Protein AF-A0A1M6NAM0-F1 (afdb_monomer_lite)

Organism: NCBI:txid1120989

Sequence (395 aa):
MFKIKYGFIKPSIDAHTMGLYSASELLKECGYDVLIADEKISLALDNIRYEENRNKIITWLKENGITHIGISYRLDEIEAANIMGFLVYTLKNSRMFSYQGGQIFSVIFGGLPKACEIIDREHNGFVKTFIGGETPYEFLTKIGVPDEKIPKSIIEGSFYDENRLSIGKEIIKSGKYQLIKPIDRSGYKEFGTKKDSVIKRLEHNLNNKFLPLMRAHVGPYSSTKNRIDSVKEFLLWAKKLADAGYLDILSIGTSQLTQSNFGEDWGDKPNGGGVPINSPEEYKQIWQCSRPLLIRTYAGTKNIPQLAKIHEETINICWHALSLWWFNKLDGRGPYDLYTNLLQHVETMKYIAKTNKPLEPNVSHHFSFRGGDDVTYIVTAYLAAKLAKKWVLKL

Structure (mmCIF, N/CA/C/O backbone):
data_AF-A0A1M6NAM0-F1
#
_entry.id   AF-A0A1M6NAM0-F1
#
loop_
_atom_site.group_PDB
_atom_site.id
_atom_site.type_symbol
_atom_site.label_atom_id
_atom_site.label_alt_id
_atom_site.label_comp_id
_atom_site.label_asym_id
_atom_site.label_entity_id
_atom_site.label_seq_id
_atom_site.pdbx_PDB_ins_code
_atom_site.Cartn_x
_atom_site.Cartn_y
_atom_site.Cartn_z
_atom_site.occupancy
_atom_site.B_iso_or_equiv
_atom_site.auth_seq_id
_atom_site.auth_comp_id
_atom_site.auth_asym_id
_atom_site.auth_atom_id
_atom_site.pdbx_PDB_model_num
ATOM 1 N N . MET A 1 1 ? -30.523 5.021 28.034 1.00 57.56 1 MET A N 1
ATOM 2 C CA . MET A 1 1 ? -29.873 4.053 27.123 1.00 57.56 1 MET A CA 1
ATOM 3 C C . MET A 1 1 ? -28.913 4.850 26.251 1.00 57.56 1 MET A C 1
ATOM 5 O O . MET A 1 1 ? -29.354 5.852 25.702 1.00 57.56 1 MET A O 1
ATOM 9 N N . PHE A 1 2 ? -27.617 4.523 26.211 1.00 67.19 2 PHE A N 1
ATOM 10 C CA . PHE A 1 2 ? -26.674 5.264 25.360 1.00 67.19 2 PHE A CA 1
ATOM 11 C C . PHE A 1 2 ? -27.055 5.073 23.884 1.00 67.19 2 PHE A C 1
ATOM 13 O O . PHE A 1 2 ? -27.337 3.949 23.469 1.00 67.19 2 PHE A O 1
ATOM 20 N N . LYS A 1 3 ? -27.082 6.156 23.096 1.00 88.19 3 LYS A N 1
ATOM 21 C CA . LYS A 1 3 ? -27.219 6.059 21.636 1.00 88.19 3 LYS A CA 1
ATOM 22 C C . LYS A 1 3 ? -25.950 5.397 21.095 1.00 88.19 3 LYS A C 1
ATOM 24 O O . LYS A 1 3 ? -24.852 5.823 21.443 1.00 88.19 3 LYS A O 1
ATOM 29 N N . ILE A 1 4 ? -26.093 4.352 20.280 1.00 94.69 4 ILE A N 1
ATOM 30 C CA . ILE A 1 4 ? -24.936 3.663 19.699 1.00 94.69 4 ILE A CA 1
ATOM 31 C C . ILE A 1 4 ? -24.218 4.625 18.752 1.00 94.69 4 ILE A C 1
ATOM 33 O O . ILE A 1 4 ? -24.805 5.129 17.796 1.00 94.69 4 ILE A O 1
ATOM 37 N N . LYS A 1 5 ? -22.940 4.846 19.041 1.00 97.38 5 LYS A N 1
ATOM 38 C CA . LYS A 1 5 ? -22.021 5.670 18.264 1.00 97.38 5 LYS A CA 1
ATOM 39 C C . LYS A 1 5 ? -20.646 5.023 18.203 1.00 97.38 5 LYS A C 1
ATOM 41 O O . LYS A 1 5 ? -20.064 4.705 19.250 1.00 97.38 5 LYS A O 1
ATOM 46 N N . TYR A 1 6 ? -20.144 4.854 16.986 1.00 98.06 6 TYR A N 1
ATOM 47 C CA . TYR A 1 6 ? -18.836 4.278 16.701 1.00 98.06 6 TYR A CA 1
ATOM 48 C C . TYR A 1 6 ? -17.795 5.388 16.556 1.00 98.06 6 TYR A C 1
ATOM 50 O O . TYR A 1 6 ? -18.033 6.391 15.887 1.00 98.06 6 TYR A O 1
ATOM 58 N N . GLY A 1 7 ? -16.642 5.218 17.195 1.00 97.94 7 GLY A N 1
ATOM 59 C CA . GLY A 1 7 ? -15.486 6.095 17.069 1.00 97.94 7 GLY A CA 1
ATOM 60 C C . GLY A 1 7 ? -14.316 5.336 16.461 1.00 97.94 7 GLY A C 1
ATOM 61 O O . GLY A 1 7 ? -13.894 4.338 17.039 1.00 97.94 7 GLY A O 1
ATOM 62 N N . PHE A 1 8 ? -13.773 5.802 15.339 1.00 97.94 8 PHE A N 1
ATOM 63 C CA . PHE A 1 8 ? -12.608 5.189 14.697 1.00 97.94 8 PHE A CA 1
ATOM 64 C C . PHE A 1 8 ? -11.373 6.082 14.779 1.00 97.94 8 PHE A C 1
ATOM 66 O O . PHE A 1 8 ? -11.454 7.282 14.522 1.00 97.94 8 PHE A O 1
ATOM 73 N N . ILE A 1 9 ? -10.223 5.487 15.097 1.00 97.00 9 ILE A N 1
ATOM 74 C CA . ILE A 1 9 ? -8.929 6.172 15.194 1.00 97.00 9 ILE A CA 1
ATOM 75 C C . ILE A 1 9 ? -7.865 5.350 14.460 1.00 97.00 9 ILE A C 1
ATOM 77 O O . ILE A 1 9 ? -7.894 4.119 14.468 1.00 97.00 9 ILE A O 1
ATOM 81 N N . LYS A 1 10 ? -6.893 6.030 13.856 1.00 95.44 10 LYS A N 1
ATOM 82 C CA . LYS A 1 10 ? -5.633 5.435 13.403 1.00 95.44 10 LYS A CA 1
ATOM 83 C C . LYS A 1 10 ? -4.459 6.316 13.847 1.00 95.44 10 LYS A C 1
ATOM 85 O O . LYS A 1 10 ? -4.662 7.519 14.013 1.00 95.44 10 LYS A O 1
ATOM 90 N N . PRO A 1 11 ? -3.244 5.771 14.002 1.00 93.25 11 PRO A N 1
ATOM 91 C CA . PRO A 1 11 ? -2.044 6.588 14.172 1.00 93.25 11 PRO A CA 1
ATOM 92 C C . PRO A 1 11 ? -1.869 7.564 12.996 1.00 93.25 11 PRO A C 1
ATOM 94 O O . PRO A 1 11 ? -2.260 7.263 11.858 1.00 93.25 11 PRO A O 1
ATOM 97 N N . SER A 1 12 ? -1.308 8.748 13.245 1.00 88.06 12 SER A N 1
ATOM 98 C CA . SER A 1 12 ? -1.076 9.755 12.200 1.00 88.06 12 SER A CA 1
ATOM 99 C C . SER A 1 12 ? -0.089 9.235 11.150 1.00 88.06 12 SER A C 1
ATOM 101 O O . SER A 1 12 ? -0.310 9.420 9.952 1.00 88.06 12 SER A O 1
ATOM 103 N N . ILE A 1 13 ? 0.912 8.469 11.600 1.00 83.50 13 ILE A N 1
ATOM 104 C CA . ILE A 1 13 ? 1.967 7.875 10.770 1.00 83.50 13 ILE A CA 1
ATOM 105 C C . ILE A 1 13 ? 1.465 6.783 9.816 1.00 83.50 13 ILE A C 1
ATOM 107 O O . ILE A 1 13 ? 2.133 6.477 8.829 1.00 83.50 13 ILE A O 1
ATOM 111 N N . ASP A 1 14 ? 0.306 6.175 10.093 1.00 82.06 14 ASP A N 1
ATOM 112 C CA . ASP A 1 14 ? -0.238 5.113 9.253 1.00 82.06 14 ASP A CA 1
ATOM 113 C C . ASP A 1 14 ? -1.055 5.700 8.096 1.00 82.06 14 ASP A C 1
ATOM 115 O O . ASP A 1 14 ? -2.150 6.233 8.282 1.00 82.06 14 ASP A O 1
ATOM 119 N N . ALA A 1 15 ? -0.541 5.587 6.873 1.00 78.75 15 ALA A N 1
ATOM 120 C CA . ALA A 1 15 ? -1.218 6.082 5.677 1.00 78.75 15 ALA A CA 1
ATOM 121 C C . ALA A 1 15 ? -2.416 5.212 5.231 1.00 78.75 15 ALA A C 1
ATOM 123 O O . ALA A 1 15 ? -3.127 5.582 4.292 1.00 78.75 15 ALA A O 1
ATOM 124 N N . HIS A 1 16 ? -2.653 4.053 5.856 1.00 84.38 16 HIS A N 1
ATOM 125 C CA . HIS A 1 16 ? -3.719 3.135 5.462 1.00 84.38 16 HIS A CA 1
ATOM 126 C C . HIS A 1 16 ? -5.068 3.551 6.061 1.00 84.38 16 HIS A C 1
ATOM 128 O O . HIS A 1 16 ? -5.345 3.345 7.239 1.00 84.38 16 HIS A O 1
ATOM 134 N N . THR A 1 17 ? -5.947 4.103 5.223 1.00 85.50 17 THR A N 1
ATOM 135 C CA . THR A 1 17 ? -7.264 4.620 5.643 1.00 85.50 17 THR A CA 1
ATOM 136 C C . THR A 1 17 ? -8.459 3.858 5.076 1.00 85.50 17 THR A C 1
ATOM 138 O O . THR A 1 17 ? -9.567 3.982 5.588 1.00 85.50 17 THR A O 1
ATOM 141 N N . MET A 1 18 ? -8.258 3.052 4.031 1.00 84.94 18 MET A N 1
ATOM 142 C CA . MET A 1 18 ? -9.350 2.449 3.256 1.00 84.94 18 MET A CA 1
ATOM 143 C C . MET A 1 18 ? -10.272 1.555 4.098 1.00 84.94 18 MET A C 1
ATOM 145 O O . MET A 1 18 ? -11.488 1.669 3.992 1.00 84.94 18 MET A O 1
ATOM 149 N N . GLY A 1 19 ? -9.705 0.708 4.966 1.00 88.44 19 GLY A N 1
ATOM 150 C CA . GLY A 1 19 ? -10.501 -0.156 5.847 1.00 88.44 19 GLY A CA 1
ATOM 151 C C . GLY A 1 19 ? -11.333 0.641 6.854 1.00 88.44 19 GLY A C 1
ATOM 152 O O . GLY A 1 19 ? -12.492 0.317 7.084 1.00 88.44 19 GLY A O 1
ATOM 153 N N . LEU A 1 20 ? -10.767 1.727 7.389 1.00 91.62 20 LEU A N 1
ATOM 154 C CA . LEU A 1 20 ? -11.437 2.614 8.338 1.00 91.62 20 LEU A CA 1
ATOM 155 C C . LEU A 1 20 ? -12.620 3.348 7.684 1.00 91.62 20 LEU A C 1
ATOM 157 O O . LEU A 1 20 ? -13.704 3.389 8.261 1.00 91.62 20 LEU A O 1
ATOM 161 N N . TYR A 1 21 ? -12.439 3.885 6.471 1.00 91.00 21 TYR A N 1
ATOM 162 C CA . TYR A 1 21 ? -13.532 4.532 5.737 1.00 91.00 21 TYR A CA 1
ATOM 163 C C . TYR A 1 21 ? -14.615 3.538 5.315 1.00 91.00 21 TYR A C 1
ATOM 165 O O . TYR A 1 21 ? -15.789 3.830 5.505 1.00 91.00 21 TYR A O 1
ATOM 173 N N . SER A 1 22 ? -14.238 2.351 4.830 1.00 91.06 22 SER A N 1
ATOM 174 C CA . SER A 1 22 ? -15.201 1.298 4.480 1.00 91.06 22 SER A CA 1
ATOM 175 C C . SER A 1 22 ? -16.061 0.896 5.685 1.00 91.06 22 SER A C 1
ATOM 177 O O . SER A 1 22 ? -17.285 0.931 5.613 1.00 91.06 22 SER A O 1
ATOM 179 N N . ALA A 1 23 ? -15.436 0.632 6.839 1.00 94.12 23 ALA A N 1
ATOM 180 C CA . ALA A 1 23 ? -16.148 0.331 8.081 1.00 94.12 23 ALA A CA 1
ATOM 181 C C . ALA A 1 23 ? -17.101 1.463 8.505 1.00 94.12 23 ALA A C 1
ATOM 183 O O . ALA A 1 23 ? -18.219 1.202 8.950 1.00 94.12 23 ALA A O 1
ATOM 184 N N . SER A 1 24 ? -16.665 2.718 8.357 1.00 94.81 24 SER A N 1
ATOM 185 C CA . SER A 1 24 ? -17.482 3.896 8.655 1.00 94.81 24 SER A CA 1
ATOM 186 C C . SER A 1 24 ? -18.713 3.985 7.754 1.00 94.81 24 SER A C 1
ATOM 188 O O . SER A 1 24 ? -19.811 4.197 8.261 1.00 94.81 24 SER A O 1
ATOM 190 N N . GLU A 1 25 ? -18.550 3.833 6.440 1.00 93.94 25 GLU A N 1
ATOM 191 C CA . GLU A 1 25 ? -19.672 3.924 5.501 1.00 93.94 25 GLU A CA 1
ATOM 192 C C . GLU A 1 25 ? -20.664 2.771 5.694 1.00 93.94 25 GLU A C 1
ATOM 194 O O . GLU A 1 25 ? -21.855 3.032 5.836 1.00 93.94 25 GLU A O 1
ATOM 199 N N . LEU A 1 26 ? -20.191 1.530 5.870 1.00 95.00 26 LEU A N 1
ATOM 200 C CA . LEU A 1 26 ? -21.059 0.379 6.163 1.00 95.00 26 LEU A CA 1
ATOM 201 C C . LEU A 1 26 ? -21.927 0.599 7.412 1.00 95.00 26 LEU A C 1
ATOM 203 O O . LEU A 1 26 ? -23.118 0.289 7.425 1.00 95.00 26 LEU A O 1
ATOM 207 N N . LEU A 1 27 ? -21.347 1.162 8.474 1.00 96.62 27 LEU A N 1
ATOM 208 C CA . LEU A 1 27 ? -22.077 1.472 9.703 1.00 96.62 27 LEU A CA 1
ATOM 209 C C . LEU A 1 27 ? -23.093 2.606 9.521 1.00 96.62 27 LEU A C 1
ATOM 211 O O . LEU A 1 27 ? -24.193 2.529 10.076 1.00 96.62 27 LEU A O 1
ATOM 215 N N . LYS A 1 28 ? -22.761 3.638 8.737 1.00 95.81 28 LYS A N 1
ATOM 216 C CA . LYS A 1 28 ? -23.703 4.718 8.399 1.00 95.81 28 LYS A CA 1
ATOM 217 C C . LYS A 1 28 ? -24.864 4.207 7.552 1.00 95.81 28 LYS A C 1
ATOM 219 O O . LYS A 1 28 ? -26.001 4.590 7.814 1.00 95.81 28 LYS A O 1
ATOM 224 N N . GLU A 1 29 ? -24.606 3.313 6.598 1.00 94.62 29 GLU A N 1
ATOM 225 C CA . GLU A 1 29 ? -25.645 2.656 5.794 1.00 94.62 29 GLU A CA 1
ATOM 226 C C . GLU A 1 29 ? -26.602 1.816 6.656 1.00 94.62 29 GLU A C 1
ATOM 228 O O . GLU A 1 29 ? -27.796 1.756 6.371 1.00 94.62 29 GLU A O 1
ATOM 233 N N . CYS A 1 30 ? -26.114 1.255 7.768 1.00 95.38 30 CYS A N 1
ATOM 234 C CA . CYS A 1 30 ? -26.939 0.577 8.777 1.00 95.38 30 CYS A CA 1
ATOM 235 C C . CYS A 1 30 ? -27.636 1.544 9.768 1.00 95.38 30 CYS A C 1
ATOM 237 O O . CYS A 1 30 ? -28.266 1.112 10.741 1.00 95.38 30 CYS A O 1
ATOM 239 N N . GLY A 1 31 ? -27.512 2.860 9.563 1.00 95.12 31 GLY A N 1
ATOM 240 C CA . GLY A 1 31 ? -28.168 3.901 10.358 1.00 95.12 31 GLY A CA 1
ATOM 241 C C . GLY A 1 31 ? -27.487 4.237 11.690 1.00 95.12 31 GLY A C 1
ATOM 242 O O . GLY A 1 31 ? -28.157 4.727 12.603 1.00 95.12 31 GLY A O 1
ATOM 243 N N . TYR A 1 32 ? -26.189 3.956 11.842 1.00 96.44 32 TYR A N 1
ATOM 244 C CA . TYR A 1 32 ? -25.426 4.310 13.044 1.00 96.44 32 TYR A CA 1
ATOM 245 C C . TYR A 1 32 ? -24.670 5.633 12.905 1.00 96.44 32 TYR A C 1
ATOM 247 O O . TYR A 1 32 ? -24.197 5.999 11.830 1.00 96.44 32 TYR A O 1
ATOM 255 N N . ASP A 1 33 ? -24.483 6.318 14.036 1.00 96.56 33 ASP A N 1
ATOM 256 C CA . ASP A 1 33 ? -23.594 7.474 14.102 1.00 96.56 33 ASP A CA 1
ATOM 257 C C . ASP A 1 33 ? -22.136 6.998 14.130 1.00 96.56 33 ASP A C 1
ATOM 259 O O . ASP A 1 33 ? -21.750 6.171 14.965 1.00 96.56 33 ASP A O 1
ATOM 263 N N . VAL A 1 34 ? -21.307 7.570 13.260 1.00 97.69 34 VAL A N 1
ATOM 264 C CA . VAL A 1 34 ? -19.876 7.263 13.185 1.00 97.69 34 VAL A CA 1
ATOM 265 C C . VAL A 1 34 ? -19.062 8.550 13.249 1.00 97.69 34 VAL A C 1
ATOM 267 O O . VAL A 1 34 ? -19.365 9.518 12.555 1.00 97.69 34 VAL A O 1
ATOM 270 N N . LEU A 1 35 ? -18.014 8.553 14.071 1.00 97.81 35 LEU A N 1
ATOM 271 C CA . LEU A 1 35 ? -17.036 9.631 14.165 1.00 97.81 35 LEU A CA 1
ATOM 272 C C . LEU A 1 35 ? -15.633 9.090 13.883 1.00 97.81 35 LEU A C 1
ATOM 274 O O . LEU A 1 35 ? -15.180 8.153 14.536 1.00 97.81 35 LEU A O 1
ATOM 278 N N . ILE A 1 36 ? -14.931 9.709 12.940 1.00 97.31 36 ILE A N 1
ATOM 279 C CA . ILE A 1 36 ? -13.511 9.448 12.697 1.00 97.31 36 ILE A CA 1
ATOM 280 C C . ILE A 1 36 ? -12.712 10.527 13.426 1.00 97.31 36 ILE A C 1
ATOM 282 O O . ILE A 1 36 ? -13.030 11.711 13.319 1.00 97.31 36 ILE A O 1
ATOM 286 N N . ALA A 1 37 ? -11.714 10.109 14.198 1.00 96.25 37 ALA A N 1
ATOM 287 C CA . ALA A 1 37 ? -10.822 11.000 14.922 1.00 96.25 37 ALA A CA 1
ATOM 288 C C . ALA A 1 37 ? -10.070 11.955 13.985 1.00 96.25 37 ALA A C 1
ATOM 290 O O . ALA A 1 37 ? -9.683 11.594 12.873 1.00 96.25 37 ALA A O 1
ATOM 291 N N . ASP A 1 38 ? -9.837 13.171 14.474 1.00 94.06 38 ASP A N 1
ATOM 292 C CA . ASP A 1 38 ? -9.029 14.170 13.787 1.00 94.06 38 ASP A CA 1
ATOM 293 C C . ASP A 1 38 ? -7.519 13.902 13.951 1.00 94.06 38 ASP A C 1
ATOM 295 O O . ASP A 1 38 ? -7.074 12.928 14.575 1.00 94.06 38 ASP A O 1
ATOM 299 N N . GLU A 1 39 ? -6.705 14.789 13.380 1.00 92.12 39 GLU A N 1
ATOM 300 C CA . GLU A 1 39 ? -5.246 14.708 13.459 1.00 92.12 39 GLU A CA 1
ATOM 301 C C . GLU A 1 39 ? -4.734 14.796 14.904 1.00 92.12 39 GLU A C 1
ATOM 303 O O . GLU A 1 39 ? -3.809 14.075 15.273 1.00 92.12 39 GLU A O 1
ATOM 308 N N . LYS A 1 40 ? -5.366 15.608 15.760 1.00 94.88 40 LYS A N 1
ATOM 309 C CA . LYS A 1 40 ? -4.952 15.783 17.159 1.00 94.88 40 LYS A CA 1
ATOM 310 C C . LYS A 1 40 ? -5.066 14.476 17.942 1.00 94.88 40 LYS A C 1
ATOM 312 O O . LYS A 1 40 ? -4.161 14.131 18.703 1.00 94.88 40 LYS A O 1
ATOM 317 N N . ILE A 1 41 ? -6.164 13.746 17.765 1.00 97.19 41 ILE A N 1
ATOM 318 C CA . ILE A 1 41 ? -6.365 12.445 18.411 1.00 97.19 41 ILE A CA 1
ATOM 319 C C . ILE A 1 41 ? -5.492 11.364 17.761 1.00 97.19 41 ILE A C 1
ATOM 321 O O . ILE A 1 41 ? -4.957 10.509 18.468 1.00 97.19 41 ILE A O 1
ATOM 325 N N . SER A 1 42 ? -5.265 11.442 16.449 1.00 95.69 42 SER A N 1
ATOM 326 C CA . SER A 1 42 ? -4.344 10.540 15.740 1.00 95.69 42 SER A CA 1
ATOM 327 C C . SER A 1 42 ? -2.897 10.674 16.247 1.00 95.69 42 SER A C 1
ATOM 329 O O . SER A 1 42 ? -2.242 9.667 16.504 1.00 95.69 42 SER A O 1
ATOM 331 N N . LEU A 1 43 ? -2.423 11.903 16.486 1.00 94.06 43 LEU A N 1
ATOM 332 C CA . LEU A 1 43 ? -1.107 12.189 17.079 1.00 94.06 43 LEU A CA 1
ATOM 333 C C . LEU A 1 43 ? -0.995 11.709 18.531 1.00 94.06 43 LEU A C 1
ATOM 335 O O . LEU A 1 43 ? 0.064 11.257 18.967 1.00 94.06 43 LEU A O 1
ATOM 339 N N . ALA A 1 44 ? -2.087 11.788 19.299 1.00 95.62 44 ALA A N 1
ATOM 340 C CA . ALA A 1 44 ? -2.117 11.215 20.641 1.00 95.62 44 ALA A CA 1
ATOM 341 C C . ALA A 1 44 ? -1.950 9.685 20.593 1.00 95.62 44 ALA A C 1
ATOM 343 O O . ALA A 1 44 ? -1.272 9.112 21.448 1.00 95.62 44 ALA A O 1
ATOM 344 N N . LEU A 1 45 ? -2.520 9.029 19.576 1.00 95.69 45 LEU A N 1
ATOM 345 C CA . LEU A 1 45 ? -2.398 7.585 19.399 1.00 95.69 45 LEU A CA 1
ATOM 346 C C . LEU A 1 45 ? -0.976 7.149 19.012 1.00 95.69 45 LEU A C 1
ATOM 348 O O . LEU A 1 45 ? -0.531 6.118 19.510 1.00 95.69 45 LEU A O 1
ATOM 352 N N . ASP A 1 46 ? -0.240 7.947 18.226 1.00 90.69 46 ASP A N 1
ATOM 353 C CA . ASP A 1 46 ? 1.162 7.657 17.854 1.00 90.69 46 ASP A CA 1
ATOM 354 C C . ASP A 1 46 ? 2.068 7.414 19.066 1.00 90.69 46 ASP A C 1
ATOM 356 O O . ASP A 1 46 ? 3.032 6.661 18.994 1.00 90.69 46 ASP A O 1
ATOM 360 N N . ASN A 1 47 ? 1.779 8.080 20.187 1.00 88.12 47 ASN A N 1
ATOM 361 C CA . ASN A 1 47 ? 2.566 7.982 21.410 1.00 88.12 47 ASN A CA 1
ATOM 362 C C . ASN A 1 47 ? 1.666 7.715 22.621 1.00 88.12 47 ASN A C 1
ATOM 364 O O . ASN A 1 47 ? 1.764 8.385 23.657 1.00 88.12 47 ASN A O 1
ATOM 368 N N . ILE A 1 48 ? 0.787 6.718 22.498 1.00 94.62 48 ILE A N 1
ATOM 369 C CA . ILE A 1 48 ? -0.180 6.337 23.538 1.00 94.62 48 ILE A CA 1
ATOM 370 C C . ILE A 1 48 ? 0.489 5.912 24.862 1.00 94.62 48 ILE A C 1
ATOM 372 O O . ILE A 1 48 ? -0.126 5.952 25.925 1.00 94.62 48 ILE A O 1
ATOM 376 N N . ARG A 1 49 ? 1.785 5.579 24.865 1.00 92.69 49 ARG A N 1
ATOM 377 C CA . ARG A 1 49 ? 2.541 5.285 26.097 1.00 92.69 49 ARG A CA 1
ATOM 378 C C . ARG A 1 49 ? 2.580 6.441 27.108 1.00 92.69 49 ARG A C 1
ATOM 380 O O . ARG A 1 49 ? 2.792 6.192 28.295 1.00 92.69 49 ARG A O 1
ATOM 387 N N . TYR A 1 50 ? 2.355 7.687 26.683 1.00 94.44 50 TYR A N 1
ATOM 388 C CA . TYR A 1 50 ? 2.322 8.847 27.582 1.00 94.44 50 TYR A CA 1
ATOM 389 C C . TYR A 1 50 ? 0.914 9.105 28.116 1.00 94.44 50 TYR A C 1
ATOM 391 O O . TYR A 1 50 ? -0.050 9.168 27.356 1.00 94.44 50 TYR A O 1
ATOM 399 N N . GLU A 1 51 ? 0.792 9.297 29.430 1.00 94.38 51 GLU A N 1
ATOM 400 C CA . GLU A 1 51 ? -0.500 9.463 30.107 1.00 94.38 51 GLU A CA 1
ATOM 401 C C . GLU A 1 51 ? -1.313 10.651 29.586 1.00 94.38 51 GLU A C 1
ATOM 403 O O . GLU A 1 51 ? -2.515 10.522 29.368 1.00 94.38 51 GLU A O 1
ATOM 408 N N . GLU A 1 52 ? -0.655 11.773 29.289 1.00 95.75 52 GLU A N 1
ATOM 409 C CA . GLU A 1 52 ? -1.301 12.952 28.709 1.00 95.75 52 GLU A CA 1
ATOM 410 C C . GLU A 1 52 ? -2.047 12.616 27.405 1.00 95.75 52 GLU A C 1
ATOM 412 O O . GLU A 1 52 ? -3.183 13.046 27.195 1.00 95.75 52 GLU A O 1
ATOM 417 N N . ASN A 1 53 ? -1.448 11.789 26.545 1.00 96.75 53 ASN A N 1
ATOM 418 C CA . ASN A 1 53 ? -2.059 11.369 25.288 1.00 96.75 53 ASN A CA 1
ATOM 419 C C . ASN A 1 53 ? -3.241 10.424 25.508 1.00 96.75 53 ASN A C 1
ATOM 421 O O . ASN A 1 53 ? -4.267 10.542 24.838 1.00 96.75 53 ASN A O 1
ATOM 425 N N . ARG A 1 54 ? -3.145 9.536 26.499 1.00 97.31 54 ARG A N 1
ATOM 426 C CA . ARG A 1 54 ? -4.257 8.658 26.880 1.00 97.31 54 ARG A CA 1
ATOM 427 C C . ARG A 1 54 ? -5.435 9.461 27.421 1.00 97.31 54 ARG A C 1
ATOM 429 O O . ARG A 1 54 ? -6.569 9.204 27.028 1.00 97.31 54 ARG A O 1
ATOM 436 N N . ASN A 1 55 ? -5.172 10.494 28.220 1.00 96.88 55 ASN A N 1
ATOM 437 C CA . ASN A 1 55 ? -6.204 11.405 28.713 1.00 96.88 55 ASN A CA 1
ATOM 438 C C . ASN A 1 55 ? -6.907 12.149 27.569 1.00 96.88 55 ASN A C 1
ATOM 440 O O . ASN A 1 55 ? -8.132 12.240 27.584 1.00 96.88 55 ASN A O 1
ATOM 444 N N . LYS A 1 56 ? -6.176 12.592 26.533 1.00 97.81 56 LYS A N 1
ATOM 445 C CA . LYS A 1 56 ? -6.784 13.188 25.324 1.00 97.81 56 LYS A CA 1
ATOM 446 C C . LYS A 1 56 ? -7.770 12.228 24.648 1.00 97.81 56 LYS A C 1
ATOM 448 O O . LYS A 1 56 ? -8.873 12.645 24.301 1.00 97.81 56 LYS A O 1
ATOM 453 N N . ILE A 1 57 ? -7.407 10.949 24.511 1.00 97.75 57 ILE A N 1
ATOM 454 C CA . ILE A 1 57 ? -8.280 9.919 23.923 1.00 97.75 57 ILE A CA 1
ATOM 455 C C . ILE A 1 57 ? -9.518 9.683 24.804 1.00 97.75 57 ILE A C 1
ATOM 457 O O . ILE A 1 57 ? -10.634 9.635 24.289 1.00 97.75 57 ILE A O 1
ATOM 461 N N . ILE A 1 58 ? -9.356 9.584 26.129 1.00 98.19 58 ILE A N 1
ATOM 462 C CA . ILE A 1 58 ? -10.486 9.415 27.059 1.00 98.19 58 ILE A CA 1
ATOM 463 C C . ILE A 1 58 ? -11.450 10.603 27.001 1.00 98.19 58 ILE A C 1
ATOM 465 O O . ILE A 1 58 ? -12.664 10.398 26.939 1.00 98.19 58 ILE A O 1
ATOM 469 N N . THR A 1 59 ? -10.931 11.831 27.005 1.00 97.94 59 THR A N 1
ATOM 470 C CA . THR A 1 59 ? -11.742 13.047 26.885 1.00 97.94 59 THR A CA 1
ATOM 471 C C . THR A 1 59 ? -12.519 13.052 25.574 1.00 97.94 59 THR A C 1
ATOM 473 O O . THR A 1 59 ? -13.738 13.202 25.599 1.00 97.94 59 THR A O 1
ATOM 476 N N . TRP A 1 60 ? -11.856 12.759 24.452 1.00 98.19 60 TRP A N 1
ATOM 477 C CA . TRP A 1 60 ? -12.510 12.664 23.148 1.00 98.19 60 TRP A CA 1
ATOM 478 C C . TRP A 1 60 ? -13.642 11.632 23.126 1.00 98.19 60 TRP A C 1
ATOM 480 O O . TRP A 1 60 ? -14.729 11.929 22.628 1.00 98.19 60 TRP A O 1
ATOM 490 N N . LEU A 1 61 ? -13.428 10.448 23.714 1.00 98.06 61 LEU A N 1
ATOM 491 C CA . LEU A 1 61 ? -14.466 9.422 23.832 1.00 98.06 61 LEU A CA 1
ATOM 492 C C . LEU A 1 61 ? -15.685 9.933 24.607 1.00 98.06 61 LEU A C 1
ATOM 494 O O . LEU A 1 61 ? -16.818 9.717 24.172 1.00 98.06 61 LEU A O 1
ATOM 498 N N . LYS A 1 62 ? -15.466 10.591 25.753 1.00 97.00 62 LYS A N 1
ATOM 499 C CA . LYS A 1 62 ? -16.530 11.115 26.627 1.00 97.00 62 LYS A CA 1
ATOM 500 C C . LYS A 1 62 ? -17.311 12.244 25.968 1.00 97.00 62 LYS A C 1
ATOM 502 O O . LYS A 1 62 ? -18.529 12.151 25.869 1.00 97.00 62 LYS A O 1
ATOM 507 N N . GLU A 1 63 ? -16.617 13.270 25.486 1.00 97.06 63 GLU A N 1
ATOM 508 C CA . GLU A 1 63 ? -17.230 14.457 24.874 1.00 97.06 63 GLU A CA 1
ATOM 509 C C . GLU A 1 63 ? -18.073 14.103 23.649 1.00 97.06 63 GLU A C 1
ATOM 511 O O . GLU A 1 63 ? -19.112 14.710 23.405 1.00 97.06 63 GLU A O 1
ATOM 516 N N . ASN A 1 64 ? -17.661 13.077 22.901 1.00 97.12 64 ASN A N 1
ATOM 517 C CA . ASN A 1 64 ? -18.372 12.648 21.706 1.00 97.12 64 ASN A CA 1
ATOM 518 C C . ASN A 1 64 ? -19.407 11.550 21.958 1.00 97.12 64 ASN A C 1
ATOM 520 O O . ASN A 1 64 ? -20.061 11.144 20.994 1.00 97.12 64 ASN A O 1
ATOM 524 N N . GLY A 1 65 ? -19.565 11.065 23.195 1.00 96.62 65 GLY A N 1
ATOM 525 C CA . GLY A 1 65 ? -20.501 9.989 23.532 1.00 96.62 65 GLY A CA 1
ATOM 526 C C . GLY A 1 65 ? -20.223 8.693 22.766 1.00 96.62 65 GLY A C 1
ATOM 527 O O . GLY A 1 65 ? -21.153 8.028 22.313 1.00 96.62 65 GLY A O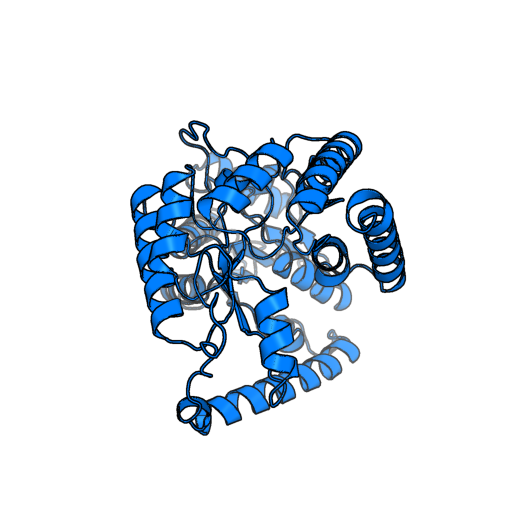 1
ATOM 528 N N . ILE A 1 66 ? -18.948 8.370 22.535 1.00 97.94 66 ILE A N 1
ATOM 529 C CA . ILE A 1 66 ? -18.564 7.168 21.790 1.00 97.94 66 ILE A CA 1
ATOM 530 C C . ILE A 1 66 ? -18.800 5.939 22.661 1.00 97.94 66 ILE A C 1
ATOM 532 O O . ILE A 1 66 ? -18.381 5.884 23.815 1.00 97.94 66 ILE A O 1
ATOM 536 N N . THR A 1 67 ? -19.434 4.934 22.065 1.00 97.69 67 THR A N 1
ATOM 537 C CA . THR A 1 67 ? -19.831 3.687 22.737 1.00 97.69 67 THR A CA 1
ATOM 538 C C . THR A 1 67 ? -19.088 2.465 22.209 1.00 97.69 67 THR A C 1
ATOM 540 O O . THR A 1 67 ? -18.954 1.470 22.912 1.00 97.69 67 THR A O 1
ATOM 543 N N . HIS A 1 68 ? -18.582 2.528 20.980 1.00 97.88 68 HIS A N 1
ATOM 544 C CA . HIS A 1 68 ? -17.822 1.461 20.338 1.00 97.88 68 HIS A CA 1
ATOM 545 C C . HIS A 1 68 ? -16.567 2.107 19.751 1.00 97.88 68 HIS A C 1
ATOM 547 O O . HIS A 1 68 ? -16.689 3.032 18.951 1.00 97.88 68 HIS A O 1
ATOM 553 N N . ILE A 1 69 ? -15.374 1.683 20.166 1.00 98.06 69 ILE A N 1
ATOM 554 C CA . ILE A 1 69 ? -14.108 2.246 19.669 1.00 98.06 69 ILE A CA 1
ATOM 555 C C . ILE A 1 69 ? -13.421 1.254 18.732 1.00 98.06 69 ILE A C 1
ATOM 557 O O . ILE A 1 69 ? -13.275 0.083 19.075 1.00 98.06 69 ILE A O 1
ATOM 561 N N . GLY A 1 70 ? -12.994 1.726 17.563 1.00 97.69 70 GLY A N 1
ATOM 562 C CA . GLY A 1 70 ? -12.230 0.962 16.586 1.00 97.69 70 GLY A CA 1
ATOM 563 C C . GLY A 1 70 ? -10.869 1.585 16.303 1.00 97.69 70 GLY A C 1
ATOM 564 O O . GLY A 1 70 ? -10.775 2.783 16.040 1.00 97.69 70 GLY A O 1
ATOM 565 N N . ILE A 1 71 ? -9.820 0.767 16.327 1.00 97.94 71 ILE A N 1
ATOM 566 C CA . ILE A 1 71 ? -8.459 1.165 15.960 1.00 97.94 71 ILE A CA 1
ATOM 567 C C . ILE A 1 71 ? -8.063 0.486 14.651 1.00 97.94 71 ILE A C 1
ATOM 569 O O . ILE A 1 71 ? -8.258 -0.717 14.497 1.00 97.94 71 ILE A O 1
ATOM 573 N N . SER A 1 72 ? -7.494 1.248 13.716 1.00 96.44 72 SER A N 1
ATOM 574 C CA . SER A 1 72 ? -6.902 0.718 12.482 1.00 96.44 72 SER A CA 1
ATOM 575 C C . SER A 1 72 ? -5.396 0.956 12.484 1.00 96.44 72 SER A C 1
ATOM 577 O O . SER A 1 72 ? -4.968 2.107 12.570 1.00 96.44 72 SER A O 1
ATOM 579 N N . TYR A 1 73 ? -4.600 -0.109 12.361 1.00 94.75 73 TYR A N 1
ATOM 580 C CA . TYR A 1 73 ? -3.142 -0.006 12.252 1.00 94.75 73 TYR A CA 1
ATOM 581 C C . TYR A 1 73 ? -2.532 -1.164 11.451 1.00 94.75 73 TYR A C 1
ATOM 583 O O . TYR A 1 73 ? -2.764 -2.336 11.756 1.00 94.75 73 TYR A O 1
ATOM 591 N N . ARG A 1 74 ? -1.749 -0.848 10.411 1.00 90.31 74 ARG A N 1
ATOM 592 C CA . ARG A 1 74 ? -1.223 -1.828 9.438 1.00 90.31 74 ARG A CA 1
ATOM 593 C C . ARG A 1 74 ? 0.292 -1.803 9.241 1.00 90.31 74 ARG A C 1
ATOM 595 O O . ARG A 1 74 ? 0.771 -2.439 8.304 1.00 90.31 74 ARG A O 1
ATOM 602 N N . LEU A 1 75 ? 1.037 -1.080 10.073 1.00 86.75 75 LEU A N 1
ATOM 603 C CA . LEU A 1 75 ? 2.485 -0.974 9.891 1.00 86.75 75 LEU A CA 1
ATOM 604 C C . LEU A 1 75 ? 3.239 -2.136 10.545 1.00 86.75 75 LEU A C 1
ATOM 606 O O . LEU A 1 75 ? 4.046 -2.759 9.870 1.00 86.75 75 LEU A O 1
ATOM 610 N N . ASP A 1 76 ? 2.971 -2.457 11.811 1.00 89.38 76 ASP A N 1
ATOM 611 C CA . ASP A 1 76 ? 3.758 -3.444 12.564 1.00 89.38 76 ASP A CA 1
ATOM 612 C C . ASP A 1 76 ? 2.912 -4.216 13.586 1.00 89.38 76 ASP A C 1
ATOM 614 O O . ASP A 1 76 ? 2.056 -3.643 14.256 1.00 89.38 76 ASP A O 1
ATOM 618 N N . GLU A 1 77 ? 3.133 -5.524 13.715 1.00 91.81 77 GLU A N 1
ATOM 619 C CA . GLU A 1 77 ? 2.345 -6.374 14.608 1.00 91.81 77 GLU A CA 1
ATOM 620 C C . GLU A 1 77 ? 2.610 -6.190 16.107 1.00 91.81 77 GLU A C 1
ATOM 622 O O . GLU A 1 77 ? 1.685 -6.378 16.899 1.00 91.81 77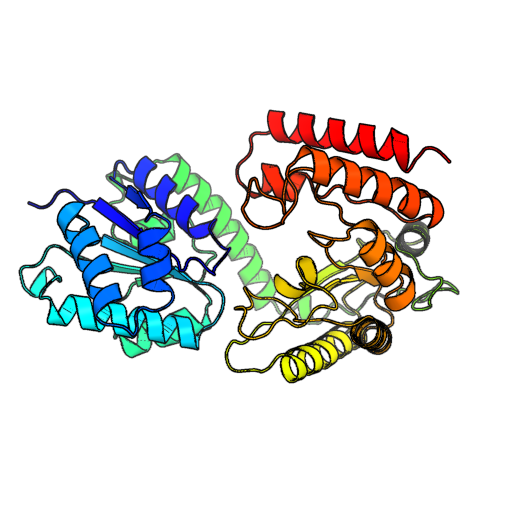 GLU A O 1
ATOM 627 N N . ILE A 1 78 ? 3.828 -5.818 16.506 1.00 91.25 78 ILE A N 1
ATOM 628 C CA . ILE A 1 78 ? 4.184 -5.610 17.915 1.00 91.25 78 ILE A CA 1
ATOM 629 C C . ILE A 1 78 ? 3.686 -4.245 18.367 1.00 91.25 78 ILE A C 1
ATOM 631 O O . ILE A 1 78 ? 3.055 -4.128 19.416 1.00 91.25 78 ILE A O 1
ATOM 635 N N . GLU A 1 79 ? 3.900 -3.217 17.548 1.00 91.88 79 GLU A N 1
ATOM 636 C CA . GLU A 1 79 ? 3.404 -1.882 17.867 1.00 91.88 79 GLU A CA 1
ATOM 637 C C . GLU A 1 79 ? 1.869 -1.836 17.873 1.00 91.88 79 GLU A C 1
ATOM 639 O O . GLU A 1 79 ? 1.275 -1.188 18.733 1.00 91.88 79 GLU A O 1
ATOM 644 N N . ALA A 1 80 ? 1.206 -2.611 17.005 1.00 95.06 80 ALA A N 1
ATOM 645 C CA . ALA A 1 80 ? -0.242 -2.811 17.068 1.00 95.06 80 ALA A CA 1
ATOM 646 C C . ALA A 1 80 ? -0.702 -3.316 18.445 1.00 95.06 80 ALA A C 1
ATOM 648 O O . ALA A 1 80 ? -1.639 -2.767 19.033 1.00 95.06 80 ALA A O 1
ATOM 649 N N . ALA A 1 81 ? -0.044 -4.365 18.949 1.00 95.94 81 ALA A N 1
ATOM 650 C CA . ALA A 1 81 ? -0.352 -4.963 20.241 1.00 95.94 81 ALA A CA 1
ATOM 651 C C . ALA A 1 81 ? -0.092 -3.976 21.386 1.00 95.94 81 ALA A C 1
ATOM 653 O O . ALA A 1 81 ? -0.957 -3.791 22.238 1.00 95.94 81 ALA A O 1
ATOM 654 N N . ASN A 1 82 ? 1.026 -3.241 21.345 1.00 95.44 82 ASN A N 1
ATOM 655 C CA . ASN A 1 82 ? 1.332 -2.190 22.318 1.00 95.44 82 ASN A CA 1
ATOM 656 C C . ASN A 1 82 ? 0.246 -1.107 22.355 1.00 95.44 82 ASN A C 1
ATOM 658 O O . ASN A 1 82 ? -0.234 -0.748 23.435 1.00 95.44 82 ASN A O 1
ATOM 662 N N . ILE A 1 83 ? -0.165 -0.598 21.187 1.00 96.56 83 ILE A N 1
ATOM 663 C CA . ILE A 1 83 ? -1.214 0.423 21.079 1.00 96.56 83 ILE A CA 1
ATOM 664 C C . ILE A 1 83 ? -2.507 -0.075 21.731 1.00 96.56 83 ILE A C 1
ATOM 666 O O . ILE A 1 83 ? -3.102 0.626 22.557 1.00 96.56 83 ILE A O 1
ATOM 670 N N . MET A 1 84 ? -2.923 -1.299 21.401 1.00 98.00 84 MET A N 1
ATOM 671 C CA . MET A 1 84 ? -4.128 -1.900 21.970 1.00 98.00 84 MET A CA 1
ATOM 672 C C . MET A 1 84 ? -4.006 -2.155 23.471 1.00 98.00 84 MET A C 1
ATOM 674 O O . MET A 1 84 ? -4.936 -1.835 24.215 1.00 98.00 84 MET A O 1
ATOM 678 N N . GLY A 1 85 ? -2.850 -2.627 23.935 1.00 97.19 85 GLY A N 1
ATOM 679 C CA . GLY A 1 85 ? -2.557 -2.840 25.346 1.00 97.19 85 GLY A CA 1
ATOM 680 C C . GLY A 1 85 ? -2.715 -1.559 26.165 1.00 97.19 85 GLY A C 1
ATOM 681 O O . GLY A 1 85 ? -3.472 -1.537 27.140 1.00 97.19 85 GLY A O 1
ATOM 682 N N . PHE A 1 86 ? -2.084 -0.458 25.738 1.00 97.94 86 PHE A N 1
ATOM 683 C CA . PHE A 1 86 ? -2.218 0.843 26.404 1.00 97.94 86 PHE A CA 1
ATOM 684 C C . PHE A 1 86 ? -3.652 1.383 26.369 1.00 97.94 86 PHE A C 1
ATOM 686 O O . PHE A 1 86 ? -4.119 1.943 27.370 1.00 97.94 86 PHE A O 1
ATOM 693 N N . LEU A 1 87 ? -4.364 1.213 25.250 1.00 98.06 87 LEU A N 1
ATOM 694 C CA . LEU A 1 87 ? -5.751 1.655 25.114 1.00 98.06 87 LEU A CA 1
ATOM 695 C C . LEU A 1 87 ? -6.671 0.895 26.075 1.00 98.06 87 LEU A C 1
ATOM 697 O O . LEU A 1 87 ? -7.365 1.519 26.878 1.00 98.06 87 LEU A O 1
ATOM 701 N N . VAL A 1 88 ? -6.657 -0.440 26.032 1.00 97.69 88 VAL A N 1
ATOM 702 C CA . VAL A 1 88 ? -7.516 -1.290 26.871 1.00 97.69 88 VAL A CA 1
ATOM 703 C C . VAL A 1 88 ? -7.204 -1.084 28.352 1.00 97.69 88 VAL A C 1
ATOM 705 O O . VAL A 1 88 ? -8.128 -0.932 29.155 1.00 97.69 88 VAL A O 1
ATOM 708 N N . TYR A 1 89 ? -5.921 -1.003 28.718 1.00 96.88 89 TYR A N 1
ATOM 709 C CA . TYR A 1 89 ? -5.491 -0.684 30.081 1.00 96.88 89 TYR A CA 1
ATOM 710 C C . TYR A 1 89 ? -6.083 0.643 30.571 1.00 96.88 89 TYR A C 1
ATOM 712 O O . TYR A 1 89 ? -6.631 0.726 31.671 1.00 96.88 89 TYR A O 1
ATOM 720 N N . THR A 1 90 ? -6.040 1.675 29.730 1.00 97.12 90 THR A N 1
ATOM 721 C CA . THR A 1 90 ? -6.549 3.008 30.083 1.00 97.12 90 THR A CA 1
ATOM 722 C C . THR A 1 90 ? -8.059 3.023 30.202 1.00 97.12 90 THR A C 1
ATOM 724 O O . THR A 1 90 ? -8.582 3.536 31.187 1.00 97.12 90 THR A O 1
ATOM 727 N N . LEU A 1 91 ? -8.771 2.414 29.252 1.00 98.00 91 LEU A N 1
ATOM 728 C CA . LEU A 1 91 ? -10.225 2.281 29.322 1.00 98.00 91 LEU A CA 1
ATOM 729 C C . LEU A 1 91 ? -10.651 1.580 30.619 1.00 98.00 91 LEU A C 1
ATOM 731 O O . LEU A 1 91 ? -11.572 2.048 31.292 1.00 98.00 91 LEU A O 1
ATOM 735 N N . LYS A 1 92 ? -9.936 0.520 31.017 1.00 97.00 92 LYS A N 1
ATOM 736 C CA . LYS A 1 92 ? -10.198 -0.215 32.260 1.00 97.00 92 LYS A CA 1
ATOM 737 C C . LYS A 1 92 ? -9.950 0.640 33.503 1.00 97.00 92 LYS A C 1
ATOM 739 O O . LYS A 1 92 ? -10.794 0.678 34.400 1.00 97.00 92 LYS A O 1
ATOM 744 N N . ASN A 1 93 ? -8.817 1.336 33.564 1.00 96.69 93 ASN A N 1
ATOM 745 C CA . ASN A 1 93 ? -8.448 2.156 34.720 1.00 96.69 93 ASN A CA 1
ATOM 746 C C . ASN A 1 93 ? -9.336 3.392 34.874 1.00 96.69 93 ASN A C 1
ATOM 748 O O . ASN A 1 93 ? -9.681 3.772 35.990 1.00 96.69 93 ASN A O 1
ATOM 752 N N . SER A 1 94 ? -9.773 3.980 33.762 1.00 96.75 94 SER A N 1
ATOM 753 C CA . SER A 1 94 ? -10.713 5.100 33.746 1.00 96.75 94 SER A CA 1
ATOM 754 C C . SER A 1 94 ? -12.182 4.673 33.891 1.00 96.75 94 SER A C 1
ATOM 756 O O . SER A 1 94 ? -13.062 5.522 33.757 1.00 96.75 94 SER A O 1
ATOM 758 N N . ARG A 1 95 ? -12.458 3.383 34.161 1.00 97.44 95 ARG A N 1
ATOM 759 C CA . ARG A 1 95 ? -13.807 2.796 34.305 1.00 97.44 95 ARG A CA 1
ATOM 760 C C . ARG A 1 95 ? -14.729 3.094 33.116 1.00 97.44 95 ARG A C 1
ATOM 762 O O . ARG A 1 95 ? -15.907 3.390 33.282 1.00 97.44 95 ARG A O 1
ATOM 769 N N . MET A 1 96 ? -14.181 3.044 31.904 1.00 97.81 96 MET A N 1
ATOM 770 C CA . MET A 1 96 ? -14.901 3.404 30.681 1.00 97.81 96 MET A CA 1
ATOM 771 C C . MET A 1 96 ? -15.765 2.275 30.132 1.00 97.81 96 MET A C 1
ATOM 773 O O . MET A 1 96 ? -16.671 2.558 29.352 1.00 97.81 96 MET A O 1
ATOM 777 N N . PHE A 1 97 ? -15.513 1.020 30.506 1.00 97.88 97 PHE A N 1
ATOM 778 C CA . PHE A 1 97 ? -16.282 -0.107 29.987 1.00 97.88 97 PHE A CA 1
ATOM 779 C C . PHE A 1 97 ? -17.673 -0.209 30.606 1.00 97.88 97 PHE A C 1
ATOM 781 O O . PHE A 1 97 ? -17.858 0.074 31.788 1.00 97.88 97 PHE A O 1
ATOM 788 N N . SER A 1 98 ? -18.641 -0.682 29.825 1.00 95.81 98 SER A N 1
ATOM 789 C CA . SER A 1 98 ? -20.036 -0.842 30.247 1.00 95.81 98 SER A CA 1
ATOM 790 C C . SER A 1 98 ? -20.193 -1.742 31.476 1.00 95.81 98 SER A C 1
ATOM 792 O O . SER A 1 98 ? -20.944 -1.402 32.387 1.00 95.81 98 SER A O 1
ATOM 794 N N . TYR A 1 99 ? -19.408 -2.820 31.585 1.00 93.94 99 TYR A N 1
ATOM 795 C CA . TYR A 1 99 ? -19.384 -3.682 32.777 1.00 93.94 99 TYR A CA 1
ATOM 796 C C . TYR A 1 99 ? -18.810 -2.990 34.032 1.00 93.94 99 TYR A C 1
ATOM 798 O O . TYR A 1 99 ? -18.962 -3.499 35.139 1.00 93.94 99 TYR A O 1
ATOM 806 N N . GLN A 1 100 ? -18.153 -1.834 33.877 1.00 96.38 100 GLN A N 1
ATOM 807 C CA . GLN A 1 100 ? -17.691 -0.960 34.967 1.00 96.38 100 GLN A CA 1
ATOM 808 C C . GLN A 1 100 ? -18.628 0.239 35.199 1.00 96.38 100 GLN A C 1
ATOM 810 O O . GLN A 1 100 ? -18.293 1.123 35.986 1.00 96.38 100 GLN A O 1
ATOM 815 N N . GLY A 1 101 ? -19.770 0.297 34.504 1.00 94.50 101 GLY A N 1
ATOM 816 C CA . GLY A 1 101 ? -20.688 1.440 34.506 1.00 94.50 101 GLY A CA 1
ATOM 817 C C . GLY A 1 101 ? -20.308 2.572 33.542 1.00 94.50 101 GLY A C 1
ATOM 818 O O . GLY A 1 101 ? -20.921 3.635 33.587 1.00 94.50 101 GLY A O 1
ATOM 819 N N . GLY A 1 102 ? -19.305 2.371 32.683 1.00 96.06 102 GLY A N 1
ATOM 820 C CA . GLY A 1 102 ? -18.905 3.326 31.649 1.00 96.06 102 GLY A CA 1
ATOM 821 C C . GLY A 1 102 ? -19.705 3.201 30.344 1.00 96.06 102 GLY A C 1
ATOM 822 O O . GLY A 1 102 ? -20.663 2.439 30.243 1.00 96.06 102 GLY A O 1
ATOM 823 N N . GLN A 1 103 ? -19.314 3.967 29.322 1.00 96.06 103 GLN A N 1
ATOM 824 C CA . GLN A 1 103 ? -20.048 4.061 28.048 1.00 96.06 103 GLN A CA 1
ATOM 825 C C . GLN A 1 103 ? -19.550 3.117 26.939 1.00 96.06 103 GLN A C 1
ATOM 827 O O . GLN A 1 103 ? -20.215 2.992 25.916 1.00 96.06 103 GLN A O 1
ATOM 832 N N . ILE A 1 104 ? -18.383 2.482 27.095 1.00 97.75 104 ILE A N 1
ATOM 833 C CA . ILE A 1 104 ? -17.750 1.672 26.043 1.00 97.75 104 ILE A CA 1
ATOM 834 C C . ILE A 1 104 ? -18.235 0.224 26.121 1.00 97.75 104 ILE A C 1
ATOM 836 O O . ILE A 1 104 ? -17.934 -0.491 27.075 1.00 97.75 104 ILE A O 1
ATOM 840 N N . PHE A 1 105 ? -18.956 -0.215 25.094 1.00 96.06 105 PHE A N 1
ATOM 841 C CA . PHE A 1 105 ? -19.522 -1.557 24.963 1.00 96.06 105 PHE A CA 1
ATOM 842 C C . PHE A 1 105 ? -18.616 -2.512 24.191 1.00 96.06 105 PHE A C 1
ATOM 844 O O . PHE A 1 105 ? -18.617 -3.705 24.480 1.00 96.06 105 PHE A O 1
ATOM 851 N N . SER A 1 106 ? -17.833 -2.015 23.230 1.00 96.00 106 SER A N 1
ATOM 852 C CA . SER A 1 106 ? -16.914 -2.862 22.468 1.00 96.00 106 SER A CA 1
ATOM 853 C C . SER A 1 106 ? -15.641 -2.142 22.057 1.00 96.00 106 SER A C 1
ATOM 855 O O . SER A 1 106 ? -15.649 -0.938 21.781 1.00 96.00 106 SER A O 1
ATOM 857 N N . VAL A 1 107 ? -14.581 -2.931 21.904 1.00 97.88 107 VAL A N 1
ATOM 858 C CA . VAL A 1 107 ? -13.311 -2.513 21.316 1.00 97.88 107 VAL A CA 1
ATOM 859 C C . VAL A 1 107 ? -13.058 -3.342 20.062 1.00 97.88 107 VAL A C 1
ATOM 861 O O . VAL A 1 107 ? -13.195 -4.565 20.076 1.00 97.88 107 VAL A O 1
ATOM 864 N N . ILE A 1 108 ? -12.713 -2.662 18.976 1.00 97.62 108 ILE A N 1
ATOM 865 C CA . ILE A 1 108 ? -12.483 -3.234 17.654 1.00 97.62 108 ILE A CA 1
ATOM 866 C C . ILE A 1 108 ? -11.052 -2.903 17.225 1.00 97.62 108 ILE A C 1
ATOM 868 O O . ILE A 1 108 ? -10.573 -1.790 17.447 1.00 97.62 108 ILE A O 1
ATOM 872 N N . PHE A 1 109 ? -10.378 -3.852 16.585 1.00 98.00 109 PHE A N 1
ATOM 873 C CA . PHE A 1 109 ? -9.068 -3.641 15.982 1.00 98.00 109 PHE A CA 1
ATOM 874 C C . PHE A 1 109 ? -9.033 -4.186 14.553 1.00 98.00 109 PHE A C 1
ATOM 876 O O . PHE A 1 109 ? -9.412 -5.330 14.328 1.00 98.00 109 PHE A O 1
ATOM 883 N N . GLY A 1 110 ? -8.556 -3.390 13.598 1.00 97.19 110 GLY A N 1
ATOM 884 C CA . GLY A 1 110 ? -8.292 -3.809 12.223 1.00 97.19 110 GLY A CA 1
ATOM 885 C C . GLY A 1 110 ? -6.817 -3.643 11.869 1.00 97.19 110 GLY A C 1
ATOM 886 O O . GLY A 1 110 ? -6.266 -2.553 12.031 1.00 97.19 110 GLY A O 1
ATOM 887 N N . GLY A 1 111 ? -6.166 -4.692 11.365 1.00 95.12 111 GLY A N 1
ATOM 888 C CA . GLY A 1 111 ? -4.725 -4.639 11.123 1.00 95.12 111 GLY A CA 1
ATOM 889 C C . GLY A 1 111 ? -4.135 -5.848 10.409 1.00 95.12 111 GLY A C 1
ATOM 890 O O . GLY A 1 111 ? -4.814 -6.556 9.673 1.00 95.12 111 GLY A O 1
ATOM 891 N N . LEU A 1 112 ? -2.830 -6.065 10.595 1.00 93.06 112 LEU A N 1
ATOM 892 C CA . LEU A 1 112 ? -2.130 -7.228 10.042 1.00 93.06 112 LEU A CA 1
ATOM 893 C C . LEU A 1 112 ? -2.636 -8.535 10.690 1.00 93.06 112 LEU A C 1
ATOM 895 O O . LEU A 1 112 ? -2.953 -8.525 11.883 1.00 93.06 112 LEU A O 1
ATOM 899 N N . PRO A 1 113 ? -2.643 -9.679 9.972 1.00 94.00 113 PRO A N 1
ATOM 900 C CA . PRO A 1 113 ? -3.081 -10.957 10.536 1.00 94.00 113 PRO A CA 1
ATOM 901 C C . PRO A 1 113 ? -2.363 -11.317 11.839 1.00 94.00 113 PRO A C 1
ATOM 903 O O . PRO A 1 113 ? -3.002 -11.672 12.827 1.00 94.00 113 PRO A O 1
ATOM 906 N N . LYS A 1 114 ? -1.037 -11.127 11.879 1.00 93.44 114 LYS A N 1
ATOM 907 C CA . LYS A 1 114 ? -0.248 -11.443 13.069 1.00 93.44 114 LYS A CA 1
ATOM 908 C C . LYS A 1 114 ? -0.560 -10.533 14.258 1.00 93.44 114 LYS A C 1
ATOM 910 O O . LYS A 1 114 ? -0.622 -11.017 15.383 1.00 93.44 114 LYS A O 1
ATOM 915 N N . ALA A 1 115 ? -0.809 -9.248 14.003 1.00 95.94 115 ALA A N 1
ATOM 916 C CA . ALA A 1 115 ? -1.243 -8.298 15.024 1.00 95.94 115 ALA A CA 1
ATOM 917 C C . ALA A 1 115 ? -2.561 -8.752 15.664 1.00 95.94 115 ALA A C 1
ATOM 919 O O . ALA A 1 115 ? -2.685 -8.797 16.884 1.00 95.94 115 ALA A O 1
ATOM 920 N N . CYS A 1 116 ? -3.524 -9.149 14.828 1.00 96.69 116 CYS A N 1
ATOM 921 C CA . CYS A 1 116 ? -4.827 -9.625 15.276 1.00 96.69 116 CYS A CA 1
ATOM 922 C C . CYS A 1 116 ? -4.712 -10.883 16.144 1.00 96.69 116 CYS A C 1
ATOM 924 O O . CYS A 1 116 ? -5.362 -10.948 17.180 1.00 96.69 116 CYS A O 1
ATOM 926 N N . GLU A 1 117 ? -3.860 -11.847 15.773 1.00 96.19 117 GLU A N 1
ATOM 927 C CA . GLU A 1 117 ? -3.595 -13.038 16.598 1.00 96.19 117 GLU A CA 1
ATOM 928 C C . GLU A 1 117 ? -3.024 -12.690 17.981 1.00 96.19 117 GLU A C 1
ATOM 930 O O . GLU A 1 117 ? -3.400 -13.309 18.977 1.00 96.19 117 GLU A O 1
ATOM 935 N N . ILE A 1 118 ? -2.088 -11.736 18.043 1.00 97.00 118 ILE A N 1
ATOM 936 C CA . ILE A 1 118 ? -1.460 -11.307 19.301 1.00 97.00 118 ILE A CA 1
ATOM 937 C C . ILE A 1 118 ? -2.503 -10.624 20.192 1.00 97.00 118 ILE A C 1
ATOM 939 O O . ILE A 1 118 ? -2.696 -11.036 21.332 1.00 97.00 118 ILE A O 1
ATOM 943 N N . ILE A 1 119 ? -3.225 -9.643 19.647 1.00 97.88 119 ILE A N 1
ATOM 944 C CA . ILE A 1 119 ? -4.239 -8.852 20.360 1.00 97.88 119 ILE A CA 1
ATOM 945 C C . ILE A 1 119 ? -5.388 -9.735 20.863 1.00 97.88 119 ILE A C 1
ATOM 947 O O . ILE A 1 119 ? -5.822 -9.589 22.006 1.00 97.88 119 ILE A O 1
ATOM 951 N N . ASP A 1 120 ? -5.875 -10.661 20.033 1.00 95.62 120 ASP A N 1
ATOM 952 C CA . ASP A 1 120 ? -6.939 -11.595 20.412 1.00 95.62 120 ASP A CA 1
ATOM 953 C C . ASP A 1 120 ? -6.519 -12.462 21.608 1.00 95.62 120 ASP A C 1
ATOM 955 O O . ASP A 1 120 ? -7.263 -12.586 22.584 1.00 95.62 120 ASP A O 1
ATOM 959 N N . ARG A 1 121 ? -5.280 -12.972 21.587 1.00 96.06 121 ARG A N 1
ATOM 960 C CA . ARG A 1 121 ? -4.705 -13.764 22.679 1.00 96.06 121 ARG A CA 1
ATOM 961 C C . ARG A 1 121 ? -4.491 -12.944 23.950 1.00 96.06 121 ARG A C 1
ATOM 963 O O . ARG A 1 121 ? -4.868 -13.396 25.025 1.00 96.06 121 ARG A O 1
ATOM 970 N N . GLU A 1 122 ? -3.886 -11.762 23.850 1.00 96.62 122 GLU A N 1
ATOM 971 C CA . GLU A 1 122 ? -3.569 -10.907 25.007 1.00 96.62 122 GLU A CA 1
ATOM 972 C C . GLU A 1 122 ? -4.821 -10.392 25.723 1.00 96.62 122 GLU A C 1
ATOM 974 O O . GLU A 1 122 ? -4.811 -10.177 26.938 1.00 96.62 122 GLU A O 1
ATOM 979 N N . HIS A 1 123 ? -5.917 -10.228 24.984 1.00 95.44 123 HIS A N 1
ATOM 980 C CA . HIS A 1 123 ? -7.182 -9.739 25.517 1.00 95.44 123 HIS A CA 1
ATOM 981 C C . HIS A 1 123 ? -8.270 -10.817 25.619 1.00 95.44 123 HIS A C 1
ATOM 983 O O . HIS A 1 123 ? -9.414 -10.480 25.918 1.00 95.44 123 HIS A O 1
ATOM 989 N N . ASN A 1 124 ? -7.938 -12.098 25.424 1.00 92.94 124 ASN A N 1
ATOM 990 C CA . ASN A 1 124 ? -8.861 -13.239 25.514 1.00 92.94 124 ASN A CA 1
ATOM 991 C C . ASN A 1 124 ? -10.168 -13.031 24.718 1.00 92.94 124 ASN A C 1
ATOM 993 O O . ASN A 1 124 ? -11.264 -13.213 25.249 1.00 92.94 124 ASN A O 1
ATOM 997 N N . GLY A 1 125 ? -10.057 -12.569 23.470 1.00 88.56 125 GLY A N 1
ATOM 998 C CA . GLY A 1 125 ? -11.201 -12.309 22.586 1.00 88.56 125 GLY A CA 1
ATOM 999 C C . GLY A 1 125 ? -12.054 -11.086 22.949 1.00 88.56 125 GLY A C 1
ATOM 1000 O O . GLY A 1 125 ? -13.058 -10.818 22.289 1.00 88.56 125 GLY A O 1
ATOM 1001 N N . PHE A 1 126 ? -11.677 -10.311 23.974 1.00 92.81 126 PHE A N 1
ATOM 1002 C CA . PHE A 1 126 ? -12.390 -9.083 24.346 1.00 92.81 126 PHE A CA 1
ATOM 1003 C C . PHE A 1 126 ? -12.335 -8.016 23.242 1.00 92.81 126 PHE A C 1
ATOM 1005 O O . PHE A 1 126 ? -13.296 -7.271 23.036 1.00 92.81 126 PHE A O 1
ATOM 1012 N N . VAL A 1 127 ? -11.210 -7.938 22.526 1.00 97.06 127 VAL A N 1
ATOM 1013 C CA . VAL A 1 127 ? -11.052 -7.067 21.359 1.00 97.06 127 VAL A CA 1
ATOM 1014 C C . VAL A 1 127 ? -11.472 -7.839 20.115 1.00 97.06 127 VAL A C 1
ATOM 1016 O O . VAL A 1 127 ? -10.867 -8.853 19.778 1.00 97.06 127 VAL A O 1
ATOM 1019 N N . LYS A 1 128 ? -12.468 -7.332 19.383 1.00 97.06 128 LYS A N 1
ATOM 1020 C CA . LYS A 1 128 ? -12.880 -7.916 18.101 1.00 97.06 128 LYS A CA 1
ATOM 1021 C C . LYS A 1 128 ? -11.868 -7.539 17.021 1.00 97.06 128 LYS A C 1
ATOM 1023 O O . LYS A 1 128 ? -11.772 -6.368 16.654 1.00 97.06 128 LYS A O 1
ATOM 1028 N N . THR A 1 129 ? -11.123 -8.517 16.518 1.00 97.00 129 THR A N 1
ATOM 1029 C CA . THR A 1 129 ? -10.043 -8.292 15.547 1.00 97.00 129 THR A CA 1
ATOM 1030 C C . THR A 1 129 ? -10.478 -8.542 14.100 1.00 97.00 129 THR A C 1
ATOM 1032 O O . THR A 1 129 ? -11.327 -9.396 13.838 1.00 97.00 129 THR A O 1
ATOM 1035 N N . PHE A 1 130 ? -9.902 -7.798 13.156 1.00 96.31 130 PHE A N 1
ATOM 1036 C CA . PHE A 1 130 ? -10.184 -7.870 11.720 1.00 96.31 130 PHE A CA 1
ATOM 1037 C C . PHE A 1 130 ? -8.869 -7.863 10.937 1.00 96.31 130 PHE A C 1
ATOM 1039 O O . PHE A 1 130 ? -8.101 -6.900 11.003 1.00 96.31 130 PHE A O 1
ATOM 1046 N N . ILE A 1 131 ? -8.602 -8.943 10.205 1.00 93.50 131 ILE A N 1
ATOM 1047 C CA . ILE A 1 131 ? -7.343 -9.134 9.465 1.00 93.50 131 ILE A CA 1
ATOM 1048 C C . ILE A 1 131 ? -7.388 -8.497 8.069 1.00 93.50 131 ILE A C 1
ATOM 1050 O O . ILE A 1 131 ? -6.357 -8.362 7.402 1.00 93.50 131 ILE A O 1
ATOM 1054 N N . GLY A 1 132 ? -8.583 -8.095 7.635 1.00 86.81 132 GLY A N 1
ATOM 1055 C CA . GLY A 1 132 ? -8.865 -7.637 6.288 1.00 86.81 132 GLY A CA 1
ATOM 1056 C C . GLY A 1 132 ? -9.210 -8.802 5.362 1.00 86.81 132 GLY A C 1
ATOM 1057 O O . GLY A 1 132 ? -8.538 -9.832 5.345 1.00 86.81 132 GLY A O 1
ATOM 1058 N N . GLY A 1 133 ? -10.234 -8.594 4.537 1.00 83.88 133 GLY A N 1
ATOM 1059 C CA . GLY A 1 133 ? -10.771 -9.607 3.626 1.00 83.88 133 GLY A CA 1
ATOM 1060 C C . GLY A 1 133 ? -12.102 -10.200 4.086 1.00 83.88 133 GLY A C 1
ATOM 1061 O O . GLY A 1 133 ? -12.677 -10.982 3.337 1.00 83.88 133 GLY A O 1
ATOM 1062 N N . GLU A 1 134 ? -12.590 -9.809 5.267 1.00 88.44 134 GLU A N 1
ATOM 1063 C CA . GLU A 1 134 ? -13.964 -10.063 5.695 1.00 88.44 134 GLU A CA 1
ATOM 1064 C C . GLU A 1 134 ? -14.956 -9.420 4.718 1.00 88.44 134 GLU A C 1
ATOM 1066 O O . GLU A 1 134 ? -14.725 -8.307 4.224 1.00 88.44 134 GLU A O 1
ATOM 1071 N N . THR A 1 135 ? -16.071 -10.099 4.454 1.00 89.38 135 THR A N 1
ATOM 1072 C CA . THR A 1 135 ? -17.168 -9.490 3.694 1.00 89.38 135 THR A CA 1
ATOM 1073 C C . THR A 1 135 ? -17.815 -8.365 4.512 1.00 89.38 135 THR A C 1
ATOM 1075 O O . THR A 1 135 ? -17.760 -8.372 5.749 1.00 89.38 135 THR A O 1
ATOM 1078 N N . PRO A 1 136 ? -18.469 -7.387 3.862 1.00 91.38 136 PRO A N 1
ATOM 1079 C CA . PRO A 1 136 ? -19.265 -6.382 4.561 1.00 91.38 136 PRO A CA 1
ATOM 1080 C C . PRO A 1 136 ? -20.252 -6.977 5.580 1.00 91.38 136 PRO A C 1
ATOM 1082 O O . PRO A 1 136 ? -20.366 -6.471 6.697 1.00 91.38 136 PRO A O 1
ATOM 1085 N N . TYR A 1 137 ? -20.917 -8.080 5.226 1.00 91.19 137 TYR A N 1
ATOM 1086 C CA . TYR A 1 137 ? -21.838 -8.782 6.117 1.00 91.19 137 TYR A CA 1
ATOM 1087 C C . TYR A 1 137 ? -21.127 -9.434 7.315 1.00 91.19 137 TYR A C 1
ATOM 1089 O O . TYR A 1 137 ? -21.548 -9.241 8.457 1.00 91.19 137 TYR A O 1
ATOM 1097 N N . GLU A 1 138 ? -20.016 -10.145 7.092 1.00 91.75 138 GLU A N 1
ATOM 1098 C CA . GLU A 1 138 ? -19.196 -10.723 8.170 1.00 91.75 138 GLU A CA 1
ATOM 1099 C C . GLU A 1 138 ? -18.700 -9.642 9.140 1.00 91.75 138 GLU A C 1
ATOM 1101 O O . GLU A 1 138 ? -18.728 -9.832 10.356 1.00 91.75 138 GLU A O 1
ATOM 1106 N N . PHE A 1 139 ? -18.276 -8.486 8.620 1.00 94.38 139 PHE A N 1
ATOM 1107 C CA . PHE A 1 139 ? -17.855 -7.353 9.439 1.00 94.38 139 PHE A CA 1
ATOM 1108 C C . PHE A 1 139 ? -18.985 -6.862 10.353 1.00 94.38 139 PHE A C 1
ATOM 1110 O O . PHE A 1 139 ? -18.805 -6.805 11.574 1.00 94.38 139 PHE A O 1
ATOM 1117 N N . LEU A 1 140 ? -20.145 -6.536 9.772 1.00 95.50 140 LEU A N 1
ATOM 1118 C CA . LEU A 1 140 ? -21.296 -5.966 10.480 1.00 95.50 140 LEU A CA 1
ATOM 1119 C C . LEU A 1 140 ? -21.843 -6.920 11.550 1.00 95.50 140 LEU A C 1
ATOM 1121 O O . LEU A 1 140 ? -22.028 -6.527 12.706 1.00 95.50 140 LEU A O 1
ATOM 1125 N N . THR A 1 141 ? -22.019 -8.192 11.198 1.00 93.88 141 THR A N 1
ATOM 1126 C CA . THR A 1 141 ? -22.486 -9.226 12.132 1.00 93.88 141 THR A CA 1
ATOM 1127 C C . THR A 1 141 ? -21.480 -9.451 13.261 1.00 93.88 141 THR A C 1
ATOM 1129 O O . THR A 1 141 ? -21.853 -9.445 14.437 1.00 93.88 141 THR A O 1
ATOM 1132 N N . LYS A 1 142 ? -20.176 -9.536 12.952 1.00 94.38 142 LYS A N 1
ATOM 1133 C CA . LYS A 1 142 ? -19.125 -9.725 13.963 1.00 94.38 142 LYS A CA 1
ATOM 1134 C C . LYS A 1 142 ? -19.078 -8.579 14.966 1.00 94.38 142 LYS A C 1
ATOM 1136 O O . LYS A 1 142 ? -18.887 -8.829 16.159 1.00 94.38 142 LYS A O 1
ATOM 1141 N N . ILE A 1 143 ? -19.284 -7.327 14.549 1.00 93.19 143 ILE A N 1
ATOM 1142 C CA . ILE A 1 143 ? -19.338 -6.189 15.486 1.00 93.19 143 ILE A CA 1
ATOM 1143 C C . ILE A 1 143 ? -20.675 -6.069 16.232 1.00 93.19 143 ILE A C 1
ATOM 1145 O O . ILE A 1 143 ? -20.701 -5.390 17.258 1.00 93.19 143 ILE A O 1
ATOM 1149 N N . GLY A 1 144 ? -21.710 -6.812 15.832 1.00 92.25 144 GLY A N 1
ATOM 1150 C CA . GLY A 1 144 ? -22.998 -6.910 16.528 1.00 92.25 144 GLY A CA 1
ATOM 1151 C C . GLY A 1 144 ? -24.107 -6.035 15.942 1.00 92.25 144 GLY A C 1
ATOM 1152 O O . GLY A 1 144 ? -25.021 -5.653 16.672 1.00 92.25 144 GLY A O 1
ATOM 1153 N N . VAL A 1 145 ? -24.021 -5.679 14.658 1.00 94.69 145 VAL A N 1
ATOM 1154 C CA . VAL A 1 145 ? -25.134 -5.043 13.945 1.00 94.69 145 VAL A CA 1
ATOM 1155 C C . VAL A 1 145 ? -26.227 -6.093 13.698 1.00 94.69 145 VAL A C 1
ATOM 1157 O O . VAL A 1 145 ? -25.905 -7.147 13.153 1.00 94.69 145 VAL A O 1
ATOM 1160 N N . PRO A 1 146 ? -27.492 -5.842 14.093 1.00 93.31 146 PRO A N 1
ATOM 1161 C CA . PRO A 1 146 ? -28.599 -6.763 13.835 1.00 93.31 146 PRO A CA 1
ATOM 1162 C C . PRO A 1 146 ? -28.913 -6.890 12.342 1.00 93.31 146 PRO A C 1
ATOM 1164 O O . PRO A 1 146 ? -28.896 -5.881 11.633 1.00 93.31 146 PRO A O 1
ATOM 1167 N N . ASP A 1 147 ? -29.278 -8.092 11.890 1.00 90.75 147 ASP A N 1
ATOM 1168 C CA . ASP A 1 147 ? -29.585 -8.383 10.482 1.00 90.75 147 ASP A CA 1
ATOM 1169 C C . ASP A 1 147 ? -30.692 -7.478 9.924 1.00 90.75 147 ASP A C 1
ATOM 1171 O O . ASP A 1 147 ? -30.638 -7.078 8.763 1.00 90.75 147 ASP A O 1
ATOM 1175 N N . GLU A 1 148 ? -31.664 -7.066 10.751 1.00 93.38 148 GLU A N 1
ATOM 1176 C CA . GLU A 1 148 ? -32.761 -6.195 10.306 1.00 93.38 148 GLU A CA 1
ATOM 1177 C C . GLU A 1 148 ? -32.297 -4.774 9.952 1.00 93.38 148 GLU A C 1
ATOM 1179 O O . GLU A 1 148 ? -33.021 -4.033 9.284 1.00 93.38 148 GLU A O 1
ATOM 1184 N N . LYS A 1 149 ? -31.101 -4.376 10.407 1.00 93.31 149 LYS A N 1
ATOM 1185 C CA . LYS A 1 149 ? -30.479 -3.087 10.082 1.00 93.31 149 LYS A CA 1
ATOM 1186 C C . LYS A 1 149 ? -29.521 -3.153 8.902 1.00 93.31 149 LYS A C 1
ATOM 1188 O O . LYS A 1 149 ? -29.086 -2.094 8.455 1.00 93.31 149 LYS A O 1
ATOM 1193 N N . ILE A 1 150 ? -29.182 -4.343 8.409 1.00 93.94 150 ILE A N 1
ATOM 1194 C CA . ILE A 1 150 ? -28.241 -4.502 7.301 1.00 93.94 150 ILE A CA 1
ATOM 1195 C C . ILE A 1 150 ? -29.007 -4.364 5.972 1.00 93.94 150 ILE A C 1
ATOM 1197 O O . ILE A 1 150 ? -29.925 -5.143 5.703 1.00 93.94 150 ILE A O 1
ATOM 1201 N N . PRO A 1 151 ? -28.653 -3.394 5.108 1.00 93.00 151 PRO A N 1
ATOM 1202 C CA . PRO A 1 151 ? -29.248 -3.257 3.78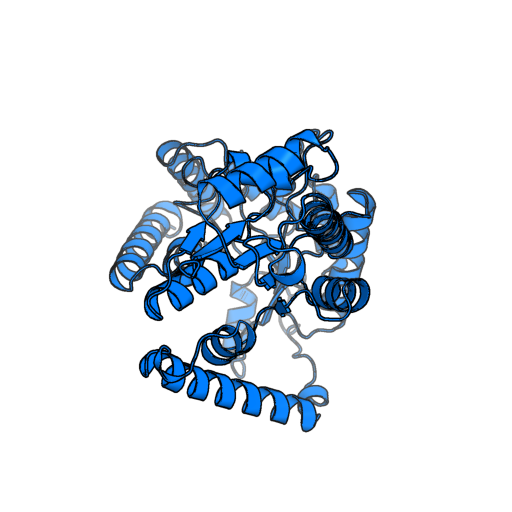1 1.00 93.00 151 PRO A CA 1
ATOM 1203 C C . PRO A 1 151 ? -29.151 -4.538 2.940 1.00 93.00 151 PRO A C 1
ATOM 1205 O O . PRO A 1 151 ? -28.107 -5.187 2.884 1.00 93.00 151 PRO A O 1
ATOM 1208 N N . LYS A 1 152 ? -30.215 -4.862 2.191 1.00 89.25 152 LYS A N 1
ATOM 1209 C CA . LYS A 1 152 ? -30.246 -6.047 1.308 1.00 89.25 152 LYS A CA 1
ATOM 1210 C C . LYS A 1 152 ? -29.111 -6.072 0.281 1.00 89.25 152 LYS A C 1
ATOM 1212 O O . LYS A 1 152 ? -28.557 -7.133 0.025 1.00 89.25 152 LYS A O 1
ATOM 1217 N N . SER A 1 153 ? -28.729 -4.912 -0.255 1.00 87.94 153 SER A N 1
ATOM 1218 C CA . SER A 1 153 ? -27.613 -4.778 -1.201 1.00 87.94 153 SER A CA 1
ATOM 1219 C C . SER A 1 153 ? -26.280 -5.269 -0.624 1.00 87.94 153 SER A C 1
ATOM 1221 O O . SER A 1 153 ? -25.492 -5.884 -1.338 1.00 87.94 153 SER A O 1
ATOM 1223 N N . ILE A 1 154 ? -26.036 -5.039 0.670 1.00 86.31 154 ILE A N 1
ATOM 1224 C CA . ILE A 1 154 ? -24.834 -5.502 1.376 1.00 86.31 154 ILE A CA 1
ATOM 1225 C C . ILE A 1 154 ? -24.849 -7.027 1.529 1.00 86.31 154 ILE A C 1
ATOM 1227 O O . ILE A 1 154 ? -23.820 -7.682 1.338 1.00 86.31 154 ILE A O 1
ATOM 1231 N N . ILE A 1 155 ? -26.015 -7.597 1.843 1.00 83.56 155 ILE A N 1
ATOM 1232 C CA . ILE A 1 155 ? -26.199 -9.048 1.978 1.00 83.56 155 ILE A CA 1
ATOM 1233 C C . ILE A 1 155 ? -25.955 -9.735 0.625 1.00 83.56 155 ILE A C 1
ATOM 1235 O O . ILE A 1 155 ? -25.156 -10.665 0.534 1.00 83.56 155 ILE A O 1
ATOM 1239 N N . GLU A 1 156 ? -26.574 -9.234 -0.446 1.00 83.75 156 GLU A N 1
ATOM 1240 C CA . GLU A 1 156 ? -26.414 -9.771 -1.805 1.00 83.75 156 GLU A CA 1
ATOM 1241 C C . GLU A 1 156 ? -24.972 -9.643 -2.320 1.00 83.75 156 GLU A C 1
ATOM 1243 O O . GLU A 1 156 ? -24.428 -10.594 -2.885 1.00 83.75 156 GLU A O 1
ATOM 1248 N N . GLY A 1 157 ? -24.316 -8.501 -2.081 1.00 79.19 157 GLY A N 1
ATOM 1249 C CA . GLY A 1 157 ? -22.907 -8.304 -2.431 1.00 79.19 157 GLY A CA 1
ATOM 1250 C C . GLY A 1 157 ? -21.975 -9.286 -1.713 1.00 79.19 157 GLY A C 1
ATOM 1251 O O . GLY A 1 157 ? -21.052 -9.828 -2.323 1.00 79.19 157 GLY A O 1
ATOM 1252 N N . SER A 1 158 ? -22.264 -9.591 -0.445 1.00 80.88 158 SER A N 1
ATOM 1253 C CA . SER A 1 158 ? -21.471 -10.538 0.346 1.00 80.88 158 SER A CA 1
ATOM 1254 C C . SER A 1 158 ? -21.575 -11.970 -0.191 1.00 80.88 158 SER A C 1
ATOM 1256 O O . SER A 1 158 ? -20.575 -12.683 -0.199 1.00 80.88 158 SER A O 1
ATOM 1258 N N . PHE A 1 159 ? -22.723 -12.371 -0.752 1.00 79.62 159 PHE A N 1
ATOM 1259 C CA . PHE A 1 159 ? -22.875 -13.682 -1.398 1.00 79.62 159 PHE A CA 1
ATOM 1260 C C . PHE A 1 159 ? -21.951 -13.852 -2.616 1.00 79.62 159 PHE A C 1
ATOM 1262 O O . PHE A 1 159 ? -21.386 -14.925 -2.845 1.00 79.62 159 PHE A O 1
ATOM 1269 N N . TYR A 1 160 ? -21.754 -12.795 -3.410 1.00 80.00 160 TYR A N 1
ATOM 1270 C CA . TYR A 1 160 ? -20.794 -12.831 -4.516 1.00 80.00 160 TYR A CA 1
ATOM 1271 C C . TYR A 1 160 ? -19.357 -13.030 -4.007 1.00 80.00 160 TYR A C 1
ATOM 1273 O O . TYR A 1 160 ? -18.616 -13.868 -4.535 1.00 80.00 160 TYR A O 1
ATOM 1281 N N . ASP A 1 161 ? -18.974 -12.301 -2.957 1.00 80.06 161 ASP A N 1
ATOM 1282 C CA . ASP A 1 161 ? -17.648 -12.420 -2.347 1.00 80.06 161 ASP A CA 1
ATOM 1283 C C . ASP A 1 161 ? -17.415 -13.805 -1.721 1.00 80.06 161 ASP A C 1
ATOM 1285 O O . ASP A 1 161 ? -16.338 -14.382 -1.906 1.00 80.06 161 ASP A O 1
ATOM 1289 N N . GLU A 1 162 ? -18.421 -14.382 -1.059 1.00 83.06 162 GLU A N 1
ATOM 1290 C CA . GLU A 1 162 ? -18.375 -15.739 -0.499 1.00 83.06 162 GLU A CA 1
ATOM 1291 C C . GLU A 1 162 ? -18.166 -16.801 -1.580 1.00 83.06 162 GLU A C 1
ATOM 1293 O O . GLU A 1 162 ? -17.305 -17.673 -1.436 1.00 83.06 162 GLU A O 1
ATOM 1298 N N . ASN A 1 163 ? -18.885 -16.702 -2.702 1.00 85.81 163 ASN A N 1
ATOM 1299 C CA . ASN A 1 163 ? -18.694 -17.607 -3.835 1.00 85.81 163 ASN A CA 1
ATOM 1300 C C . ASN A 1 163 ? -17.276 -17.499 -4.408 1.00 85.81 163 ASN A C 1
ATOM 1302 O O . ASN A 1 163 ? -16.615 -18.516 -4.639 1.00 85.81 163 ASN A O 1
ATOM 1306 N N . ARG A 1 164 ? -16.761 -16.273 -4.578 1.00 87.06 164 ARG A N 1
ATOM 1307 C CA . ARG A 1 164 ? -15.378 -16.046 -5.027 1.00 87.06 164 ARG A CA 1
ATOM 1308 C C . ARG A 1 164 ? -14.365 -16.652 -4.051 1.00 87.06 164 ARG A C 1
ATOM 1310 O O . ARG A 1 164 ? -13.385 -17.263 -4.484 1.00 87.06 164 ARG A O 1
ATOM 1317 N N . LEU A 1 165 ? -14.592 -16.508 -2.744 1.00 86.06 165 LEU A N 1
ATOM 1318 C CA . LEU A 1 165 ? -13.738 -17.088 -1.708 1.00 86.06 165 LEU A CA 1
ATOM 1319 C C . LEU A 1 165 ? -13.803 -18.621 -1.707 1.00 86.06 165 LEU A C 1
ATOM 1321 O O . LEU A 1 165 ? -12.767 -19.268 -1.548 1.00 86.06 165 LEU A O 1
ATOM 1325 N N . SER A 1 166 ? -14.987 -19.203 -1.915 1.00 89.94 166 SER A N 1
ATOM 1326 C CA . SER A 1 166 ? -15.176 -20.652 -2.028 1.00 89.94 166 SER A CA 1
ATOM 1327 C C . SER A 1 166 ? -14.350 -21.228 -3.178 1.00 89.94 166 SER A C 1
ATOM 1329 O O . SER A 1 166 ? -13.559 -22.145 -2.963 1.00 89.94 166 SER A O 1
ATOM 1331 N N . ILE A 1 167 ? -14.411 -20.602 -4.359 1.00 92.31 167 ILE A N 1
ATOM 1332 C CA . ILE A 1 167 ? -13.582 -20.978 -5.515 1.00 92.31 167 ILE A CA 1
ATOM 1333 C C . ILE A 1 167 ? -12.090 -20.939 -5.146 1.00 92.31 167 ILE A C 1
ATOM 1335 O O . ILE A 1 167 ? -11.349 -21.881 -5.425 1.00 92.31 167 ILE A O 1
ATOM 1339 N N . GLY A 1 168 ? -11.632 -19.882 -4.466 1.00 90.88 168 GLY A N 1
ATOM 1340 C CA . GLY A 1 168 ? -10.245 -19.784 -3.998 1.00 90.88 168 GLY A CA 1
ATOM 1341 C C . GLY A 1 168 ? -9.848 -20.917 -3.040 1.00 90.88 168 GLY A C 1
ATOM 1342 O O . GLY A 1 168 ? -8.789 -21.530 -3.204 1.00 90.88 168 GLY A O 1
ATOM 1343 N N . LYS A 1 169 ? -10.714 -21.242 -2.071 1.00 92.19 169 LYS A N 1
ATOM 1344 C CA . LYS A 1 169 ? -10.513 -22.353 -1.124 1.00 92.19 169 LYS A CA 1
ATOM 1345 C C . LYS A 1 169 ? -10.455 -23.700 -1.843 1.00 92.19 169 LYS A C 1
ATOM 1347 O O . LYS A 1 169 ? -9.604 -24.523 -1.507 1.00 92.19 169 LYS A O 1
ATOM 1352 N N . GLU A 1 170 ? -11.302 -23.920 -2.843 1.00 95.25 170 GLU A N 1
ATOM 1353 C CA . GLU A 1 170 ? -11.289 -25.131 -3.666 1.00 95.25 170 GLU A CA 1
ATOM 1354 C C . GLU A 1 170 ? -9.986 -25.272 -4.459 1.00 95.25 170 GLU A C 1
ATOM 1356 O O . GLU A 1 170 ? -9.389 -26.352 -4.463 1.00 95.25 170 GLU A O 1
ATOM 1361 N N . ILE A 1 171 ? -9.489 -24.186 -5.063 1.00 93.19 171 ILE A N 1
ATOM 1362 C CA . ILE A 1 171 ? -8.201 -24.180 -5.772 1.00 93.19 171 ILE A CA 1
ATOM 1363 C C . ILE A 1 171 ? -7.068 -24.592 -4.825 1.00 93.19 171 ILE A C 1
ATOM 1365 O O . ILE A 1 171 ? -6.292 -25.489 -5.169 1.00 93.19 171 ILE A O 1
ATOM 1369 N N . ILE A 1 172 ? -6.996 -23.999 -3.626 1.00 92.94 172 ILE A N 1
ATOM 1370 C CA . ILE A 1 172 ? -5.973 -24.331 -2.621 1.00 92.94 172 ILE A CA 1
ATOM 1371 C C . ILE A 1 172 ? -6.114 -25.791 -2.171 1.00 92.94 172 ILE A C 1
ATOM 1373 O O . ILE A 1 172 ? -5.144 -26.547 -2.219 1.00 92.94 172 ILE A O 1
ATOM 1377 N N . LYS A 1 173 ? -7.326 -26.215 -1.792 1.00 95.38 173 LYS A N 1
ATOM 1378 C CA . LYS A 1 173 ? -7.610 -27.582 -1.328 1.00 95.38 173 LYS A CA 1
ATOM 1379 C C . LYS A 1 173 ? -7.269 -28.631 -2.385 1.00 95.38 173 LYS A C 1
ATOM 1381 O O . LYS A 1 173 ? -6.830 -29.723 -2.040 1.00 95.38 173 LYS A O 1
ATOM 1386 N N . SER A 1 174 ? -7.448 -28.307 -3.666 1.00 95.75 174 SER A N 1
ATOM 1387 C CA . SER A 1 174 ? -7.142 -29.228 -4.761 1.00 95.75 174 SER A CA 1
ATOM 1388 C C . SER A 1 174 ? -5.648 -29.532 -4.909 1.00 95.75 174 SER A C 1
ATOM 1390 O O . SER A 1 174 ? -5.303 -30.529 -5.537 1.00 95.75 174 SER A O 1
ATOM 1392 N N . GLY A 1 175 ? -4.760 -28.651 -4.427 1.00 94.62 175 GLY A N 1
ATOM 1393 C CA . GLY A 1 175 ? -3.308 -28.761 -4.609 1.00 94.62 175 GLY A CA 1
ATOM 1394 C C . GLY A 1 175 ? -2.820 -28.647 -6.061 1.00 94.62 175 GLY A C 1
ATOM 1395 O O . GLY A 1 175 ? -1.616 -28.579 -6.294 1.00 94.62 175 GLY A O 1
ATOM 1396 N N . LYS A 1 176 ? -3.720 -28.569 -7.055 1.00 92.81 176 LYS A N 1
ATOM 1397 C CA . LYS A 1 176 ? -3.382 -28.593 -8.491 1.00 92.81 176 LYS A CA 1
ATOM 1398 C C . LYS A 1 176 ? -2.448 -27.458 -8.907 1.00 92.81 176 LYS A C 1
ATOM 1400 O O . LYS A 1 176 ? -1.643 -27.634 -9.815 1.00 92.81 176 LYS A O 1
ATOM 1405 N N . TYR A 1 177 ? -2.527 -26.314 -8.227 1.00 89.12 177 TYR A N 1
ATOM 1406 C CA . TYR A 1 177 ? -1.664 -25.160 -8.483 1.00 89.12 177 TYR A CA 1
ATOM 1407 C C . TYR A 1 177 ? -0.174 -25.462 -8.247 1.00 89.12 177 TYR A C 1
ATOM 1409 O O . TYR A 1 177 ? 0.671 -24.840 -8.879 1.00 89.12 177 TYR A O 1
ATOM 1417 N N . GLN A 1 178 ? 0.161 -26.440 -7.397 1.00 90.81 178 GLN A N 1
ATOM 1418 C CA . GLN A 1 178 ? 1.548 -26.843 -7.129 1.00 90.81 178 GLN A CA 1
ATOM 1419 C C . GLN A 1 178 ? 2.193 -27.573 -8.318 1.00 90.81 178 GLN A C 1
ATOM 1421 O O . GLN A 1 178 ? 3.414 -27.679 -8.389 1.00 90.81 178 GLN A O 1
ATOM 1426 N N . LEU A 1 179 ? 1.383 -28.070 -9.261 1.00 92.31 179 LEU A N 1
ATOM 1427 C CA . LEU A 1 179 ? 1.858 -28.706 -10.493 1.00 92.31 179 LEU A CA 1
ATOM 1428 C C . LEU A 1 179 ? 2.216 -27.682 -11.580 1.00 92.31 179 LEU A C 1
ATOM 1430 O O . LEU A 1 179 ? 2.840 -28.045 -12.580 1.00 92.31 179 LEU A O 1
ATOM 1434 N N . ILE A 1 180 ? 1.807 -26.419 -11.414 1.00 89.81 180 ILE A N 1
ATOM 1435 C CA . ILE A 1 180 ? 2.097 -25.350 -12.369 1.00 89.81 180 ILE A CA 1
ATOM 1436 C C . ILE A 1 180 ? 3.575 -25.003 -12.243 1.00 89.81 180 ILE A C 1
ATOM 1438 O O . ILE A 1 180 ? 4.030 -24.580 -11.187 1.00 89.81 180 ILE A O 1
ATOM 1442 N N . LYS A 1 181 ? 4.323 -25.174 -13.332 1.00 91.62 181 LYS A N 1
ATOM 1443 C CA . LYS A 1 181 ? 5.741 -24.817 -13.388 1.00 91.62 181 LYS A CA 1
ATOM 1444 C C . LYS A 1 181 ? 5.923 -23.359 -13.826 1.00 91.62 181 LYS A C 1
ATOM 1446 O O . LYS A 1 181 ? 5.068 -22.840 -14.549 1.00 91.62 181 LYS A O 1
ATOM 1451 N N . PRO A 1 182 ? 7.039 -22.718 -13.441 1.00 91.69 182 PRO A N 1
ATOM 1452 C CA . PRO A 1 182 ? 7.445 -21.433 -13.994 1.00 91.69 182 PRO A CA 1
ATOM 1453 C C . PRO A 1 182 ? 7.465 -21.448 -15.523 1.00 91.69 182 PRO A C 1
ATOM 1455 O O . PRO A 1 182 ? 7.822 -22.455 -16.140 1.00 91.69 182 PRO A O 1
ATOM 1458 N N . ILE A 1 183 ? 7.098 -20.321 -16.130 1.00 88.44 183 ILE A N 1
ATOM 1459 C CA . ILE A 1 183 ? 7.166 -20.142 -17.580 1.00 88.44 183 ILE A CA 1
ATOM 1460 C C . ILE A 1 183 ? 8.591 -19.717 -17.926 1.00 88.44 183 ILE A C 1
ATOM 1462 O O . ILE A 1 183 ? 9.089 -18.733 -17.382 1.00 88.44 183 ILE A O 1
ATOM 1466 N N . ASP A 1 184 ? 9.235 -20.425 -18.851 1.00 89.62 184 ASP A N 1
ATOM 1467 C CA . ASP A 1 184 ? 10.515 -19.977 -19.390 1.00 89.62 184 ASP A CA 1
ATOM 1468 C C . ASP A 1 184 ? 10.303 -18.777 -20.324 1.00 89.62 184 ASP A C 1
ATOM 1470 O O . ASP A 1 184 ? 9.533 -18.831 -21.284 1.00 89.62 184 ASP A O 1
ATOM 1474 N N . ARG A 1 185 ? 10.982 -17.675 -20.009 1.00 90.88 185 ARG A N 1
ATOM 1475 C CA . ARG A 1 185 ? 10.925 -16.399 -20.732 1.00 90.88 185 ARG A CA 1
ATOM 1476 C C . ARG A 1 185 ? 12.234 -16.075 -21.454 1.00 90.88 185 ARG A C 1
ATOM 1478 O O . ARG A 1 185 ? 12.350 -15.007 -22.050 1.00 90.88 185 ARG A O 1
ATOM 1485 N N . SER A 1 186 ? 13.227 -16.962 -21.390 1.00 92.31 186 SER A N 1
ATOM 1486 C CA . SER A 1 186 ? 14.607 -16.695 -21.812 1.00 92.31 186 SER A CA 1
ATOM 1487 C C . SER A 1 186 ? 14.852 -16.744 -23.325 1.00 92.31 186 SER A C 1
ATOM 1489 O O . SER A 1 186 ? 15.985 -16.582 -23.773 1.00 92.31 186 SER A O 1
ATOM 1491 N N . GLY A 1 187 ? 13.802 -16.901 -24.137 1.00 92.69 187 GLY A N 1
ATOM 1492 C CA . GLY A 1 187 ? 13.896 -17.115 -25.583 1.00 92.69 187 GLY A CA 1
ATOM 1493 C C . GLY A 1 187 ? 14.296 -15.898 -26.431 1.00 92.69 187 GLY A C 1
ATOM 1494 O O . GLY A 1 187 ? 14.093 -15.922 -27.643 1.00 92.69 187 GLY A O 1
ATOM 1495 N N . TYR A 1 188 ? 14.842 -14.831 -25.840 1.00 95.06 188 TYR A N 1
ATOM 1496 C CA . TYR A 1 188 ? 15.380 -13.678 -26.568 1.00 95.06 188 TYR A CA 1
ATOM 1497 C C . TYR A 1 188 ? 16.664 -13.146 -25.919 1.00 95.06 188 TYR A C 1
ATOM 1499 O O . TYR A 1 188 ? 16.868 -13.226 -24.709 1.00 95.06 188 TYR A O 1
ATOM 1507 N N . LYS A 1 189 ? 17.548 -12.581 -26.751 1.00 96.62 189 LYS A N 1
ATOM 1508 C CA . LYS A 1 189 ? 18.949 -12.274 -26.414 1.00 96.62 189 LYS A CA 1
ATOM 1509 C C . LYS A 1 189 ? 19.118 -11.368 -25.194 1.00 96.62 189 LYS A C 1
ATOM 1511 O O . LYS A 1 189 ? 20.083 -11.510 -24.449 1.00 96.62 189 LYS A O 1
ATOM 1516 N N . GLU A 1 190 ? 18.237 -10.392 -25.019 1.00 97.56 190 GLU A N 1
ATOM 1517 C CA . GLU A 1 190 ? 18.362 -9.393 -23.961 1.00 97.56 190 GLU A CA 1
ATOM 1518 C C . GLU A 1 190 ? 17.707 -9.787 -22.640 1.00 97.56 190 GLU A C 1
ATOM 1520 O O . GLU A 1 190 ? 17.821 -9.007 -21.691 1.00 97.56 190 GLU A O 1
ATOM 1525 N N . PHE A 1 191 ? 17.071 -10.957 -22.550 1.00 97.06 191 PHE A N 1
ATOM 1526 C CA . PHE A 1 191 ? 16.386 -11.418 -21.345 1.00 97.06 191 PHE A CA 1
ATOM 1527 C C . PHE A 1 191 ? 17.281 -11.330 -20.100 1.00 97.06 1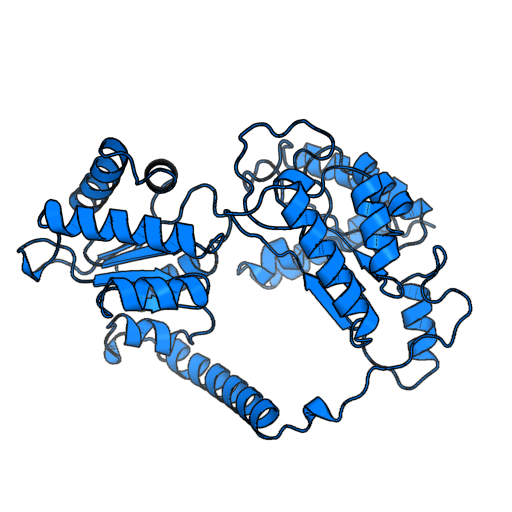91 PHE A C 1
ATOM 1529 O O . PHE A 1 191 ? 18.407 -11.830 -20.068 1.00 97.06 191 PHE A O 1
ATOM 1536 N N . GLY A 1 192 ? 16.793 -10.642 -19.065 1.00 95.88 192 GLY A N 1
ATOM 1537 C CA . GLY A 1 192 ? 17.500 -10.471 -17.795 1.00 95.88 192 GLY A CA 1
ATOM 1538 C C . GLY A 1 192 ? 18.771 -9.614 -17.871 1.00 95.88 192 GLY A C 1
ATOM 1539 O O . GLY A 1 192 ? 19.558 -9.604 -16.921 1.00 95.88 192 GLY A O 1
ATOM 1540 N N . THR A 1 193 ? 19.021 -8.906 -18.976 1.00 97.00 193 THR A N 1
ATOM 1541 C CA . THR A 1 193 ? 20.158 -7.980 -19.131 1.00 97.00 193 THR A CA 1
ATOM 1542 C C . THR A 1 193 ? 19.745 -6.521 -18.886 1.00 97.00 193 THR A C 1
ATOM 1544 O O . THR A 1 193 ? 18.568 -6.196 -18.756 1.00 97.00 193 THR A O 1
ATOM 1547 N N . LYS A 1 194 ? 20.708 -5.586 -18.888 1.00 95.75 194 LYS A N 1
ATOM 1548 C CA . LYS A 1 194 ? 20.416 -4.135 -18.887 1.00 95.75 194 LYS A CA 1
ATOM 1549 C C . LYS A 1 194 ? 19.686 -3.650 -20.148 1.00 95.75 194 LYS A C 1
ATOM 1551 O O . LYS A 1 194 ? 19.187 -2.535 -20.152 1.00 95.75 194 LYS A O 1
ATOM 1556 N N . LYS A 1 195 ? 19.647 -4.454 -21.216 1.00 96.19 195 LYS A N 1
ATOM 1557 C CA . LYS A 1 195 ? 18.923 -4.147 -22.460 1.00 96.19 195 LYS A CA 1
ATOM 1558 C C . LYS A 1 195 ? 17.551 -4.825 -22.527 1.00 96.19 195 LYS A C 1
ATOM 1560 O O . LYS A 1 195 ? 16.896 -4.753 -23.572 1.00 96.19 195 LYS A O 1
ATOM 1565 N N . ASP A 1 196 ? 17.156 -5.505 -21.450 1.00 97.25 196 ASP A N 1
ATOM 1566 C CA . ASP A 1 196 ? 15.822 -6.067 -21.303 1.00 97.25 196 ASP A CA 1
ATOM 1567 C C . ASP A 1 196 ? 14.783 -4.951 -21.127 1.00 97.25 196 ASP A C 1
ATOM 1569 O O . ASP A 1 196 ? 15.080 -3.895 -20.557 1.00 97.25 196 ASP A O 1
ATOM 1573 N N . SER A 1 197 ? 13.563 -5.182 -21.600 1.00 96.06 197 SER A N 1
ATOM 1574 C CA . SER A 1 197 ? 12.442 -4.264 -21.435 1.00 96.06 197 SER A CA 1
ATOM 1575 C C . SER A 1 197 ? 11.115 -5.013 -21.388 1.00 96.06 197 SER A C 1
ATOM 1577 O O . SER A 1 197 ? 10.973 -6.123 -21.902 1.00 96.06 197 SER A O 1
ATOM 1579 N N . VAL A 1 198 ? 10.104 -4.370 -20.799 1.00 95.38 198 VAL A N 1
ATOM 1580 C CA . VAL A 1 198 ? 8.741 -4.918 -20.788 1.00 95.38 198 VAL A CA 1
ATOM 1581 C C . VAL A 1 198 ? 8.192 -5.097 -22.207 1.00 95.38 198 VAL A C 1
ATOM 1583 O O . VAL A 1 198 ? 7.510 -6.079 -22.467 1.00 95.38 198 VAL A O 1
ATOM 1586 N N . ILE A 1 199 ? 8.554 -4.210 -23.141 1.00 93.94 199 ILE A N 1
ATOM 1587 C CA . ILE A 1 199 ? 8.140 -4.300 -24.547 1.00 93.94 199 ILE A CA 1
ATOM 1588 C C . ILE A 1 199 ? 8.715 -5.556 -25.206 1.00 93.94 199 ILE A C 1
ATOM 1590 O O . ILE A 1 199 ? 7.948 -6.338 -25.754 1.00 93.94 199 ILE A O 1
ATOM 1594 N N . LYS A 1 200 ? 10.019 -5.824 -25.051 1.00 94.69 200 LYS A N 1
ATOM 1595 C CA . LYS A 1 200 ? 10.648 -7.034 -25.612 1.00 94.69 200 LYS A CA 1
ATOM 1596 C C . LYS A 1 200 ? 10.028 -8.318 -25.062 1.00 94.69 200 LYS A C 1
ATOM 1598 O O . LYS A 1 200 ? 9.830 -9.274 -25.806 1.00 94.69 200 LYS A O 1
ATOM 1603 N N . ARG A 1 201 ? 9.669 -8.338 -23.772 1.00 93.56 201 ARG A N 1
ATOM 1604 C CA . ARG A 1 201 ? 8.951 -9.477 -23.172 1.00 93.56 201 ARG A CA 1
ATOM 1605 C C . ARG A 1 201 ? 7.561 -9.668 -23.748 1.00 93.56 201 ARG A C 1
ATOM 1607 O O . ARG A 1 201 ? 7.166 -10.800 -24.006 1.00 93.56 201 ARG A O 1
ATOM 1614 N N . LEU A 1 202 ? 6.819 -8.579 -23.933 1.00 92.50 202 LEU A N 1
ATOM 1615 C CA . LEU A 1 202 ? 5.492 -8.634 -24.538 1.00 92.50 202 LEU A CA 1
ATOM 1616 C C . LEU A 1 202 ? 5.575 -9.107 -25.993 1.00 92.50 202 LEU A C 1
ATOM 1618 O O . LEU A 1 202 ? 4.832 -10.005 -26.363 1.00 92.50 202 LEU A O 1
ATOM 1622 N N . GLU A 1 203 ? 6.509 -8.584 -26.785 1.00 91.69 203 GLU A N 1
ATOM 1623 C CA . GLU A 1 203 ? 6.752 -9.022 -28.166 1.00 91.69 203 GLU A CA 1
ATOM 1624 C C . GLU A 1 203 ? 7.124 -10.509 -28.235 1.00 91.69 203 GLU A C 1
ATOM 1626 O O . GLU A 1 203 ? 6.547 -11.260 -29.021 1.00 91.69 203 GLU A O 1
ATOM 1631 N N . HIS A 1 204 ? 8.026 -10.971 -27.363 1.00 91.25 204 HIS A N 1
ATOM 1632 C CA . HIS A 1 204 ? 8.372 -12.389 -27.269 1.00 91.25 204 HIS A CA 1
ATOM 1633 C C . HIS A 1 204 ? 7.162 -13.261 -26.890 1.00 91.25 204 HIS A C 1
ATOM 1635 O O . HIS A 1 204 ? 6.971 -14.336 -27.462 1.00 91.25 204 HIS A O 1
ATOM 1641 N N . ASN A 1 205 ? 6.311 -12.792 -25.970 1.00 88.25 205 ASN A N 1
ATOM 1642 C CA . ASN A 1 205 ? 5.083 -13.490 -25.585 1.00 88.25 205 ASN A CA 1
ATOM 1643 C C . ASN A 1 205 ? 4.027 -13.510 -26.699 1.00 88.25 205 ASN A C 1
ATOM 1645 O O . ASN A 1 205 ? 3.306 -14.497 -26.807 1.00 88.25 205 ASN A O 1
ATOM 1649 N N . LEU A 1 206 ? 3.916 -12.445 -27.502 1.00 86.50 206 LEU A N 1
ATOM 1650 C CA . LEU A 1 206 ? 2.967 -12.349 -28.621 1.00 86.50 206 LEU A CA 1
ATOM 1651 C C . LEU A 1 206 ? 3.308 -13.321 -29.755 1.00 86.50 206 LEU A C 1
ATOM 1653 O O . LEU A 1 206 ? 2.407 -13.835 -30.409 1.00 86.50 206 LEU A O 1
ATOM 1657 N N . ASN A 1 207 ? 4.595 -13.611 -29.952 1.00 81.75 207 ASN A N 1
ATOM 1658 C CA . ASN A 1 207 ? 5.062 -14.596 -30.931 1.00 81.75 207 ASN A CA 1
ATOM 1659 C C . ASN A 1 207 ? 4.875 -16.057 -30.469 1.00 81.75 207 ASN A C 1
ATOM 1661 O O . ASN A 1 207 ? 5.195 -16.984 -31.210 1.00 81.75 207 ASN A O 1
ATOM 1665 N N . ASN A 1 208 ? 4.365 -16.271 -29.254 1.00 76.06 208 ASN A N 1
ATOM 1666 C CA . ASN A 1 208 ? 4.102 -17.573 -28.647 1.00 76.06 208 ASN A CA 1
ATOM 1667 C C . ASN A 1 208 ? 2.641 -17.647 -28.161 1.00 76.06 208 ASN A C 1
ATOM 1669 O O . ASN A 1 208 ? 1.836 -16.750 -28.409 1.00 76.06 208 ASN A O 1
ATOM 1673 N N . LYS A 1 209 ? 2.257 -18.714 -27.442 1.00 78.19 209 LYS A N 1
ATOM 1674 C CA . LYS A 1 209 ? 0.971 -18.722 -26.721 1.00 78.19 209 LYS A CA 1
ATOM 1675 C C . LYS A 1 209 ? 0.981 -17.585 -25.699 1.00 78.19 209 LYS A C 1
ATOM 1677 O O . LYS A 1 209 ? 1.740 -17.639 -24.733 1.00 78.19 209 LYS A O 1
ATOM 1682 N N . PHE A 1 210 ? 0.146 -16.573 -25.927 1.00 78.44 210 PHE A N 1
ATOM 1683 C CA . PHE A 1 210 ? 0.109 -15.391 -25.078 1.00 78.44 210 PHE A CA 1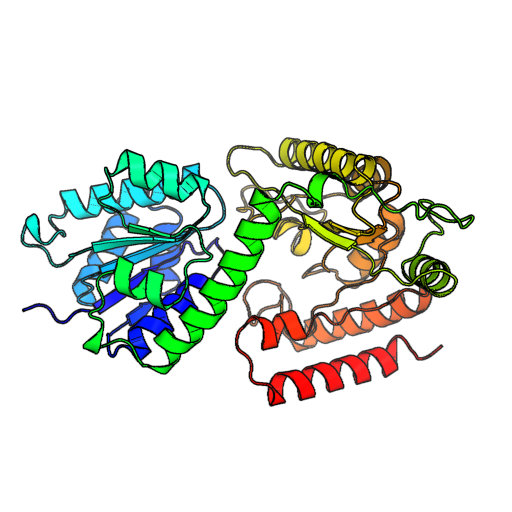
ATOM 1684 C C . PHE A 1 210 ? -0.223 -15.771 -23.633 1.00 78.44 210 PHE A C 1
ATOM 1686 O O . PHE A 1 210 ? -1.279 -16.333 -23.342 1.00 78.44 210 PHE A O 1
ATOM 1693 N N . LEU A 1 211 ? 0.688 -15.420 -22.730 1.00 84.25 211 LEU A N 1
ATOM 1694 C CA . LEU A 1 211 ? 0.498 -15.501 -21.290 1.00 84.25 211 LEU A CA 1
ATOM 1695 C C . LEU A 1 211 ? 0.783 -14.116 -20.700 1.00 84.25 211 LEU A C 1
ATOM 1697 O O . LEU A 1 211 ? 1.782 -13.495 -21.092 1.00 84.25 211 LEU A O 1
ATOM 1701 N N . PRO A 1 212 ? -0.054 -13.624 -19.769 1.00 90.69 212 PRO A N 1
ATOM 1702 C CA . PRO A 1 212 ? 0.172 -12.333 -19.137 1.00 90.69 212 PRO A CA 1
ATOM 1703 C C . PRO A 1 212 ? 1.526 -12.313 -18.418 1.00 90.69 212 PRO A C 1
ATOM 1705 O O . PRO A 1 212 ? 2.026 -13.349 -17.969 1.00 90.69 212 PRO A O 1
ATOM 1708 N N . LEU A 1 213 ? 2.122 -11.124 -18.320 1.00 93.75 213 LEU A N 1
ATOM 1709 C CA . LEU A 1 213 ? 3.296 -10.925 -17.477 1.00 93.75 213 LEU A CA 1
ATOM 1710 C C . LEU A 1 213 ? 2.862 -10.820 -16.015 1.00 93.75 213 LEU A C 1
ATOM 1712 O O . LEU A 1 213 ? 1.961 -10.047 -15.681 1.00 93.75 213 LEU A O 1
ATOM 1716 N N . MET A 1 214 ? 3.527 -11.569 -15.142 1.00 95.00 214 MET A N 1
ATOM 1717 C CA . MET A 1 214 ? 3.208 -11.617 -13.719 1.00 95.00 214 MET A CA 1
ATOM 1718 C C . MET A 1 214 ? 4.018 -10.578 -12.946 1.00 95.00 214 MET A C 1
ATOM 1720 O O . MET A 1 214 ? 5.248 -10.527 -13.028 1.00 95.00 214 MET A O 1
ATOM 1724 N N . ARG A 1 215 ? 3.323 -9.749 -12.161 1.00 95.88 215 ARG A N 1
ATOM 1725 C CA . ARG A 1 215 ? 3.917 -8.687 -11.340 1.00 95.88 215 ARG A CA 1
ATOM 1726 C C . ARG A 1 215 ? 3.532 -8.861 -9.878 1.00 95.88 215 ARG A C 1
ATOM 1728 O O . ARG A 1 215 ? 2.346 -8.948 -9.576 1.00 95.88 215 ARG A O 1
ATOM 1735 N N . ALA A 1 216 ? 4.508 -8.764 -8.979 1.00 96.19 216 ALA A N 1
ATOM 1736 C CA . ALA A 1 216 ? 4.258 -8.611 -7.546 1.00 96.19 216 ALA A CA 1
ATOM 1737 C C . ALA A 1 216 ? 4.711 -7.232 -7.053 1.00 96.19 216 ALA A C 1
ATOM 1739 O O . ALA A 1 216 ? 5.751 -6.727 -7.481 1.00 96.19 216 ALA A O 1
ATOM 1740 N N . HIS A 1 217 ? 3.932 -6.627 -6.152 1.00 94.69 217 HIS A N 1
ATOM 1741 C CA . HIS A 1 217 ? 4.345 -5.451 -5.389 1.00 94.69 217 HIS A CA 1
ATOM 1742 C C . HIS A 1 217 ? 4.822 -5.897 -4.009 1.00 94.69 217 HIS A C 1
ATOM 1744 O O . HIS A 1 217 ? 4.041 -6.467 -3.253 1.00 94.69 217 HIS A O 1
ATOM 1750 N N . VAL A 1 218 ? 6.102 -5.691 -3.705 1.00 94.44 218 VAL A N 1
ATOM 1751 C CA . VAL A 1 218 ? 6.748 -6.295 -2.535 1.00 94.44 218 VAL A CA 1
ATOM 1752 C C . VAL A 1 218 ? 7.551 -5.244 -1.792 1.00 94.44 218 VAL A C 1
ATOM 1754 O O . VAL A 1 218 ? 8.456 -4.636 -2.360 1.00 94.44 218 VAL A O 1
ATOM 1757 N N . GLY A 1 219 ? 7.238 -5.059 -0.514 1.00 90.44 219 GLY A N 1
ATOM 1758 C CA . GLY A 1 219 ? 7.966 -4.149 0.358 1.00 90.44 219 GLY A CA 1
ATOM 1759 C C . GLY A 1 219 ? 7.783 -4.508 1.825 1.00 90.44 219 GLY A C 1
ATOM 1760 O O . GLY A 1 219 ? 6.945 -3.885 2.474 1.00 90.44 219 GLY A O 1
ATOM 1761 N N . PRO A 1 220 ? 8.502 -5.526 2.339 1.00 82.50 220 PRO A N 1
ATOM 1762 C CA . PRO A 1 220 ? 8.416 -5.887 3.746 1.00 82.50 220 PRO A CA 1
ATOM 1763 C C . PRO A 1 220 ? 8.831 -4.703 4.621 1.00 82.50 220 PRO A C 1
ATOM 1765 O O . PRO A 1 220 ? 9.714 -3.921 4.261 1.00 82.50 220 PRO A O 1
ATOM 1768 N N . TYR A 1 221 ? 8.184 -4.590 5.774 1.00 79.88 221 TYR A N 1
ATOM 1769 C CA . TYR A 1 221 ? 8.503 -3.618 6.805 1.00 79.88 221 TYR A CA 1
ATOM 1770 C C . TYR A 1 221 ? 8.431 -4.300 8.164 1.00 79.88 221 TYR A C 1
ATOM 1772 O O . TYR A 1 221 ? 7.593 -5.171 8.379 1.00 79.88 221 TYR A O 1
ATOM 1780 N N . SER A 1 222 ? 9.323 -3.898 9.060 1.00 77.75 222 SER A N 1
ATOM 1781 C CA . SER A 1 222 ? 9.310 -4.300 10.458 1.00 77.75 222 SER A CA 1
ATOM 1782 C C . SER A 1 222 ? 9.820 -3.131 11.287 1.00 77.75 222 SER A C 1
ATOM 1784 O O . SER A 1 222 ? 10.879 -2.583 10.978 1.00 77.75 222 SER A O 1
ATOM 1786 N N . SER A 1 223 ? 9.090 -2.758 12.336 1.00 71.12 223 SER A N 1
ATOM 1787 C CA . SER A 1 223 ? 9.483 -1.670 13.244 1.00 71.12 223 SER A CA 1
ATOM 1788 C C . SER A 1 223 ? 10.692 -2.035 14.111 1.00 71.12 223 SER A C 1
ATOM 1790 O O . SER A 1 223 ? 11.413 -1.161 14.585 1.00 71.12 223 SER A O 1
ATOM 1792 N N . THR A 1 224 ? 10.940 -3.335 14.293 1.00 76.31 224 THR A N 1
ATOM 1793 C CA . THR A 1 224 ? 12.023 -3.855 15.141 1.00 76.31 224 THR A CA 1
ATOM 1794 C C . THR A 1 224 ? 13.364 -3.940 14.415 1.00 76.31 224 THR A C 1
ATOM 1796 O O . THR A 1 224 ? 14.400 -4.156 15.046 1.00 76.31 224 THR A O 1
ATOM 1799 N N . LYS A 1 225 ? 13.373 -3.768 13.086 1.00 82.62 225 LYS A N 1
ATOM 1800 C CA . LYS A 1 225 ? 14.586 -3.817 12.266 1.00 82.62 225 LYS A CA 1
ATOM 1801 C C . LYS A 1 225 ? 15.053 -2.416 11.917 1.00 82.62 225 LYS A C 1
ATOM 1803 O O . LYS A 1 225 ? 14.280 -1.553 11.514 1.00 82.62 225 LYS A O 1
ATOM 1808 N N . ASN A 1 226 ? 16.365 -2.214 11.981 1.00 88.31 226 ASN A N 1
ATOM 1809 C CA . ASN A 1 226 ? 16.962 -1.000 11.443 1.00 88.31 226 ASN A CA 1
ATOM 1810 C C . ASN A 1 226 ? 16.873 -0.975 9.900 1.00 88.31 226 ASN A C 1
ATOM 1812 O O . ASN A 1 226 ? 16.578 -1.975 9.230 1.00 88.31 226 ASN A O 1
ATOM 1816 N N . ARG A 1 227 ? 17.171 0.196 9.326 1.00 91.12 227 ARG A N 1
ATOM 1817 C CA . ARG A 1 227 ? 17.138 0.455 7.879 1.00 91.12 227 ARG A CA 1
ATOM 1818 C C . ARG A 1 227 ? 17.956 -0.555 7.072 1.00 91.12 227 ARG A C 1
ATOM 1820 O O . ARG A 1 227 ? 17.475 -1.096 6.080 1.00 91.12 227 ARG A O 1
ATOM 1827 N N . ILE A 1 228 ? 19.198 -0.785 7.493 1.00 91.88 228 ILE A N 1
ATOM 1828 C CA . ILE A 1 228 ? 20.170 -1.604 6.764 1.00 91.88 228 ILE A CA 1
ATOM 1829 C C . ILE A 1 228 ? 19.702 -3.058 6.722 1.00 91.88 228 ILE A C 1
ATOM 1831 O O . ILE A 1 228 ? 19.719 -3.682 5.661 1.00 91.88 228 ILE A O 1
ATOM 1835 N N . ASP A 1 229 ? 19.241 -3.594 7.848 1.00 92.69 229 ASP A N 1
ATOM 1836 C CA . ASP A 1 229 ? 18.780 -4.979 7.917 1.00 92.69 229 ASP A CA 1
ATOM 1837 C C . ASP A 1 229 ? 17.458 -5.185 7.167 1.00 92.69 229 ASP A C 1
ATOM 1839 O O . ASP A 1 229 ? 17.271 -6.230 6.544 1.00 92.69 229 ASP A O 1
ATOM 1843 N N . SER A 1 230 ? 16.599 -4.161 7.110 1.00 92.56 230 SER A N 1
ATOM 1844 C CA . SER A 1 230 ? 15.399 -4.164 6.259 1.00 92.56 230 SER A CA 1
ATOM 1845 C C . SER A 1 230 ? 15.747 -4.236 4.765 1.00 92.56 230 SER A C 1
ATOM 1847 O O . SER A 1 230 ? 15.131 -4.989 4.011 1.00 92.56 230 SER A O 1
ATOM 1849 N N . VAL A 1 231 ? 16.773 -3.499 4.320 1.00 95.44 231 VAL A N 1
ATOM 1850 C CA . VAL A 1 231 ? 17.265 -3.585 2.932 1.00 95.44 231 VAL A CA 1
ATOM 1851 C C . VAL A 1 231 ? 17.867 -4.966 2.652 1.00 95.44 231 VAL A C 1
ATOM 1853 O O . VAL A 1 231 ? 17.549 -5.564 1.624 1.00 95.44 231 VAL A O 1
ATOM 1856 N N . LYS A 1 232 ? 18.674 -5.523 3.567 1.00 95.50 232 LYS A N 1
ATOM 1857 C CA . LYS A 1 232 ? 19.236 -6.882 3.422 1.00 95.50 232 LYS A CA 1
ATOM 1858 C C . LYS A 1 232 ? 18.152 -7.951 3.316 1.00 95.50 232 LYS A C 1
ATOM 1860 O O . LYS A 1 232 ? 18.252 -8.845 2.478 1.00 95.50 232 LYS A O 1
ATOM 1865 N N . GLU A 1 233 ? 17.112 -7.866 4.140 1.00 94.75 233 GLU A N 1
ATOM 1866 C CA . GLU A 1 233 ? 15.969 -8.774 4.055 1.00 94.75 233 GLU A CA 1
ATOM 1867 C C . GLU A 1 233 ? 15.291 -8.686 2.688 1.00 94.75 233 GLU A C 1
ATOM 1869 O O . GLU A 1 233 ? 15.022 -9.716 2.066 1.00 94.75 233 GLU A O 1
ATOM 1874 N N . PHE A 1 234 ? 15.083 -7.472 2.178 1.00 97.06 234 PHE A N 1
ATOM 1875 C CA . PHE A 1 234 ? 14.504 -7.301 0.856 1.00 97.06 234 PHE A CA 1
ATOM 1876 C C . PHE A 1 234 ? 15.384 -7.883 -0.260 1.00 97.06 234 PHE A C 1
ATOM 1878 O O . PHE A 1 234 ? 14.847 -8.503 -1.174 1.00 97.06 234 PHE A O 1
ATOM 1885 N N . LEU A 1 235 ? 16.716 -7.774 -0.176 1.00 97.81 235 LEU A N 1
ATOM 1886 C CA . LEU A 1 235 ? 17.630 -8.432 -1.125 1.00 97.81 235 LEU A CA 1
ATOM 1887 C C . LEU A 1 235 ? 17.437 -9.959 -1.136 1.00 97.81 235 LEU A C 1
ATOM 1889 O O . LEU A 1 235 ? 17.372 -10.571 -2.205 1.00 97.81 235 LEU A O 1
ATOM 1893 N N . LEU A 1 236 ? 17.285 -10.576 0.043 1.00 96.88 236 LEU A N 1
ATOM 1894 C CA . LEU A 1 236 ? 17.008 -12.012 0.160 1.00 96.88 236 LEU A CA 1
ATOM 1895 C C . LEU A 1 236 ? 15.658 -12.382 -0.465 1.00 96.88 236 LEU A C 1
ATOM 1897 O O . LEU A 1 236 ? 15.555 -13.398 -1.153 1.00 96.88 236 LEU A O 1
ATOM 1901 N N . TRP A 1 237 ? 14.624 -11.567 -0.249 1.00 97.12 237 TRP A N 1
ATOM 1902 C CA . TRP A 1 237 ? 13.304 -11.779 -0.847 1.00 97.12 237 TRP A CA 1
ATOM 1903 C C . TRP A 1 237 ? 13.343 -11.621 -2.366 1.00 97.12 237 TRP A C 1
ATOM 1905 O O . TRP A 1 237 ? 12.835 -12.480 -3.081 1.00 97.12 237 TRP A O 1
ATOM 1915 N N . ALA A 1 238 ? 13.988 -10.567 -2.866 1.00 98.06 238 ALA A N 1
ATOM 1916 C CA . ALA A 1 238 ? 14.142 -10.302 -4.289 1.00 98.06 238 ALA A CA 1
ATOM 1917 C C . ALA A 1 238 ? 14.849 -11.463 -5.003 1.00 98.06 238 ALA A C 1
ATOM 1919 O O . ALA A 1 238 ? 14.390 -11.897 -6.059 1.00 98.06 238 ALA A O 1
ATOM 1920 N N . LYS A 1 239 ? 15.900 -12.021 -4.385 1.00 98.25 239 LYS A N 1
ATOM 1921 C CA . LYS A 1 239 ? 16.575 -13.221 -4.887 1.00 98.25 239 LYS A CA 1
ATOM 1922 C C . LYS A 1 239 ? 15.657 -14.442 -4.909 1.00 98.25 239 LYS A C 1
ATOM 1924 O O . LYS A 1 239 ? 15.544 -15.091 -5.941 1.00 98.25 239 LYS A O 1
ATOM 1929 N N . LYS A 1 240 ? 14.957 -14.731 -3.807 1.00 97.69 240 LYS A N 1
ATOM 1930 C CA . LYS A 1 240 ? 14.010 -15.861 -3.741 1.00 97.69 240 LYS A CA 1
ATOM 1931 C C . LYS A 1 240 ? 12.920 -15.765 -4.810 1.00 97.69 240 LYS A C 1
ATOM 1933 O O . LYS A 1 240 ? 12.581 -16.767 -5.428 1.00 97.69 240 LYS A O 1
ATOM 1938 N N . LEU A 1 241 ? 12.378 -14.568 -5.028 1.00 97.12 241 LEU A N 1
ATOM 1939 C CA . LEU A 1 241 ? 11.346 -14.318 -6.033 1.00 97.12 241 LEU A CA 1
ATOM 1940 C C . LEU A 1 241 ? 11.867 -14.509 -7.462 1.00 97.12 241 LEU A C 1
ATOM 1942 O O . LEU A 1 241 ? 11.144 -15.042 -8.300 1.00 97.12 241 LEU A O 1
ATOM 1946 N N . ALA A 1 242 ? 13.109 -14.100 -7.728 1.00 97.00 242 ALA A N 1
ATOM 1947 C CA . ALA A 1 242 ? 13.755 -14.309 -9.018 1.00 97.00 242 ALA A CA 1
ATOM 1948 C C . ALA A 1 242 ? 14.050 -15.794 -9.272 1.00 97.00 242 ALA A C 1
ATOM 1950 O O . ALA A 1 242 ? 13.669 -16.319 -10.316 1.00 97.00 242 ALA A O 1
ATOM 1951 N N . ASP A 1 243 ? 14.646 -16.477 -8.291 1.00 96.62 243 ASP A N 1
ATOM 1952 C CA . ASP A 1 243 ? 14.999 -17.900 -8.368 1.00 96.62 243 ASP A CA 1
ATOM 1953 C C . ASP A 1 243 ? 13.751 -18.794 -8.526 1.00 96.62 243 ASP A C 1
ATOM 1955 O O . ASP A 1 243 ? 13.816 -19.848 -9.156 1.00 96.62 243 ASP A O 1
ATOM 1959 N N . ALA A 1 244 ? 12.598 -18.374 -7.991 1.00 95.50 244 ALA A N 1
ATOM 1960 C CA . ALA A 1 244 ? 11.342 -19.111 -8.117 1.00 95.50 244 ALA A CA 1
ATOM 1961 C C . ALA A 1 244 ? 10.758 -19.109 -9.546 1.00 95.50 244 ALA A C 1
ATOM 1963 O O . ALA A 1 244 ? 9.966 -19.989 -9.869 1.00 95.50 244 ALA A O 1
ATOM 1964 N N . GLY A 1 245 ? 11.100 -18.129 -10.392 1.00 94.69 245 GLY A N 1
ATOM 1965 C CA . GLY A 1 245 ? 10.719 -18.084 -11.814 1.00 94.69 245 GLY A CA 1
ATOM 1966 C C . GLY A 1 245 ? 9.249 -17.762 -12.137 1.00 94.69 245 GLY A C 1
ATOM 1967 O O . GLY A 1 245 ? 8.892 -17.670 -13.308 1.00 94.69 245 GLY A O 1
ATOM 1968 N N . TYR A 1 246 ? 8.376 -17.575 -11.142 1.00 94.25 246 TYR A N 1
ATOM 1969 C CA . TYR A 1 246 ? 6.945 -17.293 -11.369 1.00 94.25 246 TYR A CA 1
ATOM 1970 C C . TYR A 1 246 ? 6.623 -15.826 -11.673 1.00 94.25 246 TYR A C 1
ATOM 1972 O O . TYR A 1 246 ? 5.497 -15.509 -12.058 1.00 94.25 246 TYR A O 1
ATOM 1980 N N . LEU A 1 247 ? 7.575 -14.921 -11.449 1.00 96.00 247 LEU A N 1
ATOM 1981 C CA . LEU A 1 247 ? 7.393 -13.495 -11.679 1.00 96.00 247 LEU A CA 1
ATOM 1982 C C . LEU A 1 247 ? 8.156 -13.049 -12.916 1.00 96.00 247 LEU A C 1
ATOM 1984 O O . LEU A 1 247 ? 9.278 -13.472 -13.169 1.00 96.00 247 LEU A O 1
ATOM 1988 N N . ASP A 1 248 ? 7.555 -12.119 -13.646 1.00 96.94 248 ASP A N 1
ATOM 1989 C CA . ASP A 1 248 ? 8.224 -11.377 -14.703 1.00 96.94 248 ASP A CA 1
ATOM 1990 C C . ASP A 1 248 ? 8.760 -10.047 -14.155 1.00 96.94 248 ASP A C 1
ATOM 1992 O O . ASP A 1 248 ? 9.853 -9.610 -14.525 1.00 96.94 248 ASP A O 1
ATOM 1996 N N . ILE A 1 249 ? 7.993 -9.403 -13.264 1.00 98.06 249 ILE A N 1
ATOM 1997 C CA . ILE A 1 249 ? 8.274 -8.059 -12.753 1.00 98.06 249 ILE A CA 1
ATOM 1998 C C . ILE A 1 249 ? 8.206 -8.015 -11.220 1.00 98.06 249 ILE A C 1
ATOM 2000 O O . ILE A 1 249 ? 7.179 -8.335 -10.613 1.00 98.06 249 ILE A O 1
ATOM 2004 N N . LEU A 1 250 ? 9.269 -7.502 -10.599 1.00 98.25 250 LEU A N 1
ATOM 2005 C CA . LEU A 1 250 ? 9.295 -7.106 -9.194 1.00 98.25 250 LEU A CA 1
ATOM 2006 C C . LEU A 1 250 ? 9.053 -5.598 -9.082 1.00 98.25 250 LEU A C 1
ATOM 2008 O O . LEU A 1 250 ? 9.911 -4.782 -9.424 1.00 98.25 250 LEU A O 1
ATOM 2012 N N . SER A 1 251 ? 7.881 -5.213 -8.577 1.00 97.62 251 SER A N 1
ATOM 2013 C CA . SER A 1 251 ? 7.633 -3.839 -8.153 1.00 97.62 251 SER A CA 1
ATOM 2014 C C . SER A 1 251 ? 8.052 -3.672 -6.697 1.00 97.62 251 SER A C 1
ATOM 2016 O O . SER A 1 251 ? 7.395 -4.183 -5.798 1.00 97.62 251 SER A O 1
ATOM 2018 N N . ILE A 1 252 ? 9.083 -2.874 -6.458 1.00 97.38 252 ILE A N 1
ATOM 2019 C CA . ILE A 1 252 ? 9.540 -2.510 -5.122 1.00 97.38 252 ILE A CA 1
ATOM 2020 C C . ILE A 1 252 ? 8.478 -1.623 -4.455 1.00 97.38 252 ILE A C 1
ATOM 2022 O O . ILE A 1 252 ? 8.081 -0.590 -5.000 1.00 97.38 252 ILE A O 1
ATOM 2026 N N . GLY A 1 253 ? 8.011 -2.044 -3.283 1.00 94.81 253 GLY A N 1
ATOM 2027 C CA . GLY A 1 253 ? 7.258 -1.238 -2.327 1.00 94.81 253 GLY A CA 1
ATOM 2028 C C . GLY A 1 253 ? 8.225 -0.470 -1.453 1.00 94.81 253 GLY A C 1
ATOM 2029 O O . GLY A 1 253 ? 8.520 -0.883 -0.335 1.00 94.81 253 GLY A O 1
ATOM 2030 N N . THR A 1 254 ? 8.783 0.604 -2.002 1.00 94.50 254 THR A N 1
ATOM 2031 C CA . THR A 1 254 ? 9.721 1.458 -1.278 1.00 94.50 254 THR A CA 1
ATOM 2032 C C . THR A 1 254 ? 9.039 2.192 -0.147 1.00 94.50 254 THR A C 1
ATOM 2034 O O . THR A 1 254 ? 7.829 2.432 -0.169 1.00 94.50 254 THR A O 1
ATOM 2037 N N . SER A 1 255 ? 9.844 2.563 0.837 1.00 91.81 255 SER A N 1
ATOM 2038 C CA . SER A 1 255 ? 9.336 3.252 1.995 1.00 91.81 255 SER A CA 1
ATOM 2039 C C . SER A 1 255 ? 8.897 4.678 1.693 1.00 91.81 255 SER A C 1
ATOM 2041 O O . SER A 1 255 ? 9.292 5.269 0.683 1.00 91.81 255 SER A O 1
ATOM 2043 N N . GLN A 1 256 ? 8.075 5.255 2.570 1.00 87.62 256 GLN A N 1
ATOM 2044 C CA . GLN A 1 256 ? 7.657 6.647 2.399 1.00 87.62 256 GLN A CA 1
ATOM 2045 C C . GLN A 1 256 ? 8.865 7.593 2.388 1.00 87.62 256 GLN A C 1
ATOM 2047 O O . GLN A 1 256 ? 8.934 8.471 1.531 1.00 87.62 256 GLN A O 1
ATOM 2052 N N . LEU A 1 257 ? 9.851 7.354 3.259 1.00 91.50 257 LEU A N 1
ATOM 2053 C CA . LEU A 1 257 ? 11.089 8.138 3.308 1.00 91.50 257 LEU A CA 1
ATOM 2054 C C . LEU A 1 257 ? 11.946 7.961 2.051 1.00 91.50 257 LEU A C 1
ATOM 2056 O O . LEU A 1 257 ? 12.504 8.940 1.560 1.00 91.50 257 LEU A O 1
ATOM 2060 N N . THR A 1 258 ? 11.985 6.761 1.464 1.00 94.56 258 THR A N 1
ATOM 2061 C CA . THR A 1 258 ? 12.599 6.559 0.143 1.00 94.56 258 THR A CA 1
ATOM 2062 C C . THR A 1 258 ? 11.939 7.431 -0.924 1.00 94.56 258 THR A C 1
ATOM 2064 O O . THR A 1 258 ? 12.622 7.924 -1.811 1.00 94.56 258 THR A O 1
ATOM 2067 N N . GLN A 1 259 ? 10.623 7.638 -0.872 1.00 92.50 259 GLN A N 1
ATOM 2068 C CA . GLN A 1 259 ? 9.930 8.455 -1.871 1.00 92.50 259 GLN A CA 1
ATOM 2069 C C . GLN A 1 259 ? 10.100 9.961 -1.613 1.00 92.50 259 GLN A C 1
ATOM 2071 O O . GLN A 1 259 ? 10.226 10.725 -2.571 1.00 92.50 259 GLN A O 1
ATOM 2076 N N . SER A 1 260 ? 10.116 10.402 -0.350 1.00 91.62 260 SER A N 1
ATOM 2077 C CA . SER A 1 260 ? 10.120 11.828 0.010 1.00 91.62 260 SER A CA 1
ATOM 2078 C C . SER A 1 260 ? 11.499 12.434 0.291 1.00 91.62 260 SER A C 1
ATOM 2080 O O . SER A 1 260 ? 11.665 13.646 0.144 1.00 91.62 260 SER A O 1
ATOM 2082 N N . ASN A 1 261 ? 12.483 11.626 0.699 1.00 93.44 261 ASN A N 1
ATOM 2083 C CA . ASN A 1 261 ? 13.774 12.076 1.239 1.00 93.44 261 ASN A CA 1
ATOM 2084 C C . ASN A 1 261 ? 14.960 11.237 0.722 1.00 93.44 261 ASN A C 1
ATOM 2086 O O . ASN A 1 261 ? 15.966 11.095 1.413 1.00 93.44 261 ASN A O 1
ATOM 2090 N N . PHE A 1 262 ? 14.860 10.648 -0.472 1.00 95.81 262 PHE A N 1
ATOM 2091 C CA . PHE A 1 262 ? 15.941 9.834 -1.034 1.00 95.81 262 PHE A CA 1
ATOM 2092 C C . PHE A 1 262 ? 17.283 10.580 -1.085 1.00 95.81 262 PHE A C 1
ATOM 2094 O O . PHE A 1 262 ? 17.370 11.671 -1.650 1.00 95.81 262 PHE A O 1
ATOM 2101 N N . GLY A 1 263 ? 18.332 9.952 -0.556 1.00 94.62 263 GLY A N 1
ATOM 2102 C CA . GLY A 1 263 ? 19.688 10.496 -0.502 1.00 94.62 263 GLY A CA 1
ATOM 2103 C C . GLY A 1 263 ? 19.914 11.528 0.605 1.00 94.62 263 GLY A C 1
ATOM 2104 O O . GLY A 1 263 ? 21.007 12.079 0.689 1.00 94.62 263 GLY A O 1
ATOM 2105 N N . GLU A 1 264 ? 18.911 11.802 1.442 1.00 94.56 264 GLU A N 1
ATOM 2106 C CA . GLU A 1 264 ? 19.027 12.686 2.605 1.00 94.56 264 GLU A CA 1
ATOM 2107 C C . GLU A 1 264 ? 19.320 11.878 3.883 1.00 94.56 264 GLU A C 1
ATOM 2109 O O . GLU A 1 264 ? 19.092 10.665 3.941 1.00 94.56 264 GLU A O 1
ATOM 2114 N N . ASP A 1 265 ? 19.794 12.559 4.929 1.00 91.69 265 ASP A N 1
ATOM 2115 C CA . ASP A 1 265 ? 19.786 12.005 6.284 1.00 91.69 265 ASP A CA 1
ATOM 2116 C C . ASP A 1 265 ? 18.357 12.059 6.844 1.00 91.69 265 ASP A C 1
ATOM 2118 O O . ASP A 1 265 ? 17.692 13.101 6.835 1.00 91.69 265 ASP A O 1
ATOM 2122 N N . TRP A 1 266 ? 17.854 10.906 7.275 1.00 90.38 266 TRP A N 1
ATOM 2123 C CA . TRP A 1 266 ? 16.486 10.771 7.762 1.00 90.38 266 TRP A CA 1
ATOM 2124 C C . TRP A 1 266 ? 16.360 11.025 9.265 1.00 90.38 266 TRP A C 1
ATOM 2126 O O . TRP A 1 266 ? 15.245 11.303 9.709 1.00 90.38 266 TRP A O 1
ATOM 2136 N N . GLY A 1 267 ? 17.460 10.976 10.029 1.00 87.06 267 GLY A N 1
ATOM 2137 C CA . GLY A 1 267 ? 17.429 11.071 11.491 1.00 87.06 267 GLY A CA 1
ATOM 2138 C C . GLY A 1 267 ? 16.385 10.134 12.112 1.00 87.06 267 GLY A C 1
ATOM 2139 O O . GLY A 1 267 ? 16.243 8.986 11.692 1.00 87.06 267 GLY A O 1
ATOM 2140 N N . ASP A 1 268 ? 15.600 10.661 13.052 1.00 82.06 268 ASP A N 1
ATOM 2141 C CA . ASP A 1 268 ? 14.550 9.922 13.772 1.00 82.06 268 ASP A CA 1
ATOM 2142 C C . ASP A 1 268 ? 13.176 9.945 13.074 1.00 82.06 268 ASP A C 1
ATOM 2144 O O . ASP A 1 268 ? 12.146 9.675 13.698 1.00 82.06 268 ASP A O 1
ATOM 2148 N N . LYS A 1 269 ? 13.109 10.305 11.783 1.00 81.50 269 LYS A N 1
ATOM 2149 C CA . LYS A 1 269 ? 11.824 10.346 11.070 1.00 81.50 269 LYS A CA 1
ATOM 2150 C C . LYS A 1 269 ? 11.191 8.947 11.034 1.00 81.50 269 LYS A C 1
ATOM 2152 O O . LYS A 1 269 ? 11.845 7.994 10.602 1.00 81.50 269 LYS A O 1
ATOM 2157 N N . PRO A 1 270 ? 9.906 8.809 11.406 1.00 72.00 270 PRO A N 1
ATOM 2158 C CA . PRO A 1 270 ? 9.237 7.520 11.382 1.00 72.00 270 PRO A CA 1
ATOM 2159 C C . PRO A 1 270 ? 9.069 7.045 9.938 1.00 72.00 270 PRO A C 1
ATOM 2161 O O . PRO A 1 270 ? 8.636 7.788 9.055 1.00 72.00 270 PRO A O 1
ATOM 2164 N N . ASN A 1 271 ? 9.402 5.781 9.695 1.00 72.31 271 ASN A N 1
ATOM 2165 C CA . ASN A 1 271 ? 9.201 5.168 8.394 1.00 72.31 271 ASN A CA 1
ATOM 2166 C C . ASN A 1 271 ? 7.801 4.535 8.316 1.00 72.31 271 ASN A C 1
ATOM 2168 O O . ASN A 1 271 ? 7.549 3.538 8.986 1.00 72.31 271 ASN A O 1
ATOM 2172 N N . GLY A 1 272 ? 6.910 5.091 7.489 1.00 68.44 272 GLY A N 1
ATOM 2173 C CA . GLY A 1 272 ? 5.504 4.673 7.333 1.00 68.44 272 GLY A CA 1
ATOM 2174 C C . GLY A 1 272 ? 5.275 3.378 6.538 1.00 68.44 272 GLY A C 1
ATOM 2175 O O . GLY A 1 272 ? 4.310 3.292 5.779 1.00 68.44 272 GLY A O 1
ATOM 2176 N N . GLY A 1 273 ? 6.163 2.387 6.662 1.00 80.31 273 GLY A N 1
ATOM 2177 C CA . GLY A 1 273 ? 6.116 1.130 5.901 1.00 80.31 273 GLY A CA 1
ATOM 2178 C C . GLY A 1 273 ? 6.997 1.122 4.644 1.00 80.31 273 GLY A C 1
ATOM 2179 O O . GLY A 1 273 ? 7.439 2.174 4.192 1.00 80.31 273 GLY A O 1
ATOM 2180 N N . GLY A 1 274 ? 7.242 -0.064 4.073 1.00 89.62 274 GLY A N 1
ATOM 2181 C CA . GLY A 1 274 ? 8.020 -0.297 2.844 1.00 89.62 274 GLY A CA 1
ATOM 2182 C C . GLY A 1 274 ? 9.546 -0.380 3.017 1.00 89.62 274 GLY A C 1
ATOM 2183 O O . GLY A 1 274 ? 10.096 -0.079 4.079 1.00 89.62 274 GLY A O 1
ATOM 2184 N N . VAL A 1 275 ? 10.241 -0.766 1.937 1.00 94.50 275 VAL A N 1
ATOM 2185 C CA . VAL A 1 275 ? 11.701 -0.990 1.919 1.00 94.50 275 VAL A CA 1
ATOM 2186 C C . VAL A 1 275 ? 12.455 0.341 1.972 1.00 94.50 275 VAL A C 1
ATOM 2188 O O . VAL A 1 275 ? 12.309 1.147 1.047 1.00 94.50 275 VAL A O 1
ATOM 2191 N N . PRO A 1 276 ? 13.292 0.581 2.993 1.00 94.50 276 PRO A N 1
ATOM 2192 C CA . PRO A 1 276 ? 13.868 1.895 3.250 1.00 94.50 276 PRO A CA 1
ATOM 2193 C C . PRO A 1 276 ? 15.203 2.111 2.508 1.00 94.50 276 PRO A C 1
ATOM 2195 O O . PRO A 1 276 ? 16.275 2.274 3.101 1.00 94.50 276 PRO A O 1
ATOM 2198 N N . ILE A 1 277 ? 15.121 2.103 1.176 1.00 96.19 277 ILE A N 1
ATOM 2199 C CA . ILE A 1 277 ? 16.235 2.341 0.244 1.00 96.19 277 ILE A CA 1
ATOM 2200 C C . ILE A 1 277 ? 16.606 3.828 0.265 1.00 96.19 277 ILE A C 1
ATOM 2202 O O . ILE A 1 277 ? 15.732 4.681 0.113 1.00 96.19 277 ILE A O 1
ATOM 2206 N N . ASN A 1 278 ? 17.887 4.154 0.414 1.00 96.19 278 ASN A N 1
ATOM 2207 C CA . ASN A 1 278 ? 18.353 5.541 0.492 1.00 96.19 278 ASN A CA 1
ATOM 2208 C C . ASN A 1 278 ? 19.528 5.868 -0.440 1.00 96.19 278 ASN A C 1
ATOM 2210 O O . ASN A 1 278 ? 20.022 6.992 -0.429 1.00 96.19 278 ASN A O 1
ATOM 2214 N N . SER A 1 279 ? 20.009 4.913 -1.245 1.00 97.75 279 SER A N 1
ATOM 2215 C CA . SER A 1 279 ? 21.127 5.169 -2.161 1.00 97.75 279 SER A CA 1
ATOM 2216 C C . SER A 1 279 ? 20.986 4.484 -3.526 1.00 97.75 279 SER A C 1
ATOM 2218 O O . SER A 1 279 ? 20.352 3.430 -3.639 1.00 97.75 279 SER A O 1
ATOM 2220 N N . PRO A 1 280 ? 21.610 5.041 -4.585 1.00 98.44 280 PRO A N 1
ATOM 2221 C CA . PRO A 1 280 ? 21.697 4.384 -5.890 1.00 98.44 280 PRO A CA 1
ATOM 2222 C C . PRO A 1 280 ? 22.345 2.996 -5.831 1.00 98.44 280 PRO A C 1
ATOM 2224 O O . PRO A 1 280 ? 22.010 2.122 -6.627 1.00 98.44 280 PRO A O 1
ATOM 2227 N N . GLU A 1 281 ? 23.275 2.781 -4.899 1.00 98.50 281 GLU A N 1
ATOM 2228 C CA . GLU A 1 281 ? 23.995 1.513 -4.776 1.00 98.50 281 GLU A CA 1
ATOM 2229 C C . GLU A 1 281 ? 23.093 0.388 -4.260 1.00 98.50 281 GLU A C 1
ATOM 2231 O O . GLU A 1 281 ? 23.100 -0.709 -4.810 1.00 98.50 281 GLU A O 1
ATOM 2236 N N . GLU A 1 282 ? 22.226 0.676 -3.288 1.00 98.38 282 GLU A N 1
ATOM 2237 C CA . GLU A 1 282 ? 21.217 -0.281 -2.815 1.00 98.38 282 GLU A CA 1
ATOM 2238 C C . GLU A 1 282 ? 20.255 -0.684 -3.939 1.00 98.38 282 GLU A C 1
ATOM 2240 O O . GLU A 1 282 ? 19.935 -1.861 -4.099 1.00 98.38 282 GLU A O 1
ATOM 2245 N N . TYR A 1 283 ? 19.858 0.265 -4.791 1.00 98.56 283 TYR A N 1
ATOM 2246 C CA . TYR A 1 283 ? 19.083 -0.041 -5.991 1.00 98.56 283 TYR A CA 1
ATOM 2247 C C . TYR A 1 283 ? 19.835 -0.967 -6.959 1.00 98.56 283 TYR A C 1
ATOM 2249 O O . TYR A 1 283 ? 19.255 -1.936 -7.453 1.00 98.56 283 TYR A O 1
ATOM 2257 N N . LYS A 1 284 ? 21.129 -0.731 -7.214 1.00 98.62 284 LYS A N 1
ATOM 2258 C CA . LYS A 1 284 ? 21.935 -1.633 -8.057 1.00 98.62 284 LYS A CA 1
ATOM 2259 C C . LYS A 1 284 ? 22.037 -3.033 -7.457 1.00 98.62 284 LYS A C 1
ATOM 2261 O O . LYS A 1 284 ? 21.924 -4.001 -8.204 1.00 98.62 284 LYS A O 1
ATOM 2266 N N . GLN A 1 285 ? 22.225 -3.150 -6.142 1.00 98.50 285 GLN A N 1
ATOM 2267 C CA . GLN A 1 285 ? 22.266 -4.444 -5.454 1.00 98.50 285 GLN A CA 1
ATOM 2268 C C . GLN A 1 285 ? 20.953 -5.207 -5.638 1.00 98.50 285 GLN A C 1
ATOM 2270 O O . GLN A 1 285 ? 20.981 -6.380 -6.014 1.00 98.50 285 GLN A O 1
ATOM 2275 N N . ILE A 1 286 ? 19.814 -4.522 -5.474 1.00 98.25 286 ILE A N 1
ATOM 2276 C CA . ILE A 1 286 ? 18.487 -5.092 -5.734 1.00 98.25 286 ILE A CA 1
ATOM 2277 C C . ILE A 1 286 ? 18.387 -5.570 -7.177 1.00 98.25 286 ILE A C 1
ATOM 2279 O O . ILE A 1 286 ? 17.975 -6.704 -7.411 1.00 98.25 286 ILE A O 1
ATOM 2283 N N . TRP A 1 287 ? 18.779 -4.745 -8.153 1.00 98.50 287 TRP A N 1
ATOM 2284 C CA . TRP A 1 287 ? 18.755 -5.147 -9.558 1.00 98.50 287 TRP A CA 1
ATOM 2285 C C . TRP A 1 287 ? 19.595 -6.400 -9.795 1.00 98.50 287 TRP A C 1
ATOM 2287 O O . TRP A 1 287 ? 19.107 -7.337 -10.408 1.00 98.50 287 TRP A O 1
ATOM 2297 N N . GLN A 1 288 ? 20.817 -6.465 -9.265 1.00 98.25 288 GLN A N 1
ATOM 2298 C CA . GLN A 1 288 ? 21.688 -7.626 -9.453 1.00 98.25 288 GLN A CA 1
ATOM 2299 C C . GLN A 1 288 ? 21.094 -8.912 -8.873 1.00 98.25 288 GLN A C 1
ATOM 2301 O O . GLN A 1 288 ? 21.102 -9.938 -9.552 1.00 98.25 288 GLN A O 1
ATOM 2306 N N . CYS A 1 289 ? 20.564 -8.872 -7.647 1.00 97.62 289 CYS A N 1
ATOM 2307 C CA . CYS A 1 289 ? 20.058 -10.074 -6.982 1.00 97.62 289 CYS A CA 1
ATOM 2308 C C . CYS A 1 289 ? 18.681 -10.524 -7.487 1.00 97.62 289 CYS A C 1
ATOM 2310 O O . CYS A 1 289 ? 18.309 -11.671 -7.269 1.00 97.62 289 CYS A O 1
ATOM 2312 N N . SER A 1 290 ? 17.931 -9.636 -8.142 1.00 97.69 290 SER A N 1
ATOM 2313 C CA . SER A 1 290 ? 16.590 -9.915 -8.670 1.00 97.69 290 SER A CA 1
ATOM 2314 C C . SER A 1 290 ? 16.585 -10.372 -10.126 1.00 97.69 290 SER A C 1
ATOM 2316 O O . SER A 1 290 ? 15.523 -10.687 -10.654 1.00 97.69 290 SER A O 1
ATOM 2318 N N . ARG A 1 291 ? 17.735 -10.430 -10.806 1.00 97.31 291 ARG A N 1
ATOM 2319 C CA . ARG A 1 291 ? 17.792 -10.938 -12.184 1.00 97.31 291 ARG A CA 1
ATOM 2320 C C . ARG A 1 291 ? 17.311 -12.399 -12.238 1.00 97.31 291 ARG A C 1
ATOM 2322 O O . ARG A 1 291 ? 17.704 -13.184 -11.383 1.00 97.31 291 ARG A O 1
ATOM 2329 N N . PRO A 1 292 ? 16.507 -12.772 -13.250 1.00 97.38 292 PRO A N 1
ATOM 2330 C CA . PRO A 1 292 ? 16.236 -12.011 -14.468 1.00 97.38 292 PRO A CA 1
ATOM 2331 C C . PRO A 1 292 ? 15.014 -11.082 -14.393 1.00 97.38 292 PRO A C 1
ATOM 2333 O O . PRO A 1 292 ? 14.608 -10.597 -15.436 1.00 97.38 292 PRO A O 1
ATOM 2336 N N . LEU A 1 293 ? 14.395 -10.816 -13.239 1.00 98.25 293 LEU A N 1
ATOM 2337 C CA . LEU A 1 293 ? 13.176 -9.997 -13.153 1.00 98.25 293 LEU A CA 1
ATOM 2338 C C . LEU A 1 293 ? 13.365 -8.579 -13.722 1.00 98.25 293 LEU A C 1
ATOM 2340 O O . LEU A 1 293 ? 14.417 -7.954 -13.574 1.00 98.25 293 LEU A O 1
ATOM 2344 N N . LEU A 1 294 ? 12.308 -8.041 -14.335 1.00 98.38 294 LEU A N 1
ATOM 2345 C CA . LEU A 1 294 ? 12.197 -6.605 -14.586 1.00 98.38 294 LEU A CA 1
ATOM 2346 C C . LEU A 1 294 ? 11.879 -5.887 -13.276 1.00 98.38 294 LEU A C 1
ATOM 2348 O O . LEU A 1 294 ? 11.074 -6.374 -12.483 1.00 98.38 294 LEU A O 1
ATOM 2352 N N . ILE A 1 295 ? 12.461 -4.709 -13.060 1.00 98.25 295 ILE A N 1
ATOM 2353 C CA . ILE A 1 295 ? 12.294 -3.977 -11.800 1.00 98.25 295 ILE A CA 1
ATOM 2354 C C . ILE A 1 295 ? 11.486 -2.709 -12.022 1.00 98.25 295 ILE A C 1
ATOM 2356 O O . ILE A 1 295 ? 11.685 -1.983 -12.996 1.00 98.25 295 ILE A O 1
ATOM 2360 N N . ARG A 1 296 ? 10.562 -2.439 -11.105 1.00 96.19 296 ARG A N 1
ATOM 2361 C CA . ARG A 1 296 ? 9.759 -1.216 -11.058 1.00 96.19 296 ARG A CA 1
ATOM 2362 C C . ARG A 1 296 ? 9.763 -0.659 -9.643 1.00 96.19 296 ARG A C 1
ATOM 2364 O O . ARG A 1 296 ? 9.779 -1.414 -8.683 1.00 96.19 296 ARG A O 1
ATOM 2371 N N . THR A 1 297 ? 9.687 0.654 -9.504 1.00 95.81 297 THR A N 1
ATOM 2372 C CA . THR A 1 297 ? 9.450 1.334 -8.224 1.00 95.81 297 THR A CA 1
ATOM 2373 C C . THR A 1 297 ? 8.538 2.536 -8.460 1.00 95.81 297 THR A C 1
ATOM 2375 O O . THR A 1 297 ? 8.351 2.947 -9.609 1.00 95.81 297 THR A O 1
ATOM 2378 N N . TYR A 1 298 ? 7.920 3.066 -7.406 1.00 90.88 298 TYR A N 1
ATOM 2379 C CA . TYR A 1 298 ? 7.147 4.303 -7.507 1.00 90.88 298 TYR A CA 1
ATOM 2380 C C . TYR A 1 298 ? 8.071 5.511 -7.694 1.00 90.88 298 TYR A C 1
ATOM 2382 O O . TYR A 1 298 ? 9.230 5.504 -7.276 1.00 90.88 298 TYR A O 1
ATOM 2390 N N . ALA A 1 299 ? 7.549 6.557 -8.334 1.00 92.44 299 ALA A N 1
ATOM 2391 C CA . ALA A 1 299 ? 8.218 7.848 -8.375 1.00 92.44 299 ALA A CA 1
ATOM 2392 C C . ALA A 1 299 ? 8.393 8.435 -6.966 1.00 92.44 299 ALA A C 1
ATOM 2394 O O . ALA A 1 299 ? 7.631 8.129 -6.048 1.00 92.44 299 ALA A 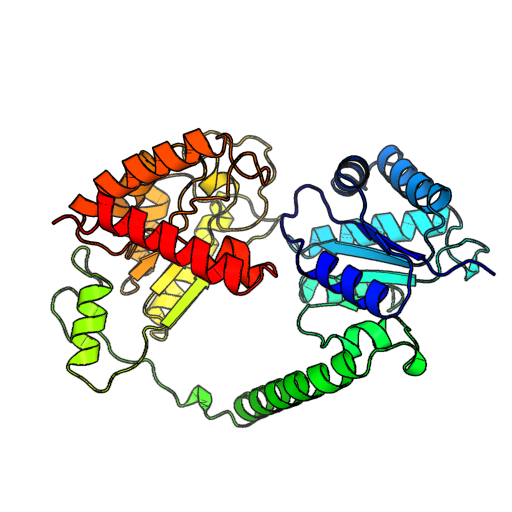O 1
ATOM 2395 N N . GLY A 1 300 ? 9.392 9.303 -6.815 1.00 93.06 300 GLY A N 1
ATOM 2396 C CA . GLY A 1 300 ? 9.511 10.124 -5.617 1.00 93.06 300 GLY A CA 1
ATOM 2397 C C . GLY A 1 300 ? 8.415 11.182 -5.533 1.00 93.06 300 GLY A C 1
ATOM 2398 O O . GLY A 1 300 ? 7.739 11.481 -6.517 1.00 93.06 300 GLY A O 1
ATOM 2399 N N . THR A 1 301 ? 8.291 11.791 -4.359 1.00 93.75 301 THR A N 1
ATOM 2400 C CA . THR A 1 301 ? 7.391 12.930 -4.102 1.00 93.75 301 THR A CA 1
ATOM 2401 C C . THR A 1 301 ? 8.134 14.270 -4.160 1.00 93.75 301 THR A C 1
ATOM 2403 O O . THR A 1 301 ? 7.528 15.339 -4.161 1.00 93.75 301 THR A O 1
ATOM 2406 N N . LYS A 1 302 ? 9.467 14.211 -4.266 1.00 93.50 302 LYS A N 1
ATOM 2407 C CA . LYS A 1 302 ? 10.408 15.326 -4.412 1.00 93.50 302 LYS A CA 1
ATOM 2408 C C . LYS A 1 302 ? 11.513 14.924 -5.395 1.00 93.50 302 LYS A C 1
ATOM 2410 O O . LYS A 1 302 ? 11.830 13.742 -5.498 1.00 93.50 302 LYS A O 1
ATOM 2415 N N . ASN A 1 303 ? 12.109 15.892 -6.102 1.00 95.31 303 ASN A N 1
ATOM 2416 C CA . ASN A 1 303 ? 13.218 15.652 -7.045 1.00 95.31 303 ASN A CA 1
ATOM 2417 C C . ASN A 1 303 ? 12.895 14.557 -8.086 1.00 95.31 303 ASN A C 1
ATOM 2419 O O . ASN A 1 303 ? 13.719 13.694 -8.401 1.00 95.31 303 ASN A O 1
ATOM 2423 N N . ILE A 1 304 ? 11.659 14.569 -8.593 1.00 96.38 304 ILE A N 1
ATOM 2424 C CA . ILE A 1 304 ? 11.079 13.480 -9.392 1.00 96.38 304 ILE A CA 1
ATOM 2425 C C . ILE A 1 304 ? 11.901 13.189 -10.664 1.00 96.38 304 ILE A C 1
ATOM 2427 O O . ILE A 1 304 ? 12.224 12.018 -10.892 1.00 96.38 304 ILE A O 1
ATOM 2431 N N . PRO A 1 305 ? 12.341 14.198 -11.453 1.00 97.00 305 PRO A N 1
ATOM 2432 C CA . PRO A 1 305 ? 13.172 13.953 -12.632 1.00 97.00 305 PRO A CA 1
ATOM 2433 C C . PRO A 1 305 ? 14.526 13.314 -12.302 1.00 97.00 305 PRO A C 1
ATOM 2435 O O . PRO A 1 305 ? 15.029 12.493 -13.069 1.00 97.00 305 PRO A O 1
ATOM 2438 N N . GLN A 1 306 ? 15.141 13.692 -11.179 1.00 97.56 306 GLN A N 1
ATOM 2439 C CA . GLN A 1 306 ? 16.428 13.155 -10.741 1.00 97.56 306 GLN A CA 1
ATOM 2440 C C . GLN A 1 306 ? 16.285 11.692 -10.315 1.00 97.56 306 GLN A C 1
ATOM 2442 O O . GLN A 1 306 ? 17.071 10.856 -10.756 1.00 97.56 306 GLN A O 1
ATOM 2447 N N . LEU A 1 307 ? 15.258 11.360 -9.528 1.00 97.31 307 LEU A N 1
ATOM 2448 C CA . LEU A 1 307 ? 15.000 9.974 -9.131 1.00 97.31 307 LEU A CA 1
ATOM 2449 C C . LEU A 1 307 ? 14.681 9.086 -10.340 1.00 97.31 307 LEU A C 1
ATOM 2451 O O . LEU A 1 307 ? 15.169 7.962 -10.409 1.00 97.31 307 LEU A O 1
ATOM 2455 N N . ALA A 1 308 ? 13.942 9.591 -11.333 1.00 97.62 308 ALA A N 1
ATOM 2456 C CA . ALA A 1 308 ? 13.691 8.855 -12.572 1.00 97.62 308 ALA A CA 1
ATOM 2457 C C . ALA A 1 308 ? 14.995 8.466 -13.298 1.00 97.62 308 ALA A C 1
ATOM 2459 O O . ALA A 1 308 ? 15.122 7.325 -13.742 1.00 97.62 308 ALA A O 1
ATOM 2460 N N . LYS A 1 309 ? 15.985 9.371 -13.362 1.00 98.12 309 LYS A N 1
ATOM 2461 C CA . LYS A 1 309 ? 17.320 9.074 -13.919 1.00 98.12 309 LYS A CA 1
ATOM 2462 C C . LYS A 1 309 ? 18.039 7.989 -13.127 1.00 98.12 309 LYS A C 1
ATOM 2464 O O . LYS A 1 309 ? 18.524 7.022 -13.707 1.00 98.12 309 LYS A O 1
ATOM 2469 N N . ILE A 1 310 ? 18.030 8.106 -11.799 1.00 98.38 310 ILE A N 1
ATOM 2470 C CA . ILE A 1 310 ? 18.631 7.104 -10.912 1.00 98.38 310 ILE A CA 1
ATOM 2471 C C . ILE A 1 310 ? 17.998 5.733 -11.156 1.00 98.38 310 ILE A C 1
ATOM 2473 O O . ILE A 1 310 ? 18.716 4.745 -11.281 1.00 98.38 310 ILE A O 1
ATOM 2477 N N . HIS A 1 311 ? 16.671 5.645 -11.263 1.00 98.19 311 HIS A N 1
ATOM 2478 C CA . HIS A 1 311 ? 15.983 4.377 -11.508 1.00 98.19 311 HIS A CA 1
ATOM 2479 C C . HIS A 1 311 ? 16.329 3.765 -12.880 1.00 98.19 311 HIS A C 1
ATOM 2481 O O . HIS A 1 311 ? 16.509 2.550 -12.991 1.00 98.19 311 HIS A O 1
ATOM 2487 N N . GLU A 1 312 ? 16.467 4.576 -13.926 1.00 97.75 312 GLU A N 1
ATOM 2488 C CA . GLU A 1 312 ? 16.932 4.102 -15.236 1.00 97.75 312 GLU A CA 1
ATOM 2489 C C . GLU A 1 312 ? 18.347 3.513 -15.157 1.00 97.75 312 GLU A C 1
ATOM 2491 O O . GLU A 1 312 ? 18.580 2.376 -15.573 1.00 97.75 312 GLU A O 1
ATOM 2496 N N . GLU A 1 313 ? 19.280 4.240 -14.543 1.00 97.88 313 GLU A N 1
ATOM 2497 C CA . GLU A 1 313 ? 20.689 3.847 -14.444 1.00 97.88 313 GLU A CA 1
ATOM 2498 C C . GLU A 1 313 ? 20.884 2.602 -13.558 1.00 97.88 313 GLU A C 1
ATOM 2500 O O . GLU A 1 313 ? 21.559 1.629 -13.925 1.00 97.88 313 GLU A O 1
ATOM 2505 N N . THR A 1 314 ? 20.258 2.600 -12.382 1.00 98.44 314 THR A N 1
ATOM 2506 C CA . THR A 1 314 ? 20.512 1.605 -11.331 1.00 98.44 314 THR A CA 1
ATOM 2507 C C . THR A 1 314 ? 19.731 0.316 -11.539 1.00 98.44 314 THR A C 1
ATOM 2509 O O . THR A 1 314 ? 20.339 -0.758 -11.547 1.00 98.44 314 THR A O 1
ATOM 2512 N N . ILE A 1 315 ? 18.422 0.402 -11.799 1.00 98.00 315 ILE A N 1
ATOM 2513 C CA . ILE A 1 315 ? 17.528 -0.763 -11.873 1.00 98.00 315 ILE A CA 1
ATOM 2514 C C . ILE A 1 315 ? 17.007 -1.063 -13.275 1.00 98.00 315 ILE A C 1
ATOM 2516 O O . ILE A 1 315 ? 16.240 -2.010 -13.427 1.00 98.00 315 ILE A O 1
ATOM 2520 N N . ASN A 1 316 ? 17.420 -0.300 -14.298 1.00 97.56 316 ASN A N 1
ATOM 2521 C CA . ASN A 1 316 ? 16.848 -0.416 -15.642 1.00 97.56 316 ASN A CA 1
ATOM 2522 C C . ASN A 1 316 ? 15.311 -0.429 -15.569 1.00 97.56 316 ASN A C 1
ATOM 2524 O O . ASN A 1 316 ? 14.673 -1.335 -16.107 1.00 97.56 316 ASN A O 1
ATOM 2528 N N . ILE A 1 317 ? 14.732 0.538 -14.842 1.00 97.94 317 ILE A N 1
ATOM 2529 C CA . ILE A 1 317 ? 13.307 0.540 -14.483 1.00 97.94 317 ILE A CA 1
ATOM 2530 C C . ILE A 1 317 ? 12.432 0.208 -15.695 1.00 97.94 317 ILE A C 1
ATOM 2532 O O . ILE A 1 317 ? 12.628 0.772 -16.765 1.00 97.94 317 ILE A O 1
ATOM 2536 N N . CYS A 1 318 ? 11.522 -0.756 -15.580 1.00 96.62 318 CYS A N 1
ATOM 2537 C CA . CYS A 1 318 ? 10.833 -1.297 -16.756 1.00 96.62 318 CYS A CA 1
ATOM 2538 C C . CYS A 1 318 ? 9.717 -0.396 -17.303 1.00 96.62 318 CYS A C 1
ATOM 2540 O O . CYS A 1 318 ? 9.430 -0.453 -18.497 1.00 96.62 318 CYS A O 1
ATOM 2542 N N . TRP A 1 319 ? 9.137 0.454 -16.457 1.00 96.31 319 TRP A N 1
ATOM 2543 C CA . TRP A 1 319 ? 8.333 1.618 -16.831 1.00 96.31 319 TRP A CA 1
ATOM 2544 C C . TRP A 1 319 ? 8.303 2.602 -15.660 1.00 96.31 319 TRP A C 1
ATOM 2546 O O . TRP A 1 319 ? 8.491 2.217 -14.502 1.00 96.31 319 TRP A O 1
ATOM 2556 N N . HIS A 1 320 ? 8.032 3.871 -15.948 1.00 95.38 320 HIS A N 1
ATOM 2557 C CA . HIS A 1 320 ? 7.892 4.894 -14.909 1.00 95.38 320 HIS A CA 1
ATOM 2558 C C . HIS A 1 320 ? 6.444 5.007 -14.464 1.00 95.38 320 HIS A C 1
ATOM 2560 O O . HIS A 1 320 ? 5.553 5.069 -15.305 1.00 95.38 320 HIS A O 1
ATOM 2566 N N . ALA A 1 321 ? 6.207 5.065 -13.154 1.00 92.44 321 ALA A N 1
ATOM 2567 C CA . ALA A 1 321 ? 4.884 5.285 -12.581 1.00 92.44 321 ALA A CA 1
ATOM 2568 C C . ALA A 1 321 ? 4.818 6.681 -11.957 1.00 92.44 321 ALA A C 1
ATOM 2570 O O . ALA A 1 321 ? 5.373 6.908 -10.882 1.00 92.44 321 ALA A O 1
ATOM 2571 N N . LEU A 1 322 ? 4.163 7.615 -12.643 1.00 92.81 322 LEU A N 1
ATOM 2572 C CA . LEU A 1 322 ? 4.060 9.011 -12.228 1.00 92.81 322 LEU A CA 1
ATOM 2573 C C . LEU A 1 322 ? 2.676 9.288 -11.653 1.00 92.81 322 LEU A C 1
ATOM 2575 O O . LEU A 1 322 ? 1.684 8.867 -12.231 1.00 92.81 322 LEU A O 1
ATOM 2579 N N . SER A 1 323 ? 2.596 10.009 -10.539 1.00 90.25 323 SER A N 1
ATOM 2580 C CA . SER A 1 323 ? 1.341 10.248 -9.833 1.00 90.25 323 SER A CA 1
ATOM 2581 C C . SER A 1 323 ? 0.899 11.709 -9.924 1.00 90.25 323 SER A C 1
ATOM 2583 O O . SER A 1 323 ? 1.200 12.525 -9.060 1.00 90.25 323 SER A O 1
ATOM 2585 N N . LEU A 1 324 ? 0.139 12.027 -10.973 1.00 91.12 324 LEU A N 1
ATOM 2586 C CA . LEU A 1 324 ? -0.152 13.409 -11.372 1.00 91.12 324 LEU A CA 1
ATOM 2587 C C . LEU A 1 324 ? -0.853 14.262 -10.298 1.00 91.12 324 LEU A C 1
ATOM 2589 O O . LEU A 1 324 ? -0.464 15.413 -10.101 1.00 91.12 324 LEU A O 1
ATOM 2593 N N . TRP A 1 325 ? -1.857 13.716 -9.603 1.00 89.44 325 TRP A N 1
ATOM 2594 C CA . TRP A 1 325 ? -2.699 14.480 -8.666 1.00 89.44 325 TRP A CA 1
ATOM 2595 C C . TRP A 1 325 ? -2.470 14.164 -7.184 1.00 89.44 325 TRP A C 1
ATOM 2597 O O . TRP A 1 325 ? -3.051 14.826 -6.331 1.00 89.44 325 TRP A O 1
ATOM 2607 N N . TRP A 1 326 ? -1.622 13.187 -6.864 1.00 87.06 326 TRP A N 1
ATOM 2608 C CA . TRP A 1 326 ? -1.386 12.685 -5.501 1.00 87.06 326 TRP A CA 1
ATOM 2609 C C . TRP A 1 326 ? 0.100 12.729 -5.141 1.00 87.06 326 TRP A C 1
ATOM 2611 O O . TRP A 1 326 ? 0.925 13.119 -5.967 1.00 87.06 326 TRP A O 1
ATOM 2621 N N . PHE A 1 327 ? 0.433 12.317 -3.917 1.00 87.62 327 PHE A N 1
ATOM 2622 C CA . PHE A 1 327 ? 1.778 12.366 -3.350 1.00 87.62 327 PHE A CA 1
ATOM 2623 C C . PHE A 1 327 ? 2.368 13.779 -3.323 1.00 87.62 327 PHE A C 1
ATOM 2625 O O . PHE A 1 327 ? 3.525 14.011 -3.668 1.00 87.62 327 PHE A O 1
ATOM 2632 N N . ASN A 1 328 ? 1.537 14.735 -2.925 1.00 90.81 328 ASN A N 1
ATOM 2633 C CA . ASN A 1 328 ? 1.834 16.158 -2.874 1.00 90.81 328 ASN A CA 1
ATOM 2634 C C . ASN A 1 328 ? 1.172 16.771 -1.620 1.00 90.81 328 ASN A C 1
ATOM 2636 O O . ASN A 1 328 ? 0.850 16.057 -0.669 1.00 90.81 328 ASN A O 1
ATOM 2640 N N . LYS A 1 329 ? 1.007 18.093 -1.556 1.00 91.75 329 LYS A N 1
ATOM 2641 C CA . LYS A 1 329 ? 0.392 18.757 -0.395 1.00 91.75 329 LYS A CA 1
ATOM 2642 C C . LYS A 1 329 ? -1.082 18.401 -0.187 1.00 91.75 329 LYS A C 1
ATOM 2644 O O . LYS A 1 329 ? -1.536 18.457 0.949 1.00 91.75 329 LYS A O 1
ATOM 2649 N N . LEU A 1 330 ? -1.819 18.040 -1.242 1.00 88.88 330 LEU A N 1
ATOM 2650 C CA . LEU A 1 330 ? -3.253 17.730 -1.153 1.00 88.88 330 LEU A CA 1
ATOM 2651 C C . LEU A 1 330 ? -3.538 16.501 -0.286 1.00 88.88 330 LEU A C 1
ATOM 2653 O O . LEU A 1 330 ? -4.559 16.461 0.391 1.00 88.88 330 LEU A O 1
ATOM 2657 N N . ASP A 1 331 ? -2.642 15.515 -0.301 1.00 82.31 331 ASP A N 1
ATOM 2658 C CA . ASP A 1 331 ? -2.739 14.292 0.498 1.00 82.31 331 ASP A CA 1
ATOM 2659 C C . ASP A 1 331 ? -1.688 14.228 1.619 1.00 82.31 331 ASP A C 1
ATOM 2661 O O . ASP A 1 331 ? -1.566 13.204 2.284 1.00 82.31 331 ASP A O 1
ATOM 2665 N N . GLY A 1 332 ? -0.924 15.307 1.834 1.00 83.56 332 GLY A N 1
ATOM 2666 C CA . GLY A 1 332 ? 0.096 15.406 2.885 1.00 83.56 332 GLY A CA 1
ATOM 2667 C C . GLY A 1 332 ? 1.333 14.526 2.666 1.00 83.56 332 GLY A C 1
ATOM 2668 O O . GLY A 1 332 ? 2.125 14.334 3.585 1.00 83.56 332 GLY A O 1
ATOM 2669 N N . ARG A 1 333 ? 1.521 13.968 1.463 1.00 83.19 333 ARG A N 1
ATOM 2670 C CA . ARG A 1 333 ? 2.562 12.959 1.182 1.00 83.19 333 ARG A CA 1
ATOM 2671 C C . ARG A 1 333 ? 3.753 13.487 0.386 1.00 83.19 333 ARG A C 1
ATOM 2673 O O . ARG A 1 333 ? 4.715 12.750 0.163 1.00 83.19 333 ARG A O 1
ATOM 2680 N N . GLY A 1 334 ? 3.718 14.751 -0.022 1.00 89.25 334 GLY A N 1
ATOM 2681 C CA . GLY A 1 334 ? 4.827 15.398 -0.714 1.00 89.25 334 GLY A CA 1
ATOM 2682 C C . GLY A 1 334 ? 4.896 16.904 -0.461 1.00 89.25 334 GLY A C 1
ATOM 2683 O O . GLY A 1 334 ? 3.900 17.525 -0.092 1.00 89.25 334 GLY A O 1
ATOM 2684 N N . PRO A 1 335 ? 6.071 17.517 -0.668 1.00 93.00 335 PRO A N 1
ATOM 2685 C CA . PRO A 1 335 ? 6.297 18.929 -0.368 1.00 93.00 335 PRO A CA 1
ATOM 2686 C C . PRO A 1 335 ? 5.740 19.889 -1.428 1.00 93.00 335 PRO A C 1
ATOM 2688 O O . PRO A 1 335 ? 5.644 21.088 -1.169 1.00 93.00 335 PRO A O 1
ATOM 2691 N N . TYR A 1 336 ? 5.415 19.411 -2.630 1.00 95.75 336 TYR A N 1
ATOM 2692 C CA . TYR A 1 336 ? 4.942 20.264 -3.719 1.00 95.75 336 TYR A CA 1
ATOM 2693 C C . TYR A 1 336 ? 3.440 20.528 -3.617 1.00 95.75 336 TYR A C 1
ATOM 2695 O O . TYR A 1 336 ? 2.673 19.653 -3.232 1.00 95.75 336 TYR A O 1
ATOM 2703 N N . ASP A 1 337 ? 2.997 21.729 -3.986 1.00 96.44 337 ASP A N 1
ATOM 2704 C CA . ASP A 1 337 ? 1.594 21.933 -4.355 1.00 96.44 337 ASP A CA 1
ATOM 2705 C C . ASP A 1 337 ? 1.272 21.198 -5.671 1.00 96.44 337 ASP A C 1
ATOM 2707 O O . ASP A 1 337 ? 2.173 20.731 -6.376 1.00 96.44 337 ASP A O 1
ATOM 2711 N N . LEU A 1 338 ? -0.014 21.092 -6.016 1.00 94.69 338 LEU A N 1
ATOM 2712 C CA . LEU A 1 338 ? -0.453 20.368 -7.210 1.00 94.69 338 LEU A CA 1
ATOM 2713 C C . LEU A 1 338 ? 0.182 20.909 -8.501 1.00 94.69 338 LEU A C 1
ATOM 2715 O O . LEU A 1 338 ? 0.601 20.126 -9.352 1.00 94.69 338 LEU A O 1
ATOM 2719 N N . TYR A 1 339 ? 0.264 22.230 -8.662 1.00 96.38 339 TYR A N 1
ATOM 2720 C CA . TYR A 1 339 ? 0.784 22.832 -9.887 1.00 96.38 339 TYR A CA 1
ATOM 2721 C C . TYR A 1 339 ? 2.281 22.548 -10.044 1.00 96.38 339 TYR A C 1
ATOM 2723 O O . TYR A 1 339 ? 2.720 22.054 -11.085 1.00 96.38 339 TYR A O 1
ATOM 2731 N N . THR A 1 340 ? 3.053 22.754 -8.977 1.00 97.00 340 THR A N 1
ATOM 2732 C CA . THR A 1 340 ? 4.479 22.416 -8.929 1.00 97.00 340 THR A CA 1
ATOM 2733 C C . THR A 1 340 ? 4.709 20.919 -9.166 1.00 97.00 340 THR A C 1
ATOM 2735 O O . THR A 1 340 ? 5.607 20.547 -9.926 1.00 97.00 340 THR A O 1
ATOM 2738 N N . ASN A 1 341 ? 3.873 20.048 -8.586 1.00 95.56 341 ASN A N 1
ATOM 2739 C CA . ASN A 1 341 ? 3.936 18.603 -8.808 1.00 95.56 341 ASN A CA 1
ATOM 2740 C C . ASN A 1 341 ? 3.747 18.249 -10.292 1.00 95.56 341 ASN A C 1
ATOM 2742 O O . ASN A 1 341 ? 4.545 17.497 -10.855 1.00 95.56 341 ASN A O 1
ATOM 2746 N N . LEU A 1 342 ? 2.741 18.835 -10.949 1.00 95.19 342 LEU A N 1
ATOM 2747 C CA . LEU A 1 342 ? 2.480 18.626 -12.375 1.00 95.19 342 LEU A CA 1
ATOM 2748 C C . LEU A 1 342 ? 3.649 19.098 -13.252 1.00 95.19 342 LEU A C 1
ATOM 2750 O O . LEU A 1 342 ? 4.000 18.407 -14.209 1.00 95.19 342 LEU A O 1
ATOM 2754 N N . LEU A 1 343 ? 4.298 20.220 -12.918 1.00 96.31 343 LEU A N 1
ATOM 2755 C CA . LEU A 1 343 ? 5.495 20.682 -13.633 1.00 96.31 343 LEU A CA 1
ATOM 2756 C C . LEU A 1 343 ? 6.658 19.687 -13.505 1.00 96.31 343 LEU A C 1
ATOM 2758 O O . LEU A 1 343 ? 7.260 19.319 -14.514 1.00 96.31 343 LEU A O 1
ATOM 2762 N N . GLN A 1 344 ? 6.931 19.183 -12.297 1.00 96.56 344 GLN A N 1
ATOM 2763 C CA . GLN A 1 344 ? 7.947 18.144 -12.064 1.00 96.56 344 GLN A CA 1
ATOM 2764 C C . GLN A 1 344 ? 7.646 16.864 -12.852 1.00 96.56 344 GLN A C 1
ATOM 2766 O O . GLN A 1 344 ? 8.548 16.248 -13.424 1.00 96.56 344 GLN A O 1
ATOM 2771 N N . HIS A 1 345 ? 6.373 16.479 -12.932 1.00 95.50 345 HIS A N 1
ATOM 2772 C CA . HIS A 1 345 ? 5.936 15.338 -13.727 1.00 95.50 345 HIS A CA 1
ATOM 2773 C C . HIS A 1 345 ? 6.154 15.574 -15.225 1.00 95.50 345 HIS A C 1
ATOM 2775 O O . HIS A 1 345 ? 6.675 14.689 -15.897 1.00 95.50 345 HIS A O 1
ATOM 2781 N N . VAL A 1 346 ? 5.833 16.761 -15.753 1.00 95.69 346 VAL A N 1
ATOM 2782 C CA . VAL A 1 346 ? 6.086 17.111 -17.164 1.00 95.69 346 VAL A CA 1
ATOM 2783 C C . VAL A 1 346 ? 7.580 17.080 -17.490 1.00 95.69 346 VAL A C 1
ATOM 2785 O O . VAL A 1 346 ? 7.965 16.496 -18.504 1.00 95.69 346 VAL A O 1
ATOM 2788 N N . GLU A 1 347 ? 8.435 17.640 -16.633 1.00 96.69 347 GLU A N 1
ATOM 2789 C CA . GLU A 1 347 ? 9.893 17.550 -16.805 1.00 96.69 347 GLU A CA 1
ATOM 2790 C C . GLU A 1 347 ? 10.385 16.098 -16.776 1.00 96.69 347 GLU A C 1
ATOM 2792 O O . GLU A 1 347 ? 11.228 15.700 -17.583 1.00 96.69 347 GLU A O 1
ATOM 2797 N N . THR A 1 348 ? 9.799 15.270 -15.910 1.00 96.44 348 THR A N 1
ATOM 2798 C CA . THR A 1 348 ? 10.103 13.837 -15.860 1.00 96.44 348 THR A CA 1
ATOM 2799 C C . THR A 1 348 ? 9.659 13.125 -17.142 1.00 96.44 348 THR A C 1
ATOM 2801 O O . THR A 1 348 ? 10.428 12.353 -17.706 1.00 96.44 348 THR A O 1
ATOM 2804 N N . MET A 1 349 ? 8.469 13.426 -17.674 1.00 95.50 349 MET A N 1
ATOM 2805 C CA . MET A 1 349 ? 7.978 12.871 -18.945 1.00 95.50 349 MET A CA 1
ATOM 2806 C C . MET A 1 349 ? 8.896 13.198 -20.126 1.00 95.50 349 MET A C 1
ATOM 2808 O O . MET A 1 349 ? 9.165 12.320 -20.941 1.00 95.50 349 MET A O 1
ATOM 2812 N N . LYS A 1 350 ? 9.433 14.425 -20.198 1.00 94.31 350 LYS A N 1
ATOM 2813 C CA . LYS A 1 350 ? 10.417 14.807 -21.229 1.00 94.31 350 LYS A CA 1
ATOM 2814 C C . LYS A 1 350 ? 11.694 13.968 -21.159 1.00 94.31 350 LYS A C 1
ATOM 2816 O O . LYS A 1 350 ? 12.329 13.734 -22.186 1.00 94.31 350 LYS A O 1
ATOM 2821 N N . TYR A 1 351 ? 12.101 13.550 -19.960 1.00 95.25 351 TYR A N 1
ATOM 2822 C CA . TYR A 1 351 ? 13.213 12.618 -19.792 1.00 95.25 351 TYR A CA 1
ATOM 2823 C C . TYR A 1 351 ? 12.817 11.195 -20.210 1.00 95.25 351 TYR A C 1
ATOM 2825 O O . TYR A 1 351 ? 13.525 10.601 -21.016 1.00 95.25 351 TYR A O 1
ATOM 2833 N N . ILE A 1 352 ? 11.665 10.693 -19.748 1.00 94.44 352 ILE A N 1
ATOM 2834 C CA . ILE A 1 352 ? 11.146 9.349 -20.075 1.00 94.44 352 ILE A CA 1
ATOM 2835 C C . ILE A 1 352 ? 10.999 9.147 -21.588 1.00 94.44 352 ILE A C 1
ATOM 2837 O O . ILE A 1 352 ? 11.340 8.088 -22.103 1.00 94.44 352 ILE A O 1
ATOM 2841 N N . ALA A 1 353 ? 10.570 10.175 -22.326 1.00 93.00 353 ALA A N 1
ATOM 2842 C CA . ALA A 1 353 ? 10.481 10.133 -23.788 1.00 93.00 353 ALA A CA 1
ATOM 2843 C C . ALA A 1 353 ? 11.799 9.699 -24.460 1.00 93.00 353 ALA A C 1
ATOM 2845 O O . ALA A 1 353 ? 11.788 9.073 -25.514 1.00 93.00 353 ALA A O 1
ATOM 2846 N N . LYS A 1 354 ? 12.944 9.999 -23.834 1.00 93.38 354 LYS A N 1
ATOM 2847 C CA . LYS A 1 354 ? 14.280 9.660 -24.344 1.00 93.38 354 LYS A CA 1
ATOM 2848 C C . LYS A 1 354 ? 14.721 8.241 -23.986 1.00 93.38 354 LYS A C 1
ATOM 2850 O O . LYS A 1 354 ? 15.712 7.775 -24.538 1.00 93.38 354 LYS A O 1
ATOM 2855 N N . THR A 1 355 ? 14.039 7.566 -23.059 1.00 92.25 355 THR A N 1
ATOM 2856 C CA . THR A 1 355 ? 14.437 6.230 -22.582 1.00 92.25 355 THR A CA 1
ATOM 2857 C C . THR A 1 355 ? 13.760 5.099 -23.352 1.00 92.25 355 THR A C 1
ATOM 2859 O O . THR A 1 355 ? 14.158 3.945 -23.207 1.00 92.25 355 THR A O 1
ATOM 2862 N N . ASN A 1 356 ? 12.789 5.424 -24.216 1.00 88.50 356 ASN A N 1
ATOM 2863 C CA . ASN A 1 356 ? 11.999 4.469 -24.998 1.00 88.50 356 ASN A CA 1
ATOM 2864 C C . ASN A 1 356 ? 11.308 3.407 -24.118 1.00 88.50 356 ASN A C 1
ATOM 2866 O O . ASN A 1 356 ? 11.277 2.218 -24.445 1.00 88.50 356 ASN A O 1
ATOM 2870 N N . LYS A 1 357 ? 10.789 3.836 -22.960 1.00 91.50 357 LYS A N 1
ATOM 2871 C CA . LYS A 1 357 ? 10.070 2.979 -22.011 1.00 91.50 357 LYS A CA 1
ATOM 2872 C C . LYS A 1 357 ? 8.660 3.487 -21.733 1.00 91.50 357 LYS A C 1
ATOM 2874 O O . LYS A 1 357 ? 8.417 4.692 -21.823 1.00 91.50 357 LYS A O 1
ATOM 2879 N N . PRO A 1 358 ? 7.726 2.593 -21.360 1.00 92.88 358 PRO A N 1
ATOM 2880 C CA . PRO A 1 358 ? 6.363 3.000 -21.058 1.00 92.88 358 PRO A CA 1
ATOM 2881 C C . PRO A 1 358 ? 6.273 3.948 -19.858 1.00 92.88 358 PRO A C 1
ATOM 2883 O O . PRO A 1 358 ? 7.106 3.940 -18.946 1.00 92.88 358 PRO A O 1
ATOM 2886 N N . LEU A 1 359 ? 5.191 4.722 -19.849 1.00 92.50 359 LEU A N 1
ATOM 2887 C CA . LEU A 1 359 ? 4.759 5.551 -18.734 1.00 92.50 359 LEU A CA 1
ATOM 2888 C C . LEU A 1 359 ? 3.402 5.046 -18.233 1.00 92.50 359 LEU A C 1
ATOM 2890 O O . LEU A 1 359 ? 2.443 4.949 -18.995 1.00 92.50 359 LEU A O 1
ATOM 2894 N N . GLU A 1 360 ? 3.312 4.810 -16.931 1.00 91.81 360 GLU A N 1
ATOM 2895 C CA . GLU A 1 360 ? 2.078 4.584 -16.188 1.00 91.81 360 GLU A CA 1
ATOM 2896 C C . GLU A 1 360 ? 1.723 5.886 -15.442 1.00 91.81 360 GLU A C 1
ATOM 2898 O O . GLU A 1 360 ? 2.411 6.248 -14.489 1.00 91.81 360 GLU A O 1
ATOM 2903 N N . PRO A 1 361 ? 0.657 6.616 -15.810 1.00 83.56 361 PRO A N 1
ATOM 2904 C CA . PRO A 1 361 ? 0.262 7.836 -15.098 1.00 83.56 361 PRO A CA 1
ATOM 2905 C C . PRO A 1 361 ? -0.448 7.577 -13.749 1.00 83.56 361 PRO A C 1
ATOM 2907 O O . PRO A 1 361 ? -0.951 8.513 -13.131 1.00 83.56 361 PRO A O 1
ATOM 2910 N N . ASN A 1 362 ? -0.520 6.309 -13.316 1.00 83.44 362 ASN A N 1
ATOM 2911 C CA . ASN A 1 362 ? -0.990 5.831 -12.006 1.00 83.44 362 ASN A CA 1
ATOM 2912 C C . ASN A 1 362 ? -2.349 6.400 -11.529 1.00 83.44 362 ASN A C 1
ATOM 2914 O O . ASN A 1 362 ? -2.618 6.479 -10.334 1.00 83.44 362 ASN A O 1
ATOM 2918 N N . VAL A 1 363 ? -3.220 6.792 -12.464 1.00 82.19 363 VAL A N 1
ATOM 2919 C CA . VAL A 1 363 ? -4.444 7.563 -12.184 1.00 82.19 363 VAL A CA 1
ATOM 2920 C C . VAL A 1 363 ? -5.542 6.722 -11.546 1.00 82.19 363 VAL A C 1
ATOM 2922 O O . VAL A 1 363 ? -6.188 7.175 -10.604 1.00 82.19 363 VAL A O 1
ATOM 2925 N N . SER A 1 364 ? -5.735 5.479 -12.001 1.00 76.62 364 SER A N 1
ATOM 2926 C CA . SER A 1 364 ? -6.750 4.586 -11.422 1.00 76.62 364 SER A CA 1
ATOM 2927 C C . SER A 1 364 ? -6.503 4.352 -9.932 1.00 76.62 364 SER A C 1
ATOM 2929 O O . SER A 1 364 ? -7.446 4.201 -9.162 1.00 76.62 364 SER A O 1
ATOM 2931 N N . HIS A 1 365 ? -5.234 4.353 -9.505 1.00 75.75 365 HIS A N 1
ATOM 2932 C CA . HIS A 1 365 ? -4.880 4.240 -8.093 1.00 75.75 365 HIS A CA 1
ATOM 2933 C C . HIS A 1 365 ? -5.358 5.453 -7.278 1.00 75.75 365 HIS A C 1
ATOM 2935 O O . HIS A 1 365 ? -5.668 5.324 -6.093 1.00 75.75 365 HIS A O 1
ATOM 2941 N N . HIS A 1 366 ? -5.421 6.634 -7.890 1.00 76.56 366 HIS A N 1
ATOM 2942 C CA . HIS A 1 366 ? -5.818 7.862 -7.205 1.00 76.56 366 HIS A CA 1
ATOM 2943 C C . HIS A 1 366 ? -7.320 7.951 -7.001 1.00 76.56 366 HIS A C 1
ATOM 2945 O O . HIS A 1 366 ? -7.740 8.314 -5.907 1.00 76.56 366 HIS A O 1
ATOM 2951 N N . PHE A 1 367 ? -8.092 7.598 -8.029 1.00 81.44 367 PHE A N 1
ATOM 2952 C CA . PHE A 1 367 ? -9.541 7.783 -8.039 1.00 81.44 367 PHE A CA 1
ATOM 2953 C C . PHE A 1 367 ? -10.279 6.454 -7.858 1.00 81.44 367 PHE A C 1
ATOM 2955 O O . PHE A 1 367 ? -10.861 6.223 -6.802 1.00 81.44 367 PHE A O 1
ATOM 2962 N N . SER A 1 368 ? -10.195 5.533 -8.821 1.00 77.25 368 SER A N 1
ATOM 2963 C CA . SER A 1 368 ? -10.994 4.295 -8.824 1.00 77.25 368 SER A CA 1
ATOM 2964 C C . SER A 1 368 ? -10.737 3.403 -7.608 1.00 77.25 368 SER A C 1
ATOM 2966 O O . SER A 1 368 ? -11.670 2.975 -6.940 1.00 77.25 368 SER A O 1
ATOM 2968 N N . PHE A 1 369 ? -9.468 3.172 -7.254 1.00 70.25 369 PHE A N 1
ATOM 2969 C CA . PHE A 1 369 ? -9.109 2.363 -6.078 1.00 70.25 369 PHE A CA 1
ATOM 2970 C C . PHE A 1 369 ? -9.524 2.993 -4.741 1.00 70.25 369 PHE A C 1
ATOM 2972 O O . PHE A 1 369 ? -9.386 2.358 -3.698 1.00 70.25 369 PHE A O 1
ATOM 2979 N N . ARG A 1 370 ? -9.983 4.247 -4.747 1.00 72.81 370 ARG A N 1
ATOM 2980 C CA . ARG A 1 370 ? -10.391 4.992 -3.553 1.00 72.81 370 ARG A CA 1
ATOM 2981 C C . ARG A 1 370 ? -11.839 5.472 -3.632 1.00 72.81 370 ARG A C 1
ATOM 2983 O O . ARG A 1 370 ? -12.184 6.448 -2.978 1.00 72.81 370 ARG A O 1
ATOM 2990 N N . GLY A 1 371 ? -12.668 4.776 -4.412 1.00 73.56 371 GLY A N 1
ATOM 2991 C CA . GLY A 1 371 ? -14.110 5.018 -4.472 1.00 73.56 371 GLY A CA 1
ATOM 2992 C C . GLY A 1 371 ? -14.520 6.216 -5.328 1.00 73.56 371 GLY A C 1
ATOM 2993 O O . GLY A 1 371 ? -15.626 6.717 -5.167 1.00 73.56 371 GLY A O 1
ATOM 2994 N N . GLY A 1 372 ? -13.646 6.698 -6.218 1.00 83.31 372 GLY A N 1
ATOM 2995 C CA . GLY A 1 372 ? -14.039 7.662 -7.245 1.00 83.31 372 GLY A CA 1
ATOM 2996 C C . GLY A 1 372 ? -15.033 7.044 -8.229 1.00 83.31 372 GLY A C 1
ATOM 2997 O O . GLY A 1 372 ? -14.921 5.864 -8.558 1.00 83.31 372 GLY A O 1
ATOM 2998 N N . ASP A 1 373 ? -15.982 7.849 -8.705 1.00 85.56 373 ASP A N 1
ATOM 2999 C CA . ASP A 1 373 ? -16.990 7.421 -9.672 1.00 85.56 373 ASP A CA 1
ATOM 3000 C C . ASP A 1 373 ? -16.395 7.165 -11.070 1.00 85.56 373 ASP A C 1
ATOM 3002 O O . ASP A 1 373 ? -15.304 7.640 -11.417 1.00 85.56 373 ASP A O 1
ATOM 3006 N N . ASP A 1 374 ? -17.142 6.432 -11.897 1.00 88.38 374 ASP A N 1
ATOM 3007 C CA . ASP A 1 374 ? -16.714 6.048 -13.244 1.00 88.38 374 ASP A CA 1
ATOM 3008 C C . ASP A 1 374 ? -16.437 7.255 -14.151 1.00 88.38 374 ASP A C 1
ATOM 3010 O O . ASP A 1 374 ? -15.510 7.217 -14.965 1.00 88.38 374 ASP A O 1
ATOM 3014 N N . VAL A 1 375 ? -17.188 8.353 -14.005 1.00 92.25 375 VAL A N 1
ATOM 3015 C CA . VAL A 1 375 ? -16.987 9.562 -14.817 1.00 92.25 375 VAL A CA 1
ATOM 3016 C C . VAL A 1 375 ? -15.666 10.221 -14.439 1.00 92.25 375 VAL A C 1
ATOM 3018 O O . VAL A 1 375 ? -14.856 10.525 -15.320 1.00 92.25 375 VAL A O 1
ATOM 3021 N N . THR A 1 376 ? -15.396 10.374 -13.141 1.00 89.88 376 THR A N 1
ATOM 3022 C CA . THR A 1 376 ? -14.107 10.868 -12.639 1.00 89.88 376 THR A CA 1
ATOM 3023 C C . THR A 1 376 ? -12.955 9.995 -13.131 1.00 89.88 376 THR A C 1
ATOM 3025 O O . THR A 1 376 ? -11.940 10.520 -13.604 1.00 89.88 376 THR A O 1
ATOM 3028 N N . TYR A 1 377 ? -13.102 8.668 -13.096 1.00 88.19 377 TYR A N 1
ATOM 3029 C CA . TYR A 1 377 ? -12.093 7.755 -13.630 1.00 88.19 377 TYR A CA 1
ATOM 3030 C C . TYR A 1 377 ? -11.824 7.991 -15.124 1.00 88.19 377 TYR A C 1
ATOM 3032 O O . TYR A 1 377 ? -10.674 8.202 -15.518 1.00 88.19 377 TYR A O 1
ATOM 3040 N N . ILE A 1 378 ? -12.870 8.011 -15.955 1.00 91.12 378 ILE A N 1
ATOM 3041 C CA . ILE A 1 378 ? -12.743 8.181 -17.409 1.00 91.12 378 ILE A CA 1
ATOM 3042 C C . ILE A 1 378 ? -12.080 9.521 -17.745 1.00 91.12 378 ILE A C 1
ATOM 3044 O O . ILE A 1 378 ? -11.133 9.570 -18.537 1.00 91.12 378 ILE A O 1
ATOM 3048 N N . VAL A 1 379 ? -12.541 10.612 -17.126 1.00 93.06 379 VAL A N 1
ATOM 3049 C CA . VAL A 1 379 ? -12.019 11.963 -17.379 1.00 93.06 379 VAL A CA 1
ATOM 3050 C C . VAL A 1 379 ? -10.545 12.053 -16.994 1.00 93.06 379 VAL A C 1
ATOM 3052 O O . VAL A 1 379 ? -9.720 12.519 -17.784 1.00 93.06 379 VAL A O 1
ATOM 3055 N N . THR A 1 380 ? -10.186 11.583 -15.801 1.00 91.88 380 THR A N 1
ATOM 3056 C CA . THR A 1 380 ? -8.805 11.666 -15.306 1.00 91.88 380 THR A CA 1
ATOM 3057 C C . THR A 1 380 ? -7.857 10.780 -16.119 1.00 91.88 380 THR A C 1
ATOM 3059 O O . THR A 1 380 ? -6.757 11.224 -16.467 1.00 91.88 380 THR A O 1
ATOM 3062 N N . ALA A 1 381 ? -8.289 9.578 -16.518 1.00 90.88 381 ALA A N 1
ATOM 3063 C CA . ALA A 1 381 ? -7.531 8.699 -17.406 1.00 90.88 381 ALA A CA 1
ATOM 3064 C C . ALA A 1 381 ? -7.303 9.336 -18.788 1.00 90.88 381 ALA A C 1
ATOM 3066 O O . ALA A 1 381 ? -6.173 9.341 -19.287 1.00 90.88 381 ALA A O 1
ATOM 3067 N N . TYR A 1 382 ? -8.339 9.940 -19.383 1.00 92.94 382 TYR A N 1
ATOM 3068 C CA . TYR A 1 382 ? -8.229 10.644 -20.662 1.00 92.94 382 TYR A CA 1
ATOM 3069 C C . TYR A 1 382 ? -7.252 11.825 -20.589 1.00 92.94 382 TYR A C 1
ATOM 3071 O O . TYR A 1 382 ? -6.381 11.968 -21.452 1.00 92.94 382 TYR A O 1
ATOM 3079 N N . LEU A 1 383 ? -7.348 12.657 -19.546 1.00 93.94 383 LEU A N 1
ATOM 3080 C CA . LEU A 1 383 ? -6.450 13.799 -19.354 1.00 93.94 383 LEU A CA 1
ATOM 3081 C C . LEU A 1 383 ? -4.992 13.356 -19.198 1.00 93.94 383 LEU A C 1
ATOM 3083 O O . LEU A 1 383 ? -4.099 13.940 -19.818 1.00 93.94 383 LEU A O 1
ATOM 3087 N N . ALA A 1 384 ? -4.750 12.300 -18.425 1.00 92.69 384 ALA A N 1
ATOM 3088 C CA . ALA A 1 384 ? -3.416 11.750 -18.249 1.00 92.69 384 ALA A CA 1
ATOM 3089 C C . ALA A 1 384 ? -2.848 11.149 -19.539 1.00 92.69 384 ALA A C 1
ATOM 3091 O O . ALA A 1 384 ? -1.695 11.417 -19.880 1.00 92.69 384 ALA A O 1
ATOM 3092 N N . ALA A 1 385 ? -3.657 10.404 -20.299 1.00 92.00 385 ALA A N 1
ATOM 3093 C CA . ALA A 1 385 ? -3.261 9.872 -21.600 1.00 92.00 385 ALA A CA 1
ATOM 3094 C C . ALA A 1 385 ? -2.954 10.997 -22.602 1.00 92.00 385 ALA A C 1
ATOM 3096 O O . ALA A 1 385 ? -1.950 10.943 -23.312 1.00 92.00 385 ALA A O 1
ATOM 3097 N N . LYS A 1 386 ? -3.763 12.064 -22.625 1.00 93.50 386 LYS A N 1
ATOM 3098 C CA . LYS A 1 386 ? -3.528 13.250 -23.464 1.00 93.50 386 LYS A CA 1
ATOM 3099 C C . LYS A 1 386 ? -2.223 13.959 -23.091 1.00 93.50 386 LYS A C 1
ATOM 3101 O O . LYS A 1 386 ? -1.477 14.373 -23.982 1.00 93.50 386 LYS A O 1
ATOM 3106 N N . LEU A 1 387 ? -1.926 14.082 -21.797 1.00 92.69 387 LEU A N 1
ATOM 3107 C CA . LEU A 1 387 ? -0.671 14.656 -21.312 1.00 92.69 387 LEU A CA 1
ATOM 3108 C C . LEU A 1 387 ? 0.533 13.785 -21.700 1.00 92.69 387 LEU A C 1
ATOM 3110 O O . LEU A 1 387 ? 1.499 14.303 -22.260 1.00 92.69 387 LEU A O 1
ATOM 3114 N N . ALA A 1 388 ? 0.445 12.471 -21.477 1.00 91.19 388 ALA A N 1
ATOM 3115 C CA . ALA A 1 388 ? 1.470 11.509 -21.874 1.00 91.19 388 ALA A CA 1
ATOM 3116 C C . ALA A 1 388 ? 1.700 11.533 -23.392 1.00 91.19 388 ALA A C 1
ATOM 3118 O O . ALA A 1 388 ? 2.841 11.579 -23.844 1.00 91.19 388 ALA A O 1
ATOM 3119 N N . LYS A 1 389 ? 0.635 11.616 -24.201 1.00 90.75 389 LYS A N 1
ATOM 3120 C CA . LYS A 1 389 ? 0.751 11.756 -25.657 1.00 90.75 389 LYS A CA 1
ATOM 3121 C C . LYS A 1 389 ? 1.498 13.027 -26.060 1.00 90.75 389 LYS A C 1
ATOM 3123 O O . LYS A 1 389 ? 2.289 13.008 -26.994 1.00 90.75 389 LYS A O 1
ATOM 3128 N N . LYS A 1 390 ? 1.268 14.135 -25.352 1.00 90.94 390 LYS A N 1
ATOM 3129 C CA . LYS A 1 390 ? 1.914 15.421 -25.642 1.00 90.94 390 LYS A CA 1
ATOM 3130 C C . LYS A 1 390 ? 3.418 15.422 -25.354 1.00 90.94 390 LYS A C 1
ATOM 3132 O O . LYS A 1 390 ? 4.125 16.172 -26.025 1.00 90.94 390 LYS A O 1
ATOM 3137 N N . TRP A 1 391 ? 3.889 14.654 -24.371 1.00 88.31 391 TRP A N 1
ATOM 3138 C CA . TRP A 1 391 ? 5.268 14.763 -23.869 1.00 88.31 391 TRP A CA 1
ATOM 3139 C C . TRP A 1 391 ? 6.112 13.494 -23.987 1.00 88.31 391 TRP A C 1
ATOM 3141 O O . TRP A 1 391 ? 7.331 13.613 -24.007 1.00 88.31 391 TRP A O 1
ATOM 3151 N N . VAL A 1 392 ? 5.492 12.318 -24.080 1.00 79.56 392 VAL A N 1
ATOM 3152 C CA . VAL A 1 392 ? 6.169 11.014 -24.183 1.00 79.56 392 VAL A CA 1
ATOM 3153 C C . VAL A 1 392 ? 6.000 10.412 -25.575 1.00 79.56 392 VAL A C 1
ATOM 3155 O O . VAL A 1 392 ? 6.991 10.044 -26.189 1.00 79.56 392 VAL A O 1
ATOM 3158 N N . LEU A 1 393 ? 4.778 10.376 -26.119 1.00 66.94 393 LEU A N 1
ATOM 3159 C CA . LEU A 1 393 ? 4.488 9.764 -27.433 1.00 66.94 393 LEU A CA 1
ATOM 3160 C C . LEU A 1 393 ? 4.704 10.723 -28.622 1.00 66.94 393 LEU A C 1
ATOM 3162 O O . LEU A 1 393 ? 4.041 10.593 -29.648 1.00 66.94 393 LEU A O 1
ATOM 3166 N N . LYS A 1 394 ? 5.566 11.736 -28.471 1.00 50.19 394 LYS A N 1
ATOM 3167 C CA . LYS A 1 394 ? 5.883 12.717 -29.528 1.00 50.19 394 LYS A CA 1
ATOM 3168 C C . LYS A 1 394 ? 7.090 12.328 -30.398 1.00 50.19 394 LYS A C 1
ATOM 3170 O O . LYS A 1 394 ? 7.568 13.179 -31.145 1.00 50.19 394 LYS A O 1
ATOM 3175 N N . LEU A 1 395 ? 7.570 11.090 -30.293 1.00 40.00 395 LEU A N 1
ATOM 3176 C CA . LEU A 1 395 ? 8.621 10.528 -31.143 1.00 40.00 395 LEU A CA 1
ATOM 3177 C C . LEU A 1 395 ? 8.040 9.435 -32.031 1.00 40.00 395 LEU A C 1
ATOM 3179 O O . LEU A 1 395 ? 7.388 8.530 -31.463 1.00 40.00 395 LEU A O 1
#

Secondary structure (DSSP, 8-state):
-PPPEEEEE--TT----HHHHHHHHHHHHTT-EEEE--HHHHHHHHTTTSHHHHHHHHHHHHHTT--EEEEEE-S-HHHHHHHHHHHHHHHHHTT-BGGGTSSB-EEEEEE-HHHHHHHHHHTTT-EEEE-S---HHHHHHHHT--GGGS-HHHHHHHHHHHHHHHHHHHHHHH-GGGGPPPPP---STTTTSTT--HHHHHHHHHTSS--PPPEEEE----TTS-HHHHHHHHHHHHHHHHHT---SEEEE-B-HHHHHSTTS--TT----SSB---SHHHHHHHHHHHTTSEEEEBPPSSSHHHHHHHHHHHH--SSEE--SSSSSTTTTSSSS-HHHHHHHHHHHHHHHTTTT--EE--HHHHTGGGT--HHHHHHHHHHHHHHHHHHTS--

Foldseek 3Di:
DQQAEEEEEEAPLALDCQVVVLLQVQCVLLVHHYHYDDNLLNPLLNCLVDPVSLVVVVVVCVVVLHAEYEYEDEFALVVLLVSLVSNVVSCVVVLQDVVSVHRHPAAEYEYAPNNQVNNCVVVVNRYHYHNDLDQSVRSCVSVPRDPVSRDPVSVVVSVVSVVVVVVVVCVVVVCVVVVDAADDQPPDDCQLHLPDAPVVSQVSCVVDPHDDAAEDEDFAHHPPDDQVVSLVVLLVVLLVVQVRRNHQAYEFFAWLCCQAPAQHDCPPPDTNGGRDHRDLVSLLSSLVSNPSHAYAYAAHLPPRLVVLVSCCVRNVHREYEQAQQDCDVVSPSHPHDNVRSNVSVLSNLLVLLVSPHYYHPCQCVVAVVNPHDPVSSVVSVVVSVVSSCVRRVPD

Radius of gyration: 23.62 Å; chains: 1; bounding box: 57×52×66 Å

pLDDT: mean 92.13, std 7.18, range [40.0, 98.62]